Protein AF-A0A6H5KBW3-F1 (afdb_monomer_lite)

Foldseek 3Di:
DDDDDDDDDDDDDDDDDDDDDDDDDDDDDDDDDDDDDDDDDDDDDDDDDDDDDDDDDDDDDDDDDDDDDDDDDDDDDDDDDDDDDDDDDDDDDDDDDDDPDPDDDDDQFKAFPAKFQQPPPLVQDVDDWQFALQDDPVVLSVVLLLVLFQKWWFEQLGTIGGHNPVDPPCVPTHHDDFDHAHSNGNVDTGYYDRMIRMMGGDFADADPDPQFPAKAFALVLLGQFDDKDFDLQDDPVVLVVVQLVVLAFKKKFAPLGMITGHRDPDVCSRCVRHGFRFRHHRSNGRNYTRHHNGMIRMGGDDPVSGDDPDDDDDDDDDDDDDDDDDDDDDDDDDDDDDDDDDQQAFDFPDKFKFKEAEDEDDAQALQNVHPDDDCLCPQAWEKAAEPSNCRLVQQAQWKKWWAFPAPWDDPDHGGTGIHGYRYHDDPGDHRYMYTHPPGGIMTIMMMGTFFGPFPDWDWDWSDDWQFKTKIAIHRGRAGFNWKDKQNHTFDAHSNRITMDGDPPSGGQQDWIWMWTQGPVRDIDIDTDGD

Radius of gyration: 35.92 Å; chains: 1; bounding box: 67×117×116 Å

Sequence (530 aa):
MFTHAATDPLDRWFRFAKLNGSREAQATPTTTPASTHSSALLPHSLALPPVASTGCVPTAATSIMTRLAAALLVCATPVASLETSLRGAEVAAAAGGARRGLSGSSYESYEHLGCYVDNGMVNSSPHLPLVLDAMTNELCYDRCHELGAFFMGTQKGNECRCSREEDLDYFSFESGVCDEPCAGDSTETCGGDLTLDLYKLTPADEPDHEEYEGCWSDLGESRVMQDMLVDESMTTDMCRDHCESSDAVYYATQYGNECFCGYSSDPEDYETHGPGTCHMHCAGDSGSACGGYWAFSLFKFGADGMPDPAVPDVSEPPSEPAPEPVVSTPAPSMSEAESKTPISGGVYGTTFEGDGTYYTGISAGNCGFFDDFPSIYSGMTPVALNAAQYGDSLMCGSCVEGEGTGGGGGDNPIGTFKGFIMDKCPECHEGDLDFGTGLDGRWDIEWRFVACPGEEVSFKVVEMTPYYWKIQPRGTATPVESLTIGGRAAARTDDNHFELEHPSGNPWYEPQMVVTTTVGGVVEETEMSV

Secondary structure (DSSP, 8-state):
-----------------------------------------------PPPP----------------------------------------------------SSTTSSEEEEEEEE--STT--SSSPPEE-TT--HHHHHHHHHHTT-SEEEEETTTEEEEE--TT--GGGSPB----PBPSS-TTSB--BTTEEEEEEE-PPBPP--TTEEEEEE--GGG-S--EEEE-TT--HHHHHHHHHTTT-SEEEEETTTEEEEE----HHHHHTT-B----PEETTEEEEE--BTTEEEEEE--TTTS----------PPPPPPPPP----PPP-----------SS--TT-EEEEEEEE-----STTTT--S---GGGTTPEEEEEEHHHHTTTTTTT-EEEEEEEEEEESSS---EEEEEEEEEETTPPTT-EEETT----EEEEEEEEE--S--S-EEEEEEE-SSEEEEEEES-SS-EEEEEETTEEPEEPTTS-EEEE-TTS----S-EEEEEEETT--EEEEEE--

pLDDT: mean 72.75, std 23.61, range [27.42, 98.06]

Structure (mmCIF, N/CA/C/O backbone):
data_AF-A0A6H5KBW3-F1
#
_entry.id   AF-A0A6H5KBW3-F1
#
loop_
_atom_site.group_PDB
_atom_site.id
_atom_site.type_symbol
_atom_site.label_atom_id
_atom_site.label_alt_id
_atom_site.label_comp_id
_atom_site.label_asym_id
_atom_site.label_entity_id
_atom_site.label_seq_id
_atom_site.pdbx_PDB_ins_code
_atom_site.Cartn_x
_atom_site.Cartn_y
_atom_site.Cartn_z
_atom_site.occupancy
_atom_site.B_iso_or_equiv
_atom_site.auth_seq_id
_atom_site.auth_comp_id
_atom_site.auth_asym_id
_atom_site.auth_atom_id
_atom_site.pdbx_PDB_model_num
ATOM 1 N N . MET A 1 1 ? 21.427 39.194 -39.352 1.00 36.19 1 MET A N 1
ATOM 2 C CA . MET A 1 1 ? 22.320 40.238 -38.803 1.00 36.19 1 MET A CA 1
ATOM 3 C C . MET A 1 1 ? 21.484 41.082 -37.848 1.00 36.19 1 MET A C 1
ATOM 5 O O . MET A 1 1 ? 20.446 41.545 -38.298 1.00 36.19 1 MET A O 1
ATOM 9 N N . PHE A 1 2 ? 21.947 41.233 -36.598 1.00 34.25 2 PHE A N 1
ATOM 10 C CA . PHE A 1 2 ? 21.413 42.046 -35.476 1.00 34.25 2 PHE A CA 1
ATOM 11 C C . PHE A 1 2 ? 20.113 41.528 -34.811 1.00 34.25 2 PHE A C 1
ATOM 13 O O . PHE A 1 2 ? 19.106 41.426 -35.495 1.00 34.25 2 PHE A O 1
ATOM 20 N N . THR A 1 3 ? 20.059 40.987 -33.578 1.00 39.53 3 THR A N 1
ATOM 21 C CA . THR A 1 3 ? 20.534 41.321 -32.196 1.00 39.53 3 THR A CA 1
ATOM 22 C C . THR A 1 3 ? 19.590 42.213 -31.375 1.00 39.53 3 THR A C 1
ATOM 24 O O . THR A 1 3 ? 19.362 43.346 -31.781 1.00 39.53 3 THR A O 1
ATOM 27 N N . HIS A 1 4 ? 19.257 41.714 -30.165 1.00 39.56 4 HIS A N 1
ATOM 28 C CA . HIS A 1 4 ? 19.053 42.415 -28.871 1.00 39.56 4 HIS A CA 1
ATOM 29 C C . HIS A 1 4 ? 17.891 43.428 -28.735 1.00 39.56 4 HIS A C 1
ATOM 31 O O . HIS A 1 4 ? 17.558 44.116 -29.684 1.00 39.56 4 HIS A O 1
ATOM 37 N N . ALA A 1 5 ? 17.259 43.666 -27.578 1.00 38.28 5 ALA A N 1
ATOM 38 C CA . ALA A 1 5 ? 17.274 43.107 -26.218 1.00 38.28 5 ALA A CA 1
ATOM 39 C C . ALA A 1 5 ? 16.122 43.763 -25.403 1.00 38.28 5 ALA A C 1
ATOM 41 O O . ALA A 1 5 ? 15.665 44.835 -25.783 1.00 38.28 5 ALA A O 1
ATOM 42 N N . ALA A 1 6 ? 15.745 43.107 -24.292 1.00 39.22 6 ALA A N 1
ATOM 43 C CA . ALA A 1 6 ? 15.320 43.611 -22.967 1.00 39.22 6 ALA A CA 1
ATOM 44 C C . ALA A 1 6 ? 14.278 44.752 -22.823 1.00 39.22 6 ALA A C 1
ATOM 46 O O . ALA A 1 6 ? 14.443 45.824 -23.387 1.00 39.22 6 ALA A O 1
ATOM 47 N N . THR A 1 7 ? 13.271 44.567 -21.950 1.00 35.94 7 THR A N 1
ATOM 48 C CA . THR A 1 7 ? 13.224 45.042 -20.536 1.00 35.94 7 THR A CA 1
ATOM 49 C C . THR A 1 7 ? 1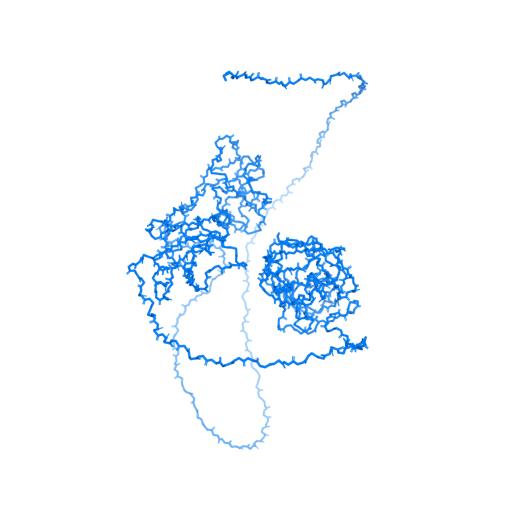1.792 44.963 -19.961 1.00 35.94 7 THR A C 1
ATOM 51 O O . THR A 1 7 ? 10.851 45.321 -20.660 1.00 35.94 7 THR A O 1
ATOM 54 N N . ASP A 1 8 ? 11.698 44.499 -18.706 1.00 40.50 8 ASP A N 1
ATOM 55 C CA . ASP A 1 8 ? 10.736 44.734 -17.592 1.00 40.50 8 ASP A CA 1
ATOM 56 C C . ASP A 1 8 ? 9.485 45.632 -17.813 1.00 40.50 8 ASP A C 1
ATOM 58 O O . ASP A 1 8 ? 9.575 46.652 -18.506 1.00 40.50 8 ASP A O 1
ATOM 62 N N . PRO A 1 9 ? 8.333 45.352 -17.153 1.00 42.38 9 PRO A N 1
ATOM 63 C CA . PRO A 1 9 ? 8.007 46.199 -15.990 1.00 42.38 9 PRO A CA 1
ATOM 64 C C . PRO A 1 9 ? 7.171 45.563 -14.851 1.00 42.38 9 PRO A C 1
ATOM 66 O O . PRO A 1 9 ? 6.129 44.941 -15.072 1.00 42.38 9 PRO A O 1
ATOM 69 N N . LEU A 1 10 ? 7.528 45.931 -13.615 1.00 33.28 10 LEU A N 1
ATOM 70 C CA . LEU A 1 10 ? 6.638 46.018 -12.451 1.00 33.28 10 LEU A CA 1
ATOM 71 C C . LEU A 1 10 ? 5.884 47.368 -12.375 1.00 33.28 10 LEU A C 1
ATOM 73 O O . LEU A 1 10 ? 6.396 48.421 -12.754 1.00 33.28 10 LEU A O 1
ATOM 77 N N . ASP A 1 11 ? 4.705 47.287 -11.746 1.00 33.84 11 ASP A N 1
ATOM 78 C CA . ASP A 1 11 ? 3.938 48.321 -11.028 1.00 33.84 11 ASP A CA 1
ATOM 79 C C . ASP A 1 11 ? 3.122 49.393 -11.784 1.00 33.84 11 ASP A C 1
ATOM 81 O O . ASP A 1 11 ? 3.647 50.404 -12.254 1.00 33.84 11 ASP A O 1
ATOM 85 N N . ARG A 1 12 ? 1.778 49.286 -11.691 1.00 31.19 12 ARG A N 1
ATOM 86 C CA . ARG A 1 12 ? 0.903 50.319 -11.079 1.00 31.19 12 ARG A CA 1
ATOM 87 C C . ARG A 1 12 ? -0.588 49.946 -11.078 1.00 31.19 12 ARG A C 1
ATOM 89 O O . ARG A 1 12 ? -1.018 49.168 -11.916 1.00 31.19 12 ARG A O 1
ATOM 96 N N . TRP A 1 13 ? -1.335 50.666 -10.219 1.00 32.09 13 TRP A N 1
ATOM 97 C CA . TRP A 1 13 ? -2.805 50.830 -10.066 1.00 32.09 13 TRP A CA 1
ATOM 98 C C . TRP A 1 13 ? -3.377 50.040 -8.865 1.00 32.09 13 TRP A C 1
ATOM 100 O O . TRP A 1 13 ? -3.230 48.834 -8.812 1.00 32.09 13 TRP A O 1
ATOM 110 N N . PHE A 1 14 ? -4.045 50.596 -7.843 1.00 32.09 14 PHE A N 1
ATOM 111 C CA . PHE A 1 14 ? -4.562 51.937 -7.535 1.00 32.09 14 PHE A CA 1
ATOM 112 C C . PHE A 1 14 ? -4.764 52.072 -6.002 1.00 32.09 14 PHE A C 1
ATOM 114 O O . PHE A 1 14 ? -5.086 51.104 -5.320 1.00 32.09 14 PHE A O 1
ATOM 121 N N . ARG A 1 15 ? -4.645 53.298 -5.468 1.00 32.81 15 ARG A N 1
ATOM 122 C CA . ARG A 1 15 ? -5.096 53.718 -4.120 1.00 32.81 15 ARG A CA 1
ATOM 123 C C . ARG A 1 15 ? -6.383 54.556 -4.206 1.00 32.81 15 ARG A C 1
ATOM 125 O O . ARG A 1 15 ? -6.640 55.136 -5.255 1.00 32.81 15 ARG A O 1
ATOM 132 N N . PHE A 1 16 ? -7.009 54.722 -3.027 1.00 33.12 16 PHE A N 1
ATOM 133 C CA . PHE A 1 16 ? -8.021 55.695 -2.534 1.00 33.12 16 PHE A CA 1
ATOM 134 C C . PHE A 1 16 ? -9.387 55.041 -2.222 1.00 33.12 16 PHE A C 1
ATOM 136 O O . PHE A 1 16 ? -9.901 54.310 -3.048 1.00 33.12 16 PHE A O 1
ATOM 143 N N . ALA A 1 17 ? -10.043 55.228 -1.064 1.00 32.59 17 ALA A N 1
ATOM 144 C CA . ALA A 1 17 ? -9.937 56.256 -0.023 1.00 32.59 17 ALA A CA 1
ATOM 145 C C . ALA A 1 17 ? -10.444 55.780 1.368 1.00 32.59 17 ALA A C 1
ATOM 147 O O . ALA A 1 17 ? -11.254 54.867 1.480 1.00 32.59 17 ALA A O 1
ATOM 148 N N . LYS A 1 18 ? -9.965 56.475 2.414 1.00 34.59 18 LYS A N 1
ATOM 149 C CA . LYS A 1 18 ? -10.407 56.478 3.827 1.00 34.59 18 LYS A CA 1
ATOM 150 C C . LYS A 1 18 ? -11.820 57.071 4.002 1.00 34.59 18 LYS A C 1
ATOM 152 O O . LYS A 1 18 ? -12.171 57.954 3.227 1.00 34.59 18 LYS A O 1
ATOM 157 N N . LEU A 1 19 ? -12.504 56.753 5.118 1.00 33.53 19 LEU A N 1
ATOM 158 C CA . LEU A 1 19 ? -12.805 57.704 6.219 1.00 33.53 19 LEU A CA 1
ATOM 159 C C . LEU A 1 19 ? -13.582 57.075 7.410 1.00 33.53 19 LEU A C 1
ATOM 161 O O . LEU A 1 19 ? -14.686 56.579 7.244 1.00 33.53 19 LEU A O 1
ATOM 165 N N . ASN A 1 20 ? -12.974 57.228 8.599 1.00 33.91 20 ASN A N 1
ATOM 166 C CA . ASN A 1 20 ? -13.488 57.531 9.953 1.00 33.91 20 ASN A CA 1
ATOM 167 C C . ASN A 1 20 ? -14.612 56.736 10.653 1.00 33.91 20 ASN A C 1
ATOM 169 O O . ASN A 1 20 ? -15.747 56.688 10.198 1.00 33.91 20 ASN A O 1
ATOM 173 N N . GLY A 1 21 ? -14.336 56.377 11.920 1.00 29.72 21 GLY A N 1
ATOM 174 C CA . GLY A 1 21 ? -15.364 56.181 12.951 1.00 29.72 21 GLY A CA 1
ATOM 175 C C . GLY A 1 21 ? -14.861 55.574 14.268 1.00 29.72 21 GLY A C 1
ATOM 176 O O . GLY A 1 21 ? -14.993 54.379 14.479 1.00 29.72 21 GLY A O 1
ATOM 177 N N . SER A 1 22 ? -14.297 56.402 15.147 1.00 36.22 22 SER A N 1
ATOM 178 C CA . SER A 1 22 ? -13.780 56.089 16.490 1.00 36.22 22 SER A CA 1
ATOM 179 C C . SER A 1 22 ? -14.842 55.602 17.492 1.00 36.22 22 SER A C 1
ATOM 181 O O . SER A 1 22 ? -15.967 56.102 17.459 1.00 36.22 22 SER A O 1
ATOM 183 N N . ARG A 1 23 ? -14.443 54.779 18.481 1.00 38.84 23 ARG A N 1
ATOM 184 C CA . ARG A 1 23 ? -14.863 54.899 19.898 1.00 38.84 23 ARG A CA 1
ATOM 185 C C . ARG A 1 23 ? -13.956 54.091 20.842 1.00 38.84 23 ARG A C 1
ATOM 187 O O . ARG A 1 23 ? -13.746 52.900 20.653 1.00 38.84 23 ARG A O 1
ATOM 194 N N . GLU A 1 24 ? -13.434 54.798 21.840 1.00 38.62 24 GLU A N 1
ATOM 195 C CA . GLU A 1 24 ? -12.659 54.340 22.999 1.00 38.62 24 GLU A CA 1
ATOM 196 C C . GLU A 1 24 ? -13.523 53.609 24.045 1.00 38.62 24 GLU A C 1
ATOM 198 O O . GLU A 1 24 ? -14.684 53.977 24.229 1.00 38.62 24 GLU A O 1
ATOM 203 N N . ALA A 1 25 ? -12.912 52.689 24.810 1.00 35.59 25 ALA A N 1
ATOM 204 C CA . ALA A 1 25 ? -13.030 52.635 26.277 1.00 35.59 25 ALA A CA 1
ATOM 205 C C . ALA A 1 25 ? -11.919 51.764 26.921 1.00 35.59 25 ALA A C 1
ATOM 207 O O . ALA A 1 25 ? -11.880 50.547 26.772 1.00 35.59 25 ALA A O 1
ATOM 208 N N . GLN A 1 26 ? -11.030 52.447 27.647 1.00 35.84 26 GLN A N 1
ATOM 209 C CA . GLN A 1 26 ? -10.181 52.010 28.776 1.00 35.84 26 GLN A CA 1
ATOM 210 C C . GLN A 1 26 ? -11.048 51.494 29.959 1.00 35.84 26 GLN A C 1
ATOM 212 O O . GLN A 1 26 ? -12.220 51.843 30.015 1.00 35.84 26 GLN A O 1
ATOM 217 N N . ALA A 1 27 ? -10.611 50.799 31.020 1.00 34.41 27 ALA A N 1
ATOM 218 C CA . ALA A 1 27 ? -9.398 50.080 31.418 1.00 34.41 27 ALA A CA 1
ATOM 219 C C . ALA A 1 27 ? -9.632 49.439 32.821 1.00 34.41 27 ALA A C 1
ATOM 221 O O . ALA A 1 27 ? -10.512 49.873 33.565 1.00 34.41 27 ALA A O 1
ATOM 222 N N . THR A 1 28 ? -8.707 48.552 33.223 1.00 36.34 28 THR A N 1
ATOM 223 C CA . THR A 1 28 ? -8.162 48.323 34.593 1.00 36.34 28 THR A CA 1
ATOM 224 C C . THR A 1 28 ? -8.859 47.388 35.619 1.00 36.34 28 THR A C 1
ATOM 226 O O . THR A 1 28 ? -10.051 47.122 35.512 1.00 36.34 28 THR A O 1
ATOM 229 N N . PRO A 1 29 ? -8.070 46.826 36.577 1.00 50.47 29 PRO A N 1
ATOM 230 C CA . PRO A 1 29 ? -8.187 45.463 37.109 1.00 50.47 29 PRO A CA 1
ATOM 231 C C . PRO A 1 29 ? -8.725 45.415 38.549 1.00 50.47 29 PRO A C 1
ATOM 233 O O . PRO A 1 29 ? -8.959 46.449 39.176 1.00 50.47 29 PRO A O 1
ATOM 236 N N . THR A 1 30 ? -8.866 44.219 39.133 1.00 33.03 30 THR A N 1
ATOM 237 C CA . THR A 1 30 ? -9.119 44.095 40.577 1.00 33.03 30 THR A CA 1
ATOM 238 C C . THR A 1 30 ? -8.396 42.902 41.199 1.00 33.03 30 THR A C 1
ATOM 240 O O . THR A 1 30 ? -8.402 41.789 40.687 1.00 33.03 30 THR A O 1
ATOM 243 N N . THR A 1 31 ? -7.747 43.221 42.311 1.00 34.19 31 THR A N 1
ATOM 244 C CA . THR A 1 31 ? -6.933 42.425 43.229 1.00 34.19 31 THR A CA 1
ATOM 245 C C . THR A 1 31 ? -7.743 41.574 44.224 1.00 34.19 31 THR A C 1
ATOM 247 O O . THR A 1 31 ? -8.891 41.878 44.534 1.00 34.19 31 THR A O 1
ATOM 250 N N . THR A 1 32 ? -7.041 40.565 44.747 1.00 36.22 32 THR A N 1
ATOM 251 C CA . THR A 1 32 ? -7.200 39.613 45.876 1.00 36.22 32 THR A CA 1
ATOM 252 C C . THR A 1 32 ? -7.978 40.066 47.136 1.00 36.22 32 THR A C 1
ATOM 254 O O . THR A 1 32 ? -8.129 41.267 47.363 1.00 36.22 32 THR A O 1
ATOM 257 N N . PRO A 1 33 ? -8.398 39.131 48.031 1.00 49.38 33 PRO A N 1
ATOM 258 C CA . PRO A 1 33 ? -7.520 38.711 49.144 1.00 49.38 33 PRO A CA 1
ATOM 259 C C . PRO A 1 33 ? -7.624 37.236 49.604 1.00 49.38 33 PRO A C 1
ATOM 261 O O . PRO A 1 33 ? -8.544 36.498 49.266 1.00 49.38 33 PRO A O 1
ATOM 264 N N . ALA A 1 34 ? -6.636 36.853 50.419 1.00 35.31 34 ALA A N 1
ATOM 265 C CA . ALA A 1 34 ? -6.456 35.581 51.117 1.00 35.31 34 ALA A CA 1
ATOM 266 C C . ALA A 1 34 ? -6.977 35.606 52.575 1.00 35.31 34 ALA A C 1
ATOM 268 O O . ALA A 1 34 ? -7.031 36.672 53.186 1.00 35.31 34 ALA A O 1
ATOM 269 N N . SER A 1 35 ? -7.228 34.424 53.156 1.00 32.69 35 SER A N 1
ATOM 270 C CA . SER A 1 35 ? -7.075 34.081 54.593 1.00 32.69 35 SER A CA 1
ATOM 271 C C . SER A 1 35 ? -7.146 32.542 54.739 1.00 32.69 35 SER A C 1
ATOM 273 O O . SER A 1 35 ? -8.068 31.917 54.236 1.00 32.69 35 SER A O 1
ATOM 275 N N . THR A 1 36 ? -6.082 31.812 55.099 1.00 35.44 36 THR A N 1
ATOM 276 C CA . THR A 1 36 ? -5.511 31.491 56.430 1.00 35.44 36 THR A CA 1
ATOM 277 C C . THR A 1 36 ? -6.482 30.944 57.483 1.00 35.44 36 THR A C 1
ATOM 279 O O . THR A 1 36 ? -7.242 31.714 58.059 1.00 35.44 36 THR A O 1
ATOM 282 N N . HIS A 1 37 ? -6.301 29.670 57.863 1.00 36.34 37 HIS A N 1
ATOM 283 C CA . HIS A 1 37 ? -6.183 29.247 59.265 1.00 36.34 37 HIS A CA 1
ATOM 284 C C . HIS A 1 37 ? -5.256 28.024 59.399 1.00 36.34 37 HIS A C 1
ATOM 286 O O . HIS A 1 37 ? -5.298 27.095 58.598 1.00 36.34 37 HIS A O 1
ATOM 292 N N . SER A 1 38 ? -4.391 28.099 60.411 1.00 33.38 38 SER A N 1
ATOM 293 C CA . SER A 1 38 ? -3.262 27.218 60.716 1.00 33.38 38 SER A CA 1
ATOM 294 C C . SER A 1 38 ? -3.579 26.107 61.729 1.00 33.38 38 SER A C 1
ATOM 296 O O . SER A 1 38 ? -4.491 26.258 62.538 1.00 33.38 38 SER A O 1
ATOM 298 N N . SER A 1 39 ? -2.645 25.141 61.787 1.00 35.28 39 SER A N 1
ATOM 299 C CA . SER A 1 39 ? -2.185 24.377 62.972 1.00 35.28 39 SER A CA 1
ATOM 300 C C . SER A 1 39 ? -3.112 23.239 63.462 1.00 35.28 39 SER A C 1
ATOM 302 O O . SER A 1 39 ? -4.317 23.404 63.509 1.00 35.28 39 SER A O 1
ATOM 304 N N . ALA A 1 40 ? -2.654 22.063 63.913 1.00 33.34 40 ALA A N 1
ATOM 305 C CA . ALA A 1 40 ? -1.340 21.673 64.418 1.00 33.34 40 ALA A CA 1
ATOM 306 C C . ALA A 1 40 ? -1.215 20.130 64.583 1.00 33.34 40 ALA A C 1
ATOM 308 O O . ALA A 1 40 ? -2.191 19.469 64.916 1.00 33.34 40 ALA A O 1
ATOM 309 N N . LEU A 1 41 ? 0.034 19.648 64.492 1.00 34.16 41 LEU A N 1
ATOM 310 C CA . LEU A 1 41 ? 0.713 18.641 65.342 1.00 34.16 41 LEU A CA 1
ATOM 311 C C . LEU A 1 41 ? 0.396 17.116 65.259 1.00 34.16 41 LEU A C 1
ATOM 313 O O . LEU A 1 41 ? -0.662 16.630 65.636 1.00 34.16 41 LEU A O 1
ATOM 317 N N . LEU A 1 42 ? 1.469 16.400 64.872 1.00 35.50 42 LEU A N 1
ATOM 318 C CA . LEU A 1 42 ? 1.977 15.035 65.180 1.00 35.50 42 LEU A CA 1
ATOM 319 C C . LEU A 1 42 ? 1.725 14.533 66.637 1.00 35.50 42 LEU A C 1
ATOM 321 O O . LEU A 1 42 ? 1.443 15.393 67.472 1.00 35.50 42 LEU A O 1
ATOM 325 N N . PRO A 1 43 ? 1.941 13.234 67.027 1.00 51.22 43 PRO A N 1
ATOM 326 C CA . PRO A 1 43 ? 2.955 12.293 66.494 1.00 51.22 43 PRO A CA 1
ATOM 327 C C . PRO A 1 43 ? 2.657 10.760 66.461 1.00 51.22 43 PRO A C 1
ATOM 329 O O . PRO A 1 43 ? 1.771 10.247 67.127 1.00 51.22 43 PRO A O 1
ATOM 332 N N . HIS A 1 44 ? 3.509 10.049 65.701 1.00 33.16 44 HIS A N 1
ATOM 333 C CA . HIS A 1 44 ? 4.141 8.729 65.930 1.00 33.16 44 HIS A CA 1
ATOM 334 C C . HIS A 1 44 ? 3.363 7.594 66.632 1.00 33.16 44 HIS A C 1
ATOM 336 O O . HIS A 1 44 ? 3.092 7.676 67.827 1.00 33.16 44 HIS A O 1
ATOM 342 N N . SER A 1 45 ? 3.281 6.421 65.983 1.00 33.44 45 SER A N 1
ATOM 343 C CA . SER A 1 45 ? 4.000 5.208 66.438 1.00 33.44 45 SER A CA 1
ATOM 344 C C . SER A 1 45 ? 3.809 4.002 65.510 1.00 33.44 45 SER A C 1
ATOM 346 O O . SER A 1 45 ? 2.719 3.722 65.026 1.00 33.44 45 SER A O 1
ATOM 348 N N . LEU A 1 46 ? 4.921 3.294 65.318 1.00 37.91 46 LEU A N 1
ATOM 349 C CA . LEU A 1 46 ? 5.088 1.998 64.665 1.00 37.91 46 LEU A CA 1
ATOM 350 C C . LEU A 1 46 ? 4.389 0.873 65.448 1.00 37.91 46 LEU A C 1
ATOM 352 O O . LEU A 1 46 ? 4.544 0.810 66.666 1.00 37.91 46 LEU A O 1
ATOM 356 N N . ALA A 1 47 ? 3.746 -0.074 64.756 1.00 35.53 47 ALA A N 1
ATOM 357 C CA . ALA A 1 47 ? 3.587 -1.453 65.233 1.00 35.53 47 ALA A CA 1
ATOM 358 C C . ALA A 1 47 ? 3.287 -2.429 64.075 1.00 35.53 47 ALA A C 1
ATOM 360 O O . ALA A 1 47 ? 2.528 -2.126 63.162 1.00 35.53 47 ALA A O 1
ATOM 361 N N . LEU A 1 48 ? 3.944 -3.587 64.157 1.00 39.16 48 LEU A N 1
ATOM 362 C CA . LEU A 1 48 ? 4.066 -4.709 63.214 1.00 39.16 48 LEU A CA 1
ATOM 363 C C . LEU A 1 48 ? 2.770 -5.534 63.011 1.00 39.16 48 LEU A C 1
ATOM 365 O O . LEU A 1 48 ? 1.874 -5.456 63.853 1.00 39.16 48 LEU A O 1
ATOM 369 N N . PRO A 1 49 ? 2.691 -6.398 61.972 1.00 42.62 49 PRO A N 1
ATOM 370 C CA . PRO A 1 49 ? 1.567 -7.315 61.771 1.00 42.62 49 PRO A CA 1
ATOM 371 C C . PRO A 1 49 ? 1.736 -8.640 62.549 1.00 42.62 49 PRO A C 1
ATOM 373 O O . PRO A 1 49 ? 2.869 -9.040 62.842 1.00 42.62 49 PRO A O 1
ATOM 376 N N . PRO A 1 50 ? 0.644 -9.370 62.858 1.00 50.22 50 PRO A N 1
ATOM 377 C CA . PRO A 1 50 ? 0.724 -10.702 63.437 1.00 50.22 50 PRO A CA 1
ATOM 378 C C . PRO A 1 50 ? 0.720 -11.813 62.373 1.00 50.22 50 PRO A C 1
ATOM 380 O O . PRO A 1 50 ? 0.039 -11.750 61.352 1.00 50.22 50 PRO A O 1
ATOM 383 N N . VAL A 1 51 ? 1.475 -12.864 62.690 1.00 37.69 51 VAL A N 1
ATOM 384 C CA . VAL A 1 51 ? 1.556 -14.176 62.034 1.00 37.69 51 VAL A CA 1
ATOM 385 C C . VAL A 1 51 ? 0.522 -15.120 62.655 1.00 37.69 51 VAL A C 1
ATOM 387 O O . VAL A 1 51 ? 0.415 -15.144 63.879 1.00 37.69 51 VAL A O 1
ATOM 390 N N . ALA A 1 52 ? -0.152 -15.944 61.845 1.00 36.62 52 ALA A N 1
ATOM 391 C CA . ALA A 1 52 ? -0.679 -17.283 62.180 1.00 36.62 52 ALA A CA 1
ATOM 392 C C . ALA A 1 52 ? -1.500 -17.817 60.989 1.00 36.62 52 ALA A C 1
ATOM 394 O O . ALA A 1 52 ? -2.075 -17.032 60.250 1.00 36.62 52 ALA A O 1
ATOM 395 N N . SER A 1 53 ? -1.731 -19.108 60.784 1.00 34.47 53 SER A N 1
ATOM 396 C CA . SER A 1 53 ? -0.960 -20.342 60.934 1.00 34.47 53 SER A CA 1
ATOM 397 C C . SER A 1 53 ? -1.710 -21.362 60.062 1.00 34.47 53 SER A C 1
ATOM 399 O O . SER A 1 53 ? -2.934 -21.309 59.937 1.00 34.47 53 SER A O 1
ATOM 401 N N . THR A 1 54 ? -0.992 -22.269 59.412 1.00 39.03 54 THR A N 1
ATOM 402 C CA . THR A 1 54 ? -1.567 -23.386 58.662 1.00 39.03 54 THR A CA 1
ATOM 403 C C . THR A 1 54 ? -1.918 -24.521 59.624 1.00 39.03 54 THR A C 1
ATOM 405 O O . THR A 1 54 ? -1.074 -24.983 60.391 1.00 39.03 54 THR A O 1
ATOM 408 N N . GLY A 1 55 ? -3.165 -24.992 59.582 1.00 33.03 55 GLY A N 1
ATOM 409 C CA . GLY A 1 55 ? -3.623 -26.170 60.315 1.00 33.03 55 GLY A CA 1
ATOM 410 C C . GLY A 1 55 ? -4.442 -27.080 59.407 1.00 33.03 55 GLY A C 1
ATOM 411 O O . GLY A 1 55 ? -5.559 -26.739 59.034 1.00 33.03 55 GLY A O 1
ATOM 412 N N . CYS A 1 56 ? -3.887 -28.243 59.063 1.00 32.66 56 CYS A N 1
ATOM 413 C CA . CYS A 1 56 ? -4.648 -29.377 58.542 1.00 32.66 56 CYS A CA 1
ATOM 414 C C . CYS A 1 56 ? -5.171 -30.217 59.714 1.00 32.66 56 CYS A C 1
ATOM 416 O O . CYS A 1 56 ? -4.415 -30.537 60.631 1.00 32.66 56 CYS A O 1
ATOM 418 N N . VAL A 1 57 ? -6.435 -30.640 59.640 1.00 35.06 57 VAL A N 1
ATOM 419 C CA . VAL A 1 57 ? -6.999 -31.739 60.438 1.00 35.06 57 VAL A CA 1
ATOM 420 C C . VAL A 1 57 ? -7.723 -32.694 59.477 1.00 35.06 57 VAL A C 1
ATOM 422 O O . VAL A 1 57 ? -8.490 -32.220 58.639 1.00 35.06 57 VAL A O 1
ATOM 425 N N . PRO A 1 58 ? -7.497 -34.018 59.565 1.00 45.91 58 PRO A N 1
ATOM 426 C CA . PRO A 1 58 ? -8.118 -35.008 58.693 1.00 45.91 58 PRO A CA 1
ATOM 427 C C . PRO A 1 58 ? -9.442 -35.513 59.280 1.00 45.91 58 PRO A C 1
ATOM 429 O O . PRO A 1 58 ? -9.623 -35.545 60.497 1.00 45.91 58 PRO A O 1
ATOM 432 N N . THR A 1 59 ? -10.336 -36.023 58.434 1.00 34.72 59 THR A N 1
ATOM 433 C CA . THR A 1 59 ? -11.311 -37.034 58.866 1.00 34.72 59 THR A CA 1
ATOM 434 C C . THR A 1 59 ? -11.350 -38.200 57.897 1.00 34.72 59 THR A C 1
ATOM 436 O O . THR A 1 59 ? -11.248 -38.064 56.681 1.00 34.72 59 THR A O 1
ATOM 439 N N . ALA A 1 60 ? -11.394 -39.371 58.518 1.00 33.44 60 ALA A N 1
ATOM 440 C CA . ALA A 1 60 ? -11.201 -40.673 57.936 1.00 33.44 60 ALA A CA 1
ATOM 441 C C . ALA A 1 60 ? -12.495 -41.265 57.363 1.00 33.44 60 ALA A C 1
ATOM 443 O O . ALA A 1 60 ? -13.586 -41.072 57.889 1.00 33.44 60 ALA A O 1
ATOM 444 N N . ALA A 1 61 ? -12.277 -42.039 56.304 1.00 42.78 61 ALA A N 1
ATOM 445 C CA . ALA A 1 61 ? -12.915 -43.281 55.881 1.00 42.78 61 ALA A CA 1
ATOM 446 C C . ALA A 1 61 ? -14.141 -43.839 56.638 1.00 42.78 61 ALA A C 1
ATOM 448 O O . ALA A 1 61 ? -14.135 -44.033 57.850 1.00 42.78 61 ALA A O 1
ATOM 449 N N . THR A 1 62 ? -15.089 -44.351 55.849 1.00 34.28 62 THR A N 1
ATOM 450 C CA . THR A 1 62 ? -15.685 -45.704 55.973 1.00 34.28 62 THR A CA 1
ATOM 451 C C . THR A 1 62 ? -16.351 -46.029 54.619 1.00 34.28 62 THR A C 1
ATOM 453 O O . THR A 1 62 ? -17.191 -45.270 54.160 1.00 34.28 62 THR A O 1
ATOM 456 N N . SER A 1 63 ? -15.772 -46.908 53.782 1.00 37.84 63 SER A N 1
ATOM 457 C CA . SER A 1 63 ? -16.008 -48.371 53.673 1.00 37.84 63 SER A CA 1
ATOM 458 C C . SER A 1 63 ? -17.474 -48.694 53.298 1.00 37.84 63 SER A C 1
ATOM 460 O O . SER A 1 63 ? -18.375 -48.233 53.980 1.00 37.84 63 SER A O 1
ATOM 462 N N . ILE A 1 64 ? -17.817 -49.463 52.252 1.00 37.94 64 ILE A N 1
ATOM 463 C CA . ILE A 1 64 ? -17.591 -50.913 52.110 1.00 37.94 64 ILE A CA 1
ATOM 464 C C . ILE A 1 64 ? -17.803 -51.367 50.638 1.00 37.94 64 ILE A C 1
ATOM 466 O O . ILE A 1 64 ? -18.787 -51.010 50.000 1.00 37.94 64 ILE A O 1
ATOM 470 N N . MET A 1 65 ? -16.847 -52.189 50.180 1.00 35.91 65 MET A N 1
ATOM 471 C CA . MET A 1 65 ? -16.796 -53.298 49.189 1.00 35.91 65 MET A CA 1
ATOM 472 C C . MET A 1 65 ? -18.064 -53.683 48.376 1.00 35.91 65 MET A C 1
ATOM 474 O O . MET A 1 65 ? -19.164 -53.709 48.910 1.00 35.91 65 MET A O 1
ATOM 478 N N . THR A 1 66 ? -17.987 -54.182 47.122 1.00 36.91 66 THR A N 1
ATOM 479 C CA . THR A 1 66 ? -17.404 -55.508 46.774 1.00 36.91 66 THR A CA 1
ATOM 480 C C . THR A 1 66 ? -17.231 -55.772 45.246 1.00 36.91 66 THR A C 1
ATOM 482 O O . THR A 1 66 ? -18.203 -55.764 44.508 1.00 36.91 66 THR A O 1
ATOM 485 N N . ARG A 1 67 ? -15.974 -56.056 44.841 1.00 41.25 67 ARG A N 1
ATOM 486 C CA . ARG A 1 67 ? -15.367 -57.031 43.873 1.00 41.25 67 ARG A CA 1
ATOM 487 C C . ARG A 1 67 ? -16.023 -57.454 42.532 1.00 41.25 67 ARG A C 1
ATOM 489 O O . ARG A 1 67 ? -17.078 -58.067 42.550 1.00 41.25 67 ARG A O 1
ATOM 496 N N . LEU A 1 68 ? -15.215 -57.418 41.449 1.00 33.72 68 LEU A N 1
ATOM 497 C CA . LEU A 1 68 ? -14.654 -58.569 40.673 1.00 33.72 68 LEU A CA 1
ATOM 498 C C . LEU A 1 68 ? -13.558 -58.051 39.684 1.00 33.72 68 LEU A C 1
ATOM 500 O O . LEU A 1 68 ? -13.852 -57.166 38.896 1.00 33.72 68 LEU A O 1
ATOM 504 N N . ALA A 1 69 ? -12.254 -58.315 39.919 1.00 35.06 69 ALA A N 1
ATOM 505 C CA . ALA A 1 69 ? -11.301 -59.152 39.129 1.00 35.06 69 ALA A CA 1
ATOM 506 C C . ALA A 1 69 ? -11.257 -58.879 37.595 1.00 35.06 69 ALA A C 1
ATOM 508 O O . ALA A 1 69 ? -12.305 -58.876 36.973 1.00 35.06 69 ALA A O 1
ATOM 509 N N . ALA A 1 70 ? -10.131 -58.707 36.880 1.00 33.44 70 ALA A N 1
ATOM 510 C CA . ALA A 1 70 ? -8.751 -59.186 37.044 1.00 33.44 70 ALA A CA 1
ATOM 511 C C . ALA A 1 70 ? -7.712 -58.287 36.309 1.00 33.44 70 ALA A C 1
ATOM 513 O O . ALA A 1 70 ? -8.068 -57.351 35.605 1.00 33.44 70 ALA A O 1
ATOM 514 N N . ALA A 1 71 ? -6.427 -58.591 36.520 1.00 34.47 71 ALA A N 1
ATOM 515 C CA . ALA A 1 71 ? -5.243 -57.746 36.344 1.00 34.47 71 ALA A CA 1
ATOM 516 C C . ALA A 1 71 ? -4.467 -57.901 35.015 1.00 34.47 71 ALA A C 1
ATOM 518 O O . ALA A 1 71 ? -4.487 -58.973 34.415 1.00 34.47 71 ALA A O 1
ATOM 519 N N . LEU A 1 72 ? -3.654 -56.883 34.677 1.00 32.22 72 LEU A N 1
ATOM 520 C CA . LEU A 1 72 ? -2.313 -57.014 34.074 1.00 32.22 72 LEU A CA 1
ATOM 521 C C . LEU A 1 72 ? -1.419 -55.796 34.435 1.00 32.22 72 LEU A C 1
ATOM 523 O O . LEU A 1 72 ? -1.910 -54.703 34.690 1.00 32.22 72 LEU A O 1
ATOM 527 N N . LEU A 1 73 ? -0.118 -56.076 34.549 1.00 32.06 73 LEU A N 1
ATOM 528 C CA . LEU A 1 73 ? 1.005 -55.444 35.286 1.00 32.06 73 LEU A CA 1
ATOM 529 C C . LEU A 1 73 ? 1.861 -54.583 34.292 1.00 32.06 73 LEU A C 1
ATOM 531 O O . LEU A 1 73 ? 1.811 -54.895 33.110 1.00 32.06 73 LEU A O 1
ATOM 535 N N . VAL A 1 74 ? 2.642 -53.519 34.580 1.00 34.97 74 VAL A N 1
ATOM 536 C CA . VAL A 1 74 ? 3.892 -53.400 35.380 1.00 34.97 74 VAL A CA 1
ATOM 537 C C . VAL A 1 74 ? 4.386 -51.924 35.442 1.00 34.97 74 VAL A C 1
ATOM 539 O O . VAL A 1 74 ? 4.465 -51.247 34.426 1.00 34.97 74 VAL A O 1
ATOM 542 N N . CYS A 1 75 ? 4.763 -51.524 36.664 1.00 28.94 75 CYS A N 1
ATOM 543 C CA . CYS A 1 75 ? 5.799 -50.625 37.226 1.00 28.94 75 CYS A CA 1
ATOM 544 C C . CYS A 1 75 ? 6.484 -49.447 36.483 1.00 28.94 75 CYS A C 1
ATOM 546 O O . CYS A 1 75 ? 7.117 -49.617 35.447 1.00 28.94 75 CYS A O 1
ATOM 548 N N . ALA A 1 76 ? 6.622 -48.339 37.232 1.00 32.66 76 ALA A N 1
ATOM 549 C CA . ALA A 1 76 ? 7.786 -47.442 37.233 1.00 32.66 76 ALA A CA 1
ATOM 550 C C . ALA A 1 76 ? 8.298 -47.248 38.683 1.00 32.66 76 ALA A C 1
ATOM 552 O O . ALA A 1 76 ? 7.501 -47.152 39.618 1.00 32.66 76 ALA A O 1
ATOM 553 N N . THR A 1 77 ? 9.621 -47.217 38.871 1.00 34.84 77 THR A N 1
ATOM 554 C CA . THR A 1 77 ? 10.332 -46.961 40.146 1.00 34.84 77 THR A CA 1
ATOM 555 C C . THR A 1 77 ? 11.290 -45.760 40.015 1.00 34.84 77 THR A C 1
ATOM 557 O O . THR A 1 77 ? 11.608 -45.383 38.889 1.00 34.84 77 THR A O 1
ATOM 560 N N . PRO A 1 78 ? 11.747 -45.159 41.137 1.00 55.12 78 PRO A N 1
ATOM 561 C CA . PRO A 1 78 ? 12.094 -43.735 41.257 1.00 55.12 78 PRO A CA 1
ATOM 562 C C . PRO A 1 78 ? 13.605 -43.461 41.399 1.00 55.12 78 PRO A C 1
ATOM 564 O O . PRO A 1 78 ? 14.372 -44.390 41.640 1.00 55.12 78 PRO A O 1
ATOM 567 N N . VAL A 1 79 ? 14.018 -42.183 41.390 1.00 34.09 79 VAL A N 1
ATOM 568 C CA . VAL A 1 79 ? 15.274 -41.724 42.028 1.00 34.09 79 VAL A CA 1
ATOM 569 C C . VAL A 1 79 ? 15.065 -40.366 42.719 1.00 34.09 79 VAL A C 1
ATOM 571 O O . VAL A 1 79 ? 14.261 -39.548 42.285 1.00 34.09 79 VAL A O 1
ATOM 574 N N . ALA A 1 80 ? 15.746 -40.214 43.854 1.00 34.72 80 ALA A N 1
ATOM 575 C CA . ALA A 1 80 ? 15.494 -39.323 44.978 1.00 34.72 80 ALA A CA 1
ATOM 576 C C . ALA A 1 80 ? 16.100 -37.905 44.896 1.00 34.72 80 ALA A C 1
ATOM 578 O O . ALA A 1 80 ? 16.993 -37.620 44.103 1.00 34.72 80 ALA A O 1
ATOM 579 N N . SER A 1 81 ? 15.614 -37.069 45.818 1.00 36.50 81 SER A N 1
ATOM 580 C CA . SER A 1 81 ? 16.004 -35.699 46.165 1.00 36.50 81 SER A CA 1
ATOM 581 C C . SER A 1 81 ? 17.390 -35.553 46.809 1.00 36.50 81 SER A C 1
ATOM 583 O O . SER A 1 81 ? 17.829 -36.445 47.533 1.00 36.50 81 SER A O 1
ATOM 585 N N . LEU A 1 82 ? 17.966 -34.347 46.714 1.00 33.09 82 LEU A N 1
ATOM 586 C CA . LEU A 1 82 ? 18.592 -33.656 47.853 1.00 33.09 82 LEU A CA 1
ATOM 587 C C . LEU A 1 82 ? 18.549 -32.124 47.663 1.00 33.09 82 LEU A C 1
ATOM 589 O O . LEU A 1 82 ? 18.670 -31.618 46.553 1.00 33.09 82 LEU A O 1
ATOM 593 N N . GLU A 1 83 ? 18.298 -31.429 48.773 1.00 42.59 83 GLU A N 1
ATOM 594 C CA . GLU A 1 83 ? 17.941 -30.010 48.933 1.00 42.59 83 GLU A CA 1
ATOM 595 C C . GLU A 1 83 ? 19.128 -29.040 48.768 1.00 42.59 83 GLU A C 1
ATOM 597 O O . GLU A 1 83 ? 20.270 -29.460 48.933 1.00 42.59 83 GLU A O 1
ATOM 602 N N . THR A 1 84 ? 18.866 -27.733 48.563 1.00 27.42 84 THR A N 1
ATOM 603 C CA . THR A 1 84 ? 19.263 -26.631 49.486 1.00 27.42 84 THR A CA 1
ATOM 604 C C . THR A 1 84 ? 18.690 -25.262 49.036 1.00 27.42 84 THR A C 1
ATOM 606 O O . THR A 1 84 ? 19.030 -24.758 47.976 1.00 27.42 84 THR A O 1
ATOM 609 N N . SER A 1 85 ? 17.834 -24.679 49.891 1.00 31.05 85 SER A N 1
ATOM 610 C CA . SER A 1 85 ? 17.618 -23.253 50.242 1.00 31.05 85 SER A CA 1
ATOM 611 C C . SER A 1 85 ? 18.012 -22.118 49.271 1.00 31.05 85 SER A C 1
ATOM 613 O O . SER A 1 85 ? 19.199 -21.894 49.077 1.00 31.05 85 SER A O 1
ATOM 615 N N . LEU A 1 86 ? 17.069 -21.220 48.929 1.00 31.66 86 LEU A N 1
ATOM 616 C CA . LEU A 1 86 ? 17.054 -19.819 49.411 1.00 31.66 86 LEU A CA 1
ATOM 617 C C . LEU A 1 86 ? 15.765 -19.065 49.017 1.00 31.66 86 LEU A C 1
ATOM 619 O O . LEU A 1 86 ? 14.979 -19.499 48.187 1.00 31.66 86 LEU A O 1
ATOM 623 N N . ARG A 1 87 ? 15.540 -17.974 49.749 1.00 35.31 87 ARG A N 1
ATOM 624 C CA . ARG A 1 87 ? 14.304 -17.219 49.987 1.00 35.31 87 ARG A CA 1
ATOM 625 C C . ARG A 1 87 ? 13.828 -16.376 48.800 1.00 35.31 87 ARG A C 1
ATOM 627 O O . ARG A 1 87 ? 14.641 -15.876 48.035 1.00 35.31 87 ARG A O 1
ATOM 634 N N . GLY A 1 88 ? 12.516 -16.136 48.760 1.00 38.91 88 GLY A N 1
ATOM 635 C CA . GLY A 1 88 ? 11.893 -15.106 47.931 1.00 38.91 88 GLY A CA 1
ATOM 636 C C . GLY A 1 88 ? 12.208 -13.681 48.400 1.00 38.91 88 GLY A C 1
ATOM 637 O O . GLY A 1 88 ? 12.415 -13.442 49.593 1.00 38.91 88 GLY A O 1
ATOM 638 N N . ALA A 1 89 ? 12.212 -12.759 47.439 1.00 31.67 89 ALA A N 1
ATOM 639 C CA . ALA A 1 89 ? 12.097 -11.319 47.627 1.00 31.67 89 ALA A CA 1
ATOM 640 C C . ALA A 1 89 ? 11.371 -10.705 46.414 1.00 31.67 89 ALA A C 1
ATOM 642 O O . ALA A 1 89 ? 11.383 -11.259 45.318 1.00 31.67 89 ALA A O 1
ATOM 643 N N . GLU A 1 90 ? 10.694 -9.603 46.701 1.00 29.50 90 GLU A N 1
ATOM 644 C CA . GLU A 1 90 ? 9.677 -8.868 45.951 1.00 29.50 90 GLU A CA 1
ATOM 645 C C . GLU A 1 90 ? 10.144 -8.322 44.587 1.00 29.50 90 GLU A C 1
ATOM 647 O O . GLU A 1 90 ? 11.309 -7.970 44.409 1.00 29.50 90 GLU A O 1
ATOM 652 N N . VAL A 1 91 ? 9.209 -8.193 43.636 1.00 30.27 91 VAL A N 1
ATOM 653 C CA . VAL A 1 91 ? 9.435 -7.512 42.352 1.00 30.27 91 VAL A CA 1
ATOM 654 C C . VAL A 1 91 ? 9.185 -6.018 42.555 1.00 30.27 91 VAL A C 1
ATOM 656 O O . VAL A 1 91 ? 8.047 -5.555 42.537 1.00 30.27 91 VAL A O 1
ATOM 659 N N . ALA A 1 92 ? 10.264 -5.275 42.784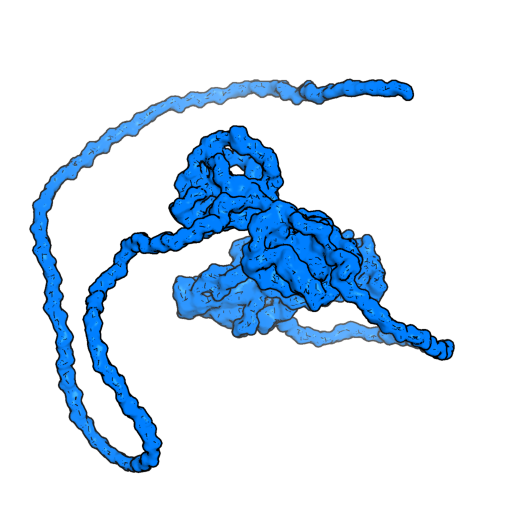 1.00 28.78 92 ALA A N 1
ATOM 660 C CA . ALA A 1 92 ? 10.312 -3.828 42.633 1.00 28.78 92 ALA A CA 1
ATOM 661 C C . ALA A 1 92 ? 11.131 -3.497 41.381 1.00 28.78 92 ALA A C 1
ATOM 663 O O . ALA A 1 92 ? 12.215 -4.044 41.171 1.00 28.78 92 ALA A O 1
ATOM 664 N N . ALA A 1 93 ? 10.591 -2.595 40.566 1.00 38.59 93 ALA A N 1
ATOM 665 C CA . ALA A 1 93 ? 11.261 -1.988 39.432 1.00 38.59 93 ALA A CA 1
ATOM 666 C C . ALA A 1 93 ? 12.589 -1.339 39.854 1.00 38.59 93 ALA A C 1
ATOM 668 O O . ALA A 1 93 ? 12.620 -0.523 40.776 1.00 38.59 93 ALA A O 1
ATOM 669 N N . ALA A 1 94 ? 13.670 -1.670 39.149 1.00 28.02 94 ALA A N 1
ATOM 670 C CA . ALA A 1 94 ? 14.856 -0.832 39.047 1.00 28.02 94 ALA A CA 1
ATOM 671 C C . ALA A 1 94 ? 15.674 -1.234 37.817 1.00 28.02 94 ALA A C 1
ATOM 673 O O . ALA A 1 94 ? 16.018 -2.400 37.622 1.00 28.02 94 ALA A O 1
ATOM 674 N N . ALA A 1 95 ? 15.976 -0.215 37.019 1.00 39.75 95 ALA A N 1
ATOM 675 C CA . ALA A 1 95 ? 16.921 -0.198 35.920 1.00 39.75 95 ALA A CA 1
ATOM 676 C C . ALA A 1 95 ? 18.256 -0.887 36.252 1.00 39.75 95 ALA A C 1
ATOM 678 O O . ALA A 1 95 ? 18.778 -0.765 37.362 1.00 39.75 95 ALA A O 1
ATOM 679 N N . GLY A 1 96 ? 18.845 -1.550 35.253 1.00 36.94 96 GLY A N 1
ATOM 680 C CA . GLY A 1 96 ? 20.206 -2.077 35.360 1.00 36.94 96 GLY A CA 1
ATOM 681 C C . GLY A 1 96 ? 20.503 -3.295 34.491 1.00 36.94 96 GLY A C 1
ATOM 682 O O . GLY A 1 96 ? 21.031 -4.280 34.998 1.00 36.94 96 GLY A O 1
ATOM 683 N N . GLY A 1 97 ? 20.186 -3.245 33.194 1.00 28.30 97 GLY A N 1
ATOM 684 C CA . GLY A 1 97 ? 20.711 -4.191 32.207 1.00 28.30 97 GLY A CA 1
ATOM 685 C C . GLY A 1 97 ? 22.065 -3.707 31.693 1.00 28.30 97 GLY A C 1
ATOM 686 O O . GLY A 1 97 ? 22.150 -2.702 30.994 1.00 28.30 97 GLY A O 1
ATOM 687 N N . ALA A 1 98 ? 23.135 -4.388 32.093 1.00 28.78 98 ALA A N 1
ATOM 688 C CA . ALA A 1 98 ? 24.499 -4.071 31.706 1.00 28.78 98 ALA A CA 1
ATOM 689 C C . ALA A 1 98 ? 24.702 -4.194 30.188 1.00 28.78 98 ALA A C 1
ATOM 691 O O . ALA A 1 98 ? 24.505 -5.256 29.598 1.00 28.78 98 ALA A O 1
ATOM 692 N N . ARG A 1 99 ? 25.180 -3.093 29.603 1.00 42.69 99 ARG A N 1
ATOM 693 C CA . ARG A 1 99 ? 25.736 -2.987 28.255 1.00 42.69 99 ARG A CA 1
ATOM 694 C C . ARG A 1 99 ? 26.752 -4.109 28.005 1.00 42.69 99 ARG A C 1
ATOM 696 O O . ARG A 1 99 ? 27.840 -4.108 28.585 1.00 42.69 99 ARG A O 1
ATOM 703 N N . ARG A 1 100 ? 26.435 -5.019 27.084 1.00 32.53 100 ARG A N 1
ATOM 704 C CA . ARG A 1 100 ? 27.448 -5.579 26.186 1.00 32.53 100 ARG A CA 1
ATOM 705 C C . ARG A 1 100 ? 27.572 -4.583 25.044 1.00 32.53 100 ARG A C 1
ATOM 707 O O . ARG A 1 100 ? 26.622 -4.391 24.300 1.00 32.53 100 ARG A O 1
ATOM 714 N N . GLY A 1 101 ? 28.711 -3.901 24.981 1.00 36.44 101 GLY A N 1
ATOM 715 C CA . GLY A 1 101 ? 29.018 -2.998 23.883 1.00 36.44 101 GLY A CA 1
ATOM 716 C C . GLY A 1 101 ? 29.057 -3.770 22.570 1.00 36.44 101 GLY A C 1
ATOM 717 O O . GLY A 1 101 ? 30.012 -4.501 22.320 1.00 36.44 101 GLY A O 1
ATOM 718 N N . LEU A 1 102 ? 28.025 -3.578 21.753 1.00 36.94 102 LEU A N 1
ATOM 719 C CA . LEU A 1 102 ? 28.168 -3.520 20.307 1.00 36.94 102 LEU A CA 1
ATOM 720 C C . LEU A 1 102 ? 28.842 -2.177 20.024 1.00 36.94 102 LEU A C 1
ATOM 722 O O . LEU A 1 102 ? 28.232 -1.114 20.058 1.00 36.94 102 LEU A O 1
ATOM 726 N N . SER A 1 103 ? 30.163 -2.232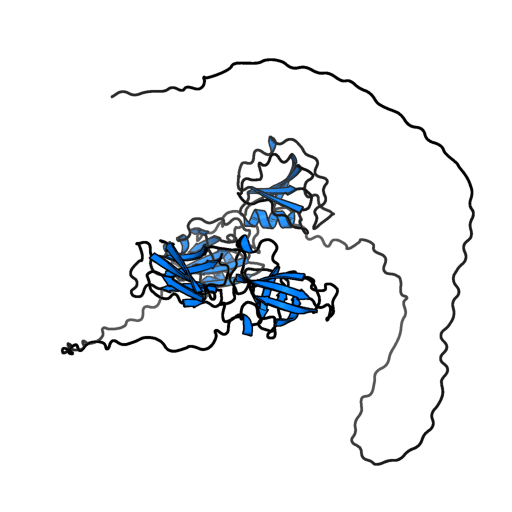 19.930 1.00 35.84 103 SER A N 1
ATOM 727 C CA . SER A 1 103 ? 30.978 -1.120 19.473 1.00 35.84 103 SER A CA 1
ATOM 728 C C . SER A 1 103 ? 30.922 -1.125 17.950 1.00 35.84 103 SER A C 1
ATOM 730 O O . SER A 1 103 ? 31.581 -1.964 17.345 1.00 35.84 103 SER A O 1
ATOM 732 N N . GLY A 1 104 ? 30.169 -0.175 17.391 1.00 33.56 104 GLY A N 1
ATOM 733 C CA . GLY A 1 104 ? 30.168 0.211 15.976 1.00 33.56 104 GLY A CA 1
ATOM 734 C C . GLY A 1 104 ? 28.980 -0.334 15.187 1.00 33.56 104 GLY A C 1
ATOM 735 O O . GLY A 1 104 ? 29.042 -1.482 14.775 1.00 33.56 104 GLY A O 1
ATOM 736 N N . SER A 1 105 ? 27.922 0.475 15.014 1.00 40.22 105 SER A N 1
ATOM 737 C CA . SER A 1 105 ? 27.039 0.456 13.821 1.00 40.22 105 SER A CA 1
ATOM 738 C C . SER A 1 105 ? 25.839 1.427 13.906 1.00 40.22 105 SER A C 1
ATOM 740 O O . SER A 1 105 ? 25.317 1.800 12.870 1.00 40.22 105 SER A O 1
ATOM 742 N N . SER A 1 106 ? 25.426 1.939 15.074 1.00 40.22 106 SER A N 1
ATOM 743 C CA . SER A 1 106 ? 24.180 2.738 15.183 1.00 40.22 106 SER A CA 1
ATOM 744 C C . SER A 1 106 ? 24.332 4.273 15.097 1.00 40.22 106 SER A C 1
ATOM 746 O O . SER A 1 106 ? 23.504 4.984 15.652 1.00 40.22 106 SER A O 1
ATOM 748 N N . TYR A 1 107 ? 25.406 4.807 14.502 1.00 45.16 107 TYR A N 1
ATOM 749 C CA . TYR A 1 107 ? 25.648 6.267 14.414 1.00 45.16 107 TYR A CA 1
ATOM 750 C C . TYR A 1 107 ? 26.134 6.742 13.032 1.00 45.16 107 TYR A C 1
ATOM 752 O O . TYR A 1 107 ? 26.542 7.893 12.903 1.00 45.16 107 TYR A O 1
ATOM 760 N N . GLU A 1 108 ? 26.122 5.881 12.011 1.00 53.03 108 GLU A N 1
ATOM 761 C CA . GLU A 1 108 ? 26.545 6.260 10.647 1.00 53.03 108 GLU A CA 1
ATOM 762 C C . GLU A 1 108 ? 25.371 6.504 9.685 1.00 53.03 108 GLU A C 1
ATOM 764 O O . GLU A 1 108 ? 25.576 7.030 8.597 1.00 53.03 108 GLU A O 1
ATOM 769 N N . SER A 1 109 ? 24.140 6.205 10.104 1.00 72.81 109 SER A N 1
ATOM 770 C CA . SER A 1 109 ? 22.930 6.305 9.284 1.00 72.81 109 SER A CA 1
ATOM 771 C C . SER A 1 109 ? 22.338 7.723 9.202 1.00 72.81 109 SER A C 1
ATOM 773 O O . SER A 1 109 ? 21.822 8.123 8.157 1.00 72.81 109 SER A O 1
ATOM 775 N N . TYR A 1 110 ? 22.433 8.515 10.277 1.00 86.69 110 TYR A N 1
ATOM 776 C CA . TYR A 1 110 ? 21.988 9.912 10.302 1.00 86.69 110 TYR A CA 1
ATOM 777 C C . TYR A 1 110 ? 22.734 10.761 11.346 1.00 86.69 110 TYR A C 1
ATOM 779 O O . TYR A 1 110 ? 23.080 10.305 12.435 1.00 86.69 110 TYR A O 1
ATOM 787 N N . GLU A 1 111 ? 22.971 12.030 11.017 1.00 90.75 111 GLU A N 1
ATOM 788 C CA . GLU A 1 111 ? 23.648 13.031 11.843 1.00 90.75 111 GLU A CA 1
ATOM 789 C C . GLU A 1 111 ? 22.637 14.034 12.405 1.00 90.75 111 GLU A C 1
ATOM 791 O O . GLU A 1 111 ? 21.886 14.659 11.659 1.00 90.75 111 GLU A O 1
ATOM 796 N N . HIS A 1 112 ? 22.646 14.251 13.721 1.00 92.50 112 HIS A N 1
ATOM 797 C CA . HIS A 1 112 ? 21.843 15.302 14.349 1.00 92.50 112 HIS A CA 1
ATOM 798 C C . HIS A 1 112 ? 22.401 16.691 14.031 1.00 92.50 112 HIS A C 1
ATOM 800 O O . HIS A 1 112 ? 23.532 17.012 14.396 1.00 92.50 112 HIS A O 1
ATOM 806 N N . LEU A 1 113 ? 21.596 17.528 13.377 1.00 91.56 113 LEU A N 1
ATOM 807 C CA . LEU A 1 113 ? 21.992 18.877 12.972 1.00 91.56 113 LEU A CA 1
ATOM 808 C C . LEU A 1 113 ? 21.603 19.935 14.005 1.00 91.56 113 LEU A C 1
ATOM 810 O O . LEU A 1 113 ? 22.332 20.912 14.199 1.00 91.56 113 LEU A O 1
ATOM 814 N N . GLY A 1 114 ? 20.468 19.740 14.675 1.00 91.81 114 GLY A N 1
ATOM 815 C CA . GLY A 1 114 ? 19.995 20.619 15.735 1.00 91.81 114 GLY A CA 1
ATOM 816 C C . GLY A 1 114 ? 18.485 20.820 15.730 1.00 91.81 114 GLY A C 1
ATOM 817 O O . GLY A 1 114 ? 17.757 20.258 14.918 1.00 91.81 114 GLY A O 1
ATOM 818 N N . CYS A 1 115 ? 18.035 21.675 16.645 1.00 92.88 115 CYS A N 1
ATOM 819 C CA . CYS A 1 115 ? 16.629 21.998 16.831 1.00 92.88 115 CYS A CA 1
ATOM 820 C C . CYS A 1 115 ? 16.283 23.367 16.245 1.00 92.88 115 CYS A C 1
ATOM 822 O O . CYS A 1 115 ? 16.908 24.381 16.587 1.00 92.88 115 CYS A O 1
ATOM 824 N N . TYR A 1 116 ? 15.235 23.414 15.428 1.00 91.75 116 TYR A N 1
ATOM 825 C CA . TYR A 1 116 ? 14.869 24.599 14.661 1.00 91.75 116 TYR A CA 1
ATOM 826 C C . TYR A 1 116 ? 13.372 24.880 14.711 1.00 91.75 116 TYR A C 1
ATOM 828 O O . TYR A 1 116 ? 12.567 23.971 14.867 1.00 91.75 116 TYR A O 1
ATOM 836 N N . VAL A 1 117 ? 12.979 26.144 14.570 1.00 88.19 117 VAL A N 1
ATOM 837 C CA . VAL A 1 117 ? 11.571 26.512 14.377 1.00 88.19 117 VAL A CA 1
ATOM 838 C C . VAL A 1 117 ? 11.082 25.944 13.046 1.00 88.19 117 VAL A C 1
ATOM 840 O O . VAL A 1 117 ? 11.705 26.149 12.001 1.00 88.19 117 VAL A O 1
ATOM 843 N N . ASP A 1 118 ? 9.952 25.246 13.083 1.00 83.31 118 ASP A N 1
ATOM 844 C CA . ASP A 1 118 ? 9.332 24.668 11.901 1.00 83.31 118 ASP A CA 1
ATOM 845 C C . ASP A 1 118 ? 8.635 25.758 11.074 1.00 83.31 118 ASP A C 1
ATOM 847 O O . ASP A 1 118 ? 7.520 26.195 11.363 1.00 83.31 118 ASP A O 1
ATOM 851 N N . ASN A 1 119 ? 9.317 26.197 10.017 1.00 72.06 119 ASN A N 1
ATOM 852 C CA . ASN A 1 119 ? 8.789 27.126 9.016 1.00 72.06 119 ASN A CA 1
ATOM 853 C C . ASN A 1 119 ? 8.212 26.403 7.785 1.00 72.06 119 ASN A C 1
ATOM 855 O O . ASN A 1 119 ? 7.992 27.024 6.744 1.00 72.06 119 ASN A O 1
ATOM 859 N N . GLY A 1 120 ? 8.000 25.089 7.882 1.00 66.62 120 GLY A N 1
ATOM 860 C CA . GLY A 1 120 ? 7.426 24.260 6.835 1.00 66.62 120 GLY A CA 1
ATOM 861 C C . GLY A 1 120 ? 8.358 23.932 5.667 1.00 66.62 120 GLY A C 1
ATOM 862 O O . GLY A 1 120 ? 7.873 23.616 4.584 1.00 66.62 120 GLY A O 1
ATOM 863 N N . MET A 1 121 ? 9.679 24.016 5.857 1.00 60.34 121 MET A N 1
ATOM 864 C CA . MET A 1 121 ? 10.671 23.751 4.801 1.00 60.34 121 MET A CA 1
ATOM 865 C C . MET A 1 121 ? 11.091 22.279 4.686 1.00 60.34 121 MET A C 1
ATOM 867 O O . MET A 1 121 ? 11.515 21.863 3.615 1.00 60.34 121 MET A O 1
ATOM 871 N N . VAL A 1 122 ? 10.880 21.461 5.725 1.00 57.94 122 VAL A N 1
ATOM 872 C CA . VAL A 1 122 ? 11.012 19.985 5.650 1.00 57.94 122 VAL A CA 1
ATOM 873 C C . VAL A 1 122 ? 9.703 19.343 5.143 1.00 57.94 122 VAL A C 1
ATOM 875 O O . VAL A 1 122 ? 9.464 18.154 5.303 1.00 57.94 122 VAL A O 1
ATOM 878 N N . ASN A 1 123 ? 8.836 20.138 4.502 1.00 60.34 123 ASN A N 1
ATOM 879 C CA . ASN A 1 123 ? 7.591 19.696 3.864 1.00 60.34 123 ASN A CA 1
ATOM 880 C C . ASN A 1 123 ? 7.756 19.492 2.346 1.00 60.34 123 ASN A C 1
ATOM 882 O O . ASN A 1 123 ? 6.785 19.614 1.602 1.00 60.34 123 ASN A O 1
ATOM 886 N N . SER A 1 124 ? 8.974 19.245 1.854 1.00 46.34 124 SER A N 1
ATOM 887 C CA . SER A 1 124 ? 9.260 19.130 0.413 1.00 46.34 124 SER A CA 1
ATOM 888 C C . SER A 1 124 ? 8.694 17.859 -0.240 1.00 46.34 124 SER A C 1
ATOM 890 O O . SER A 1 124 ? 8.877 17.647 -1.436 1.00 46.34 124 SER A O 1
ATOM 892 N N . SER A 1 125 ? 7.936 17.044 0.499 1.00 46.53 125 SER A N 1
ATOM 893 C CA . SER A 1 125 ? 7.111 15.977 -0.061 1.00 46.53 125 SER A CA 1
ATOM 894 C C . SER A 1 125 ? 5.624 16.325 0.115 1.00 46.53 125 SER A C 1
ATOM 896 O O . SER A 1 125 ? 5.242 16.780 1.192 1.00 46.53 125 SER A O 1
ATOM 898 N N . PRO A 1 126 ? 4.745 16.098 -0.882 1.00 45.81 126 PRO A N 1
ATOM 899 C CA . PRO A 1 126 ? 3.300 16.361 -0.787 1.00 45.81 126 PRO A CA 1
ATOM 900 C C . PRO A 1 126 ? 2.565 15.504 0.266 1.00 45.81 126 PRO A C 1
ATOM 902 O O . PRO A 1 126 ? 1.341 15.577 0.380 1.00 45.81 126 PRO A O 1
ATOM 905 N N . HIS A 1 127 ? 3.291 14.696 1.037 1.00 47.59 127 HIS A N 1
ATOM 906 C CA . HIS A 1 127 ? 2.762 13.869 2.105 1.00 47.59 127 HIS A CA 1
ATOM 907 C C . HIS A 1 127 ? 2.736 14.661 3.419 1.00 47.59 127 HIS A C 1
ATOM 909 O O . HIS A 1 127 ? 3.738 15.226 3.854 1.00 47.59 127 HIS A O 1
ATOM 915 N N . LEU A 1 128 ? 1.553 14.706 4.037 1.00 56.81 128 LEU A N 1
ATOM 916 C CA . LEU A 1 128 ? 1.351 15.125 5.426 1.00 56.81 128 LEU A CA 1
ATOM 917 C C . LEU A 1 128 ? 2.385 14.446 6.351 1.00 56.81 128 LEU A C 1
ATOM 919 O O . LEU A 1 128 ? 2.839 13.348 6.022 1.00 56.81 128 LEU A O 1
ATOM 923 N N . PRO A 1 129 ? 2.747 15.060 7.497 1.00 62.81 129 PRO A N 1
ATOM 924 C CA . PRO A 1 129 ? 3.649 14.423 8.455 1.00 62.81 129 PRO A CA 1
ATOM 925 C C . PRO A 1 129 ? 3.139 13.023 8.798 1.00 62.81 129 PRO A C 1
ATOM 927 O O . PRO A 1 129 ? 1.937 12.835 9.009 1.00 62.81 129 PRO A O 1
ATOM 930 N N . LEU A 1 130 ? 4.046 12.048 8.858 1.00 73.19 130 LEU A N 1
ATOM 931 C CA . LEU A 1 130 ? 3.692 10.728 9.355 1.00 73.19 130 LEU A CA 1
ATOM 932 C C . LEU A 1 130 ? 3.474 10.854 10.862 1.00 73.19 130 LEU A C 1
ATOM 934 O O . LEU A 1 130 ? 4.406 11.185 11.591 1.00 73.19 130 LEU A O 1
ATOM 938 N N . VAL A 1 131 ? 2.244 10.623 11.316 1.00 82.12 131 VAL A N 1
ATOM 939 C CA . VAL A 1 131 ? 1.878 10.703 12.733 1.00 82.12 131 VAL A CA 1
ATOM 940 C C . VAL A 1 131 ? 1.752 9.287 13.278 1.00 82.12 131 VAL A C 1
ATOM 942 O O . VAL A 1 131 ? 0.849 8.562 12.866 1.00 82.12 131 VAL A O 1
ATOM 945 N N . LEU A 1 132 ? 2.646 8.891 14.187 1.00 81.94 132 LEU A N 1
ATOM 946 C CA . LEU A 1 132 ? 2.639 7.562 14.806 1.00 81.94 132 LEU A CA 1
ATOM 947 C C . LEU A 1 132 ? 2.741 7.665 16.326 1.00 81.94 132 LEU A C 1
ATOM 949 O O . LEU A 1 132 ? 3.653 8.296 16.854 1.00 81.94 132 LEU A O 1
ATOM 953 N N . ASP A 1 133 ? 1.876 6.944 17.037 1.00 85.62 133 ASP A N 1
ATOM 954 C CA . ASP A 1 133 ? 1.892 6.888 18.507 1.00 85.62 133 ASP A CA 1
ATOM 955 C C . ASP A 1 133 ? 3.135 6.179 19.083 1.00 85.62 133 ASP A C 1
ATOM 957 O O . ASP A 1 133 ? 3.388 6.253 20.282 1.00 85.62 133 ASP A O 1
ATOM 961 N N . ALA A 1 134 ? 3.925 5.512 18.237 1.00 89.75 134 ALA A N 1
ATOM 962 C CA . ALA A 1 134 ? 5.161 4.816 18.596 1.00 89.75 134 ALA A CA 1
ATOM 963 C C . ALA A 1 134 ? 6.416 5.447 17.956 1.00 89.75 134 ALA A C 1
ATOM 965 O O . ALA A 1 134 ? 7.395 4.750 17.711 1.00 89.75 134 ALA A O 1
ATOM 966 N N . MET A 1 135 ? 6.389 6.749 17.649 1.00 92.25 135 MET A N 1
ATOM 967 C CA . MET A 1 135 ? 7.500 7.440 16.979 1.00 92.25 135 MET A CA 1
ATOM 968 C C . MET A 1 135 ? 8.820 7.380 17.766 1.00 92.25 135 MET A C 1
ATOM 970 O O . MET A 1 135 ? 8.820 7.653 18.966 1.00 92.25 135 MET A O 1
ATOM 974 N N . THR A 1 136 ? 9.934 7.112 17.078 1.00 94.31 136 THR A N 1
ATOM 975 C CA . THR A 1 136 ? 11.326 7.290 17.551 1.00 94.31 136 THR A CA 1
ATOM 976 C C . THR A 1 136 ? 12.166 7.942 16.448 1.00 94.31 136 THR A C 1
ATOM 978 O O . THR A 1 136 ? 11.698 8.053 15.307 1.00 94.31 136 THR A O 1
ATOM 981 N N . ASN A 1 137 ? 13.395 8.371 16.752 1.00 92.00 137 ASN A N 1
ATOM 982 C CA . ASN A 1 137 ? 14.280 8.914 15.718 1.00 92.00 137 ASN A CA 1
ATOM 983 C C . ASN A 1 137 ? 14.686 7.847 14.696 1.00 92.00 137 ASN A C 1
ATOM 985 O O . ASN A 1 137 ? 14.766 8.146 13.509 1.00 92.00 137 ASN A O 1
ATOM 989 N N . GLU A 1 138 ? 14.865 6.604 15.135 1.00 88.69 138 GLU A N 1
ATOM 990 C CA . GLU A 1 138 ? 15.165 5.450 14.283 1.00 88.69 138 GLU A CA 1
ATOM 991 C C . GLU A 1 138 ? 13.994 5.155 13.351 1.00 88.69 138 GLU A C 1
ATOM 993 O O . GLU A 1 138 ? 14.191 5.007 12.153 1.00 88.69 138 GLU A O 1
ATOM 998 N N . LEU A 1 139 ? 12.760 5.160 13.866 1.00 85.44 139 LEU A N 1
ATOM 999 C CA . LEU A 1 139 ? 11.579 4.919 13.039 1.00 85.44 139 LEU A CA 1
ATOM 1000 C C . LEU A 1 139 ? 11.381 6.025 11.993 1.00 85.44 139 LEU A C 1
ATOM 1002 O O . LEU A 1 139 ? 10.971 5.761 10.861 1.00 85.44 139 LEU A O 1
ATOM 1006 N N . CYS A 1 140 ? 11.672 7.275 12.365 1.00 90.12 140 CYS A N 1
ATOM 1007 C CA . CYS A 1 140 ? 11.644 8.382 11.418 1.00 90.12 140 CYS A CA 1
ATOM 1008 C C . CYS A 1 140 ? 12.775 8.272 10.388 1.00 90.12 140 CYS A C 1
ATOM 1010 O O . CYS A 1 140 ? 12.546 8.531 9.204 1.00 90.12 140 CYS A O 1
ATOM 1012 N N . TYR A 1 141 ? 13.962 7.834 10.814 1.00 87.69 141 TYR A N 1
ATOM 1013 C CA . TYR A 1 141 ? 15.087 7.565 9.928 1.00 87.69 141 TYR A CA 1
ATOM 1014 C C . TYR A 1 141 ? 14.722 6.498 8.914 1.00 87.69 141 TYR A C 1
ATOM 1016 O O . TYR A 1 141 ? 14.786 6.798 7.729 1.00 87.69 141 TYR A O 1
ATOM 1024 N N . ASP A 1 142 ? 14.273 5.324 9.359 1.00 79.38 142 ASP A N 1
ATOM 1025 C CA . ASP A 1 142 ? 13.918 4.204 8.491 1.00 79.38 142 ASP A CA 1
ATOM 1026 C C . ASP A 1 142 ? 12.923 4.668 7.425 1.00 79.38 142 ASP A C 1
ATOM 1028 O O . ASP A 1 142 ? 13.144 4.476 6.230 1.00 79.38 142 ASP A O 1
ATOM 1032 N N . ARG A 1 143 ? 11.891 5.423 7.825 1.00 81.44 143 ARG A N 1
ATOM 1033 C CA . ARG A 1 143 ? 10.902 5.940 6.879 1.00 81.44 143 ARG A CA 1
ATOM 1034 C C . ARG A 1 143 ? 11.461 6.972 5.902 1.00 81.44 143 ARG A C 1
ATOM 1036 O O . ARG A 1 143 ? 11.118 6.966 4.720 1.00 81.44 143 ARG A O 1
ATOM 1043 N N . CYS A 1 144 ? 12.246 7.929 6.379 1.00 83.25 144 CYS A N 1
ATOM 1044 C CA . CYS A 1 144 ? 12.790 8.966 5.509 1.00 83.25 144 CYS A CA 1
ATOM 1045 C C . CYS A 1 144 ? 13.871 8.410 4.581 1.00 83.25 144 CYS A C 1
ATOM 1047 O O . CYS A 1 144 ? 13.937 8.795 3.413 1.00 83.25 144 CYS A O 1
ATOM 1049 N N . HIS A 1 145 ? 14.646 7.456 5.073 1.00 78.25 145 HIS A N 1
ATOM 1050 C CA . HIS A 1 145 ? 15.612 6.682 4.319 1.00 78.25 145 HIS A CA 1
ATOM 1051 C C . HIS A 1 145 ? 14.929 5.846 3.225 1.00 78.25 145 HIS A C 1
ATOM 1053 O O . HIS A 1 145 ? 15.330 5.943 2.068 1.00 78.25 145 HIS A O 1
ATOM 1059 N N . GLU A 1 146 ? 13.823 5.150 3.527 1.00 69.00 146 GLU A N 1
ATOM 1060 C CA . GLU A 1 146 ? 12.984 4.451 2.532 1.00 69.00 146 GLU A CA 1
ATOM 1061 C C . GLU A 1 146 ? 12.510 5.375 1.402 1.00 69.00 146 GLU A C 1
ATOM 1063 O O . GLU A 1 146 ? 12.389 4.969 0.246 1.00 69.00 146 GLU A O 1
ATOM 1068 N N . LEU A 1 147 ? 12.224 6.635 1.730 1.00 72.44 147 LEU A N 1
ATOM 1069 C CA . LEU A 1 147 ? 11.783 7.632 0.762 1.00 72.44 147 LEU A CA 1
ATOM 1070 C C . LEU A 1 147 ? 12.946 8.258 -0.021 1.00 72.44 147 LEU A C 1
ATOM 1072 O O . LEU A 1 147 ? 12.675 9.111 -0.869 1.00 72.44 147 LEU A O 1
ATOM 1076 N N . GLY A 1 148 ? 14.199 7.878 0.242 1.00 73.19 148 GLY A N 1
ATOM 1077 C CA . GLY A 1 148 ? 15.388 8.485 -0.355 1.00 73.19 148 GLY A CA 1
ATOM 1078 C C . GLY A 1 148 ? 15.576 9.947 0.048 1.00 73.19 148 GLY A C 1
ATOM 1079 O O . GLY A 1 148 ? 16.033 10.760 -0.752 1.00 73.19 148 GLY A O 1
ATOM 1080 N N . ALA A 1 149 ? 15.141 10.315 1.252 1.00 80.94 149 ALA A N 1
ATOM 1081 C CA . ALA A 1 149 ? 15.295 11.661 1.775 1.00 80.94 149 ALA A CA 1
ATOM 1082 C C . ALA A 1 149 ? 16.740 11.915 2.230 1.00 80.94 149 ALA A C 1
ATOM 1084 O O . ALA A 1 149 ? 17.396 11.041 2.787 1.00 80.94 149 ALA A O 1
ATOM 1085 N N . PHE A 1 150 ? 17.202 13.151 2.060 1.00 84.88 150 PHE A N 1
ATOM 1086 C CA . PHE A 1 150 ? 18.494 13.611 2.580 1.00 84.88 150 PHE A CA 1
ATOM 1087 C C . PHE A 1 150 ? 18.382 14.147 4.006 1.00 84.88 150 PHE A C 1
ATOM 1089 O O . PHE A 1 150 ? 19.383 14.284 4.709 1.00 84.88 150 PHE A O 1
ATOM 1096 N N . PHE A 1 151 ? 17.163 14.459 4.445 1.00 88.62 151 PHE A N 1
ATOM 1097 C CA . PHE A 1 151 ? 16.902 14.968 5.781 1.00 88.62 151 PHE A CA 1
ATOM 1098 C C . PHE A 1 151 ? 15.625 14.376 6.346 1.00 88.62 151 PHE A C 1
ATOM 1100 O O . PHE A 1 151 ? 14.639 14.176 5.630 1.00 88.62 151 PHE A O 1
ATOM 1107 N N . MET A 1 152 ? 15.633 14.192 7.658 1.00 91.88 152 MET A N 1
ATOM 1108 C CA . MET A 1 152 ? 14.441 13.915 8.438 1.00 91.88 152 MET A CA 1
ATOM 1109 C C . MET A 1 152 ? 14.292 14.949 9.539 1.00 91.88 152 MET A C 1
ATOM 1111 O O . MET A 1 152 ? 15.270 15.563 9.975 1.00 91.88 152 MET A O 1
ATOM 1115 N N . GLY A 1 153 ? 13.077 15.097 10.041 1.00 92.50 153 GLY A N 1
ATOM 1116 C CA . GLY A 1 153 ? 12.882 15.759 11.308 1.00 92.50 153 GLY A CA 1
ATOM 1117 C C . GLY A 1 153 ? 11.656 15.279 12.052 1.00 92.50 153 GLY A C 1
ATOM 1118 O O . GLY A 1 153 ? 10.625 14.960 11.458 1.00 92.50 153 GLY A O 1
ATOM 1119 N N . THR A 1 154 ? 11.780 15.272 13.369 1.00 93.81 154 THR A N 1
ATOM 1120 C CA . THR A 1 154 ? 10.723 14.864 14.293 1.00 93.81 154 THR A CA 1
ATOM 1121 C C . THR A 1 154 ? 10.114 16.072 14.991 1.00 93.81 154 THR A C 1
ATOM 1123 O O . THR A 1 154 ? 10.828 17.021 15.328 1.00 93.81 154 THR A O 1
ATOM 1126 N N . GLN A 1 155 ? 8.802 16.044 15.217 1.00 92.25 155 GLN A N 1
ATOM 1127 C CA . GLN A 1 155 ? 8.046 17.129 15.843 1.00 92.25 155 GLN A CA 1
ATOM 1128 C C . GLN A 1 155 ? 6.971 16.573 16.790 1.00 92.25 155 GLN A C 1
ATOM 1130 O O . GLN A 1 155 ? 6.392 15.518 16.538 1.00 92.25 155 GLN A O 1
ATOM 1135 N N . LYS A 1 156 ? 6.676 17.305 17.877 1.00 91.81 156 LYS A N 1
ATOM 1136 C CA . LYS A 1 156 ? 5.613 16.988 18.859 1.00 91.81 156 LYS A CA 1
ATOM 1137 C C . LYS A 1 156 ? 5.674 15.591 19.491 1.00 91.81 156 LYS A C 1
ATOM 1139 O O . LYS A 1 156 ? 4.667 15.097 19.994 1.00 91.81 156 LYS A O 1
ATOM 1144 N N . GLY A 1 157 ? 6.826 14.935 19.459 1.00 93.56 157 GLY A N 1
ATOM 1145 C CA . GLY A 1 157 ? 6.972 13.585 19.990 1.00 93.56 157 GLY A CA 1
ATOM 1146 C C . GLY A 1 157 ? 6.439 12.474 19.082 1.00 93.56 157 GLY A C 1
ATOM 1147 O O . GLY A 1 157 ? 6.857 11.335 19.255 1.00 93.56 157 GLY A O 1
ATOM 1148 N N . ASN A 1 158 ? 5.554 12.759 18.118 1.00 92.75 158 ASN A N 1
ATOM 1149 C CA . ASN A 1 158 ? 4.867 11.734 17.320 1.00 92.75 158 ASN A CA 1
ATOM 1150 C C . ASN A 1 158 ? 4.816 11.993 15.804 1.00 92.75 158 ASN A C 1
ATOM 1152 O O . ASN A 1 158 ? 4.310 11.148 15.067 1.00 92.75 158 ASN A O 1
ATOM 1156 N N . GLU A 1 159 ? 5.312 13.134 15.326 1.00 91.56 159 GLU A N 1
ATOM 1157 C CA . GLU A 1 159 ? 5.335 13.474 13.904 1.00 91.56 159 GLU A CA 1
ATOM 1158 C C . GLU A 1 159 ? 6.733 13.254 13.314 1.00 91.56 159 GLU A C 1
ATOM 1160 O O . GLU A 1 159 ? 7.726 13.692 13.891 1.00 91.56 159 GLU A O 1
ATOM 1165 N N . CYS A 1 160 ? 6.797 12.643 12.131 1.00 90.44 160 CYS A N 1
ATOM 1166 C CA . CYS A 1 160 ? 8.003 12.510 11.317 1.00 90.44 160 CYS A CA 1
ATOM 1167 C C . CYS A 1 160 ? 7.819 13.211 9.967 1.00 90.44 160 CYS A C 1
ATOM 1169 O O . CYS A 1 160 ? 6.762 13.119 9.330 1.00 90.44 160 CYS A O 1
ATOM 1171 N N . ARG A 1 161 ? 8.860 13.919 9.527 1.00 88.56 161 ARG A N 1
ATOM 1172 C CA . ARG A 1 161 ? 8.915 14.656 8.262 1.00 88.56 161 ARG A CA 1
ATOM 1173 C C . ARG A 1 161 ? 10.187 14.300 7.511 1.00 88.56 161 ARG A C 1
ATOM 1175 O O . ARG A 1 161 ? 11.244 14.196 8.120 1.00 88.56 161 ARG A O 1
ATOM 1182 N N . CYS A 1 162 ? 10.089 14.197 6.191 1.00 85.81 162 CYS A N 1
ATOM 1183 C CA . CYS A 1 162 ? 11.199 13.825 5.319 1.00 85.81 162 CYS A CA 1
ATOM 1184 C C . CYS A 1 162 ? 11.374 14.866 4.214 1.00 85.81 162 CYS A C 1
ATOM 1186 O O . CYS A 1 162 ? 10.387 15.317 3.629 1.00 85.81 162 CYS A O 1
ATOM 1188 N N . SER A 1 163 ? 12.620 15.202 3.883 1.00 83.25 163 SER A N 1
ATOM 1189 C CA . SER A 1 163 ? 12.943 16.092 2.769 1.00 83.25 163 SER A CA 1
ATOM 1190 C C . SER A 1 163 ? 13.917 15.451 1.793 1.00 83.25 163 SER A C 1
ATOM 1192 O O . SER A 1 163 ? 15.005 15.020 2.170 1.00 83.25 163 SER A O 1
ATOM 1194 N N . ARG A 1 164 ? 13.535 15.465 0.514 1.00 78.12 164 ARG A N 1
ATOM 1195 C CA . ARG A 1 164 ? 14.371 15.023 -0.615 1.00 78.12 164 ARG A CA 1
ATOM 1196 C C . ARG A 1 164 ? 15.234 16.136 -1.209 1.00 78.12 164 ARG A C 1
ATOM 1198 O O . ARG A 1 164 ? 15.976 15.890 -2.149 1.00 78.12 164 ARG A O 1
ATOM 1205 N N . GLU A 1 165 ? 15.135 17.350 -0.682 1.00 80.38 165 GLU A N 1
ATOM 1206 C CA . GLU A 1 165 ? 16.035 18.437 -1.065 1.00 80.38 165 GLU A CA 1
ATOM 1207 C C . GLU A 1 165 ? 17.422 18.152 -0.483 1.00 80.38 165 GLU A C 1
ATOM 1209 O O . GLU A 1 165 ? 17.571 18.106 0.736 1.00 80.38 165 GLU A O 1
ATOM 1214 N N . GLU A 1 166 ? 18.417 17.954 -1.346 1.00 78.38 166 GLU A N 1
ATOM 1215 C CA . GLU A 1 166 ? 19.807 17.662 -0.963 1.00 78.38 166 GLU A CA 1
ATOM 1216 C C . GLU A 1 166 ? 20.487 18.868 -0.286 1.00 78.38 166 GLU A C 1
ATOM 1218 O O . GLU A 1 166 ? 21.271 18.718 0.653 1.00 78.38 166 GLU A O 1
ATOM 1223 N N . ASP A 1 167 ? 20.105 20.079 -0.700 1.00 80.19 167 ASP A N 1
ATOM 1224 C CA . ASP A 1 167 ? 20.682 21.349 -0.254 1.00 80.19 167 ASP A CA 1
ATOM 1225 C C . ASP A 1 167 ? 19.714 22.144 0.643 1.00 80.19 167 ASP A C 1
ATOM 1227 O O . ASP A 1 167 ? 19.391 23.308 0.378 1.00 80.19 167 ASP A O 1
ATOM 1231 N N . LEU A 1 168 ? 19.227 21.544 1.735 1.00 79.19 168 LEU A N 1
ATOM 1232 C CA . LEU A 1 168 ? 18.478 22.315 2.733 1.00 79.19 168 LEU A CA 1
ATOM 1233 C C . LEU A 1 168 ? 19.384 23.365 3.401 1.00 79.19 168 LEU A C 1
ATOM 1235 O O . LEU A 1 168 ? 20.353 23.027 4.079 1.00 79.19 168 LEU A O 1
ATOM 1239 N N . ASP A 1 169 ? 19.027 24.650 3.299 1.00 80.69 169 ASP A N 1
ATOM 1240 C CA . ASP A 1 169 ? 19.707 25.749 4.009 1.00 80.69 169 ASP A CA 1
ATOM 1241 C C . ASP A 1 169 ? 19.259 25.837 5.479 1.00 80.69 169 ASP A C 1
ATOM 1243 O O . ASP A 1 169 ? 18.720 26.847 5.945 1.00 80.69 169 ASP A O 1
ATOM 1247 N N . TYR A 1 170 ? 19.468 24.756 6.233 1.00 76.62 170 TYR A N 1
ATOM 1248 C CA . TYR A 1 170 ? 19.088 24.677 7.646 1.00 76.62 170 TYR A CA 1
ATOM 1249 C C . TYR A 1 170 ? 19.894 25.633 8.541 1.00 76.62 170 TYR A C 1
ATOM 1251 O O . TYR A 1 170 ? 19.471 25.964 9.646 1.00 76.62 170 TYR A O 1
ATOM 1259 N N . PHE A 1 171 ? 21.028 26.153 8.061 1.00 76.19 171 PHE A N 1
ATOM 1260 C CA . PHE A 1 171 ? 21.794 27.193 8.755 1.00 76.19 171 PHE A CA 1
ATOM 1261 C C . PHE A 1 171 ? 21.056 28.535 8.830 1.00 76.19 171 PHE A C 1
ATOM 1263 O O . PHE A 1 171 ? 21.377 29.363 9.686 1.00 76.19 171 PHE A O 1
ATOM 1270 N N . SER A 1 172 ? 20.079 28.761 7.949 1.00 77.06 172 SER A N 1
ATOM 1271 C CA . SER A 1 172 ? 19.218 29.945 7.976 1.00 77.06 172 SER A CA 1
ATOM 1272 C C . SER A 1 172 ? 18.084 29.851 9.004 1.00 77.06 172 SER A C 1
ATOM 1274 O O . SER A 1 172 ? 17.397 30.847 9.251 1.00 77.06 172 SER A O 1
ATOM 1276 N N . PHE A 1 173 ? 17.875 28.675 9.605 1.00 79.88 173 PHE A N 1
ATOM 1277 C CA . PHE A 1 173 ? 16.740 28.431 10.483 1.00 79.88 173 PHE A CA 1
ATOM 1278 C C . PHE A 1 173 ? 16.953 29.046 11.868 1.00 79.88 173 PHE A C 1
ATOM 1280 O O . PHE A 1 173 ? 18.047 29.038 12.438 1.00 79.88 173 PHE A O 1
ATOM 1287 N N . GLU A 1 174 ? 15.870 29.577 12.434 1.00 86.44 174 GLU A N 1
ATOM 1288 C CA . GLU A 1 174 ? 15.870 30.061 13.810 1.00 86.44 174 GLU A CA 1
ATOM 1289 C C . GLU A 1 174 ? 15.957 28.872 14.770 1.00 86.44 174 GLU A C 1
ATOM 1291 O O . GLU A 1 174 ? 15.239 27.886 14.608 1.00 86.44 174 GLU A O 1
ATOM 1296 N N . SER A 1 175 ? 16.839 28.954 15.769 1.00 88.44 175 SER A N 1
ATOM 1297 C CA . SER A 1 175 ? 16.970 27.904 16.781 1.00 88.44 175 SER A CA 1
ATOM 1298 C C . SER A 1 175 ? 15.674 27.746 17.575 1.00 88.44 175 SER A C 1
ATOM 1300 O O . SER A 1 175 ? 15.129 28.724 18.089 1.00 88.44 175 SER A O 1
ATOM 1302 N N . GLY A 1 176 ? 15.207 26.506 17.690 1.00 89.75 176 GLY A N 1
ATOM 1303 C CA . GLY A 1 176 ? 14.024 26.135 18.458 1.00 89.75 176 GLY A CA 1
ATOM 1304 C C . GLY A 1 176 ? 14.359 25.591 19.847 1.00 89.75 176 GLY A C 1
ATOM 1305 O O . GLY A 1 176 ? 15.517 25.535 20.266 1.00 89.75 176 GLY A O 1
ATOM 1306 N N . VAL A 1 177 ? 13.316 25.157 20.554 1.00 92.38 177 VAL A N 1
ATOM 1307 C CA . VAL A 1 177 ? 13.418 24.304 21.742 1.00 92.38 177 VAL A CA 1
ATOM 1308 C C . VAL A 1 177 ? 12.809 22.955 21.385 1.00 92.38 177 VAL A C 1
ATOM 1310 O O . VAL A 1 177 ? 11.660 22.911 20.954 1.00 92.38 177 VAL A O 1
ATOM 1313 N N . CYS A 1 178 ? 13.595 21.890 21.516 1.00 94.50 178 CYS A N 1
ATOM 1314 C CA . CYS A 1 178 ? 13.165 20.520 21.277 1.00 94.50 178 CYS A CA 1
ATOM 1315 C C . CYS A 1 178 ? 13.341 19.780 22.596 1.00 94.50 178 CYS A C 1
ATOM 1317 O O . CYS A 1 178 ? 14.457 19.453 23.003 1.00 94.50 178 CYS A O 1
ATOM 1319 N N . ASP A 1 179 ? 12.243 19.657 23.321 1.00 94.69 179 ASP A N 1
ATOM 1320 C CA . ASP A 1 179 ? 12.158 19.047 24.641 1.00 94.69 179 ASP A CA 1
ATOM 1321 C C . ASP A 1 179 ? 11.004 18.044 24.737 1.00 94.69 179 ASP A C 1
ATOM 1323 O O . ASP A 1 179 ? 10.805 17.454 25.801 1.00 94.69 179 ASP A O 1
ATOM 1327 N N . GLU A 1 180 ? 10.282 17.813 23.634 1.00 96.62 180 GLU A N 1
ATOM 1328 C CA . GLU A 1 180 ? 9.237 16.800 23.587 1.00 96.62 180 GLU A CA 1
ATOM 1329 C C . GLU A 1 180 ? 9.866 15.408 23.468 1.00 96.62 180 GLU A C 1
ATOM 1331 O O . GLU A 1 180 ? 10.633 15.160 22.531 1.00 96.62 180 GLU A O 1
ATOM 1336 N N . PRO A 1 181 ? 9.565 14.490 24.400 1.00 96.81 181 PRO A N 1
ATOM 1337 C CA . PRO A 1 181 ? 10.032 13.119 24.309 1.00 96.81 181 PRO A CA 1
ATOM 1338 C C . PRO A 1 181 ? 9.379 12.404 23.124 1.00 96.81 181 PRO A C 1
ATOM 1340 O O . PRO A 1 181 ? 8.210 12.646 22.809 1.00 96.81 181 PRO A O 1
ATOM 1343 N N . CYS A 1 182 ? 10.104 11.479 22.501 1.00 96.69 182 CYS A N 1
ATOM 1344 C CA . CYS A 1 182 ? 9.516 10.608 21.489 1.00 96.69 182 CYS A CA 1
ATOM 1345 C C . CYS A 1 182 ? 8.414 9.725 22.100 1.00 96.69 182 CYS A C 1
ATOM 1347 O O . CYS A 1 182 ? 8.553 9.199 23.208 1.00 96.69 182 CYS A O 1
ATOM 1349 N N . ALA A 1 183 ? 7.307 9.554 21.376 1.00 96.06 183 ALA A N 1
ATOM 1350 C CA . ALA A 1 183 ? 6.148 8.792 21.835 1.00 96.06 183 ALA A CA 1
ATOM 1351 C C . ALA A 1 183 ? 6.466 7.293 22.000 1.00 96.06 183 ALA A C 1
ATOM 1353 O O . ALA A 1 183 ? 5.973 6.654 22.931 1.00 96.06 183 ALA A O 1
ATOM 1354 N N . GLY A 1 184 ? 7.331 6.756 21.135 1.00 91.69 184 GLY A N 1
ATOM 1355 C CA . GLY A 1 184 ? 7.838 5.384 21.177 1.00 91.69 184 GLY A CA 1
ATOM 1356 C C . GLY A 1 184 ? 9.038 5.177 22.106 1.00 91.69 184 GLY A C 1
ATOM 1357 O O . GLY A 1 184 ? 9.193 4.082 22.644 1.00 91.69 184 GLY A O 1
ATOM 1358 N N . ASP A 1 185 ? 9.847 6.214 22.357 1.00 93.50 185 ASP A N 1
ATOM 1359 C CA . ASP A 1 185 ? 10.976 6.162 23.295 1.00 93.50 185 ASP A CA 1
ATOM 1360 C C . ASP A 1 185 ? 11.166 7.485 24.056 1.00 93.50 185 ASP A C 1
ATOM 1362 O O . ASP A 1 185 ? 11.808 8.430 23.604 1.00 93.50 185 ASP A O 1
ATOM 1366 N N . SER A 1 186 ? 10.674 7.527 25.294 1.00 94.69 186 SER A N 1
ATOM 1367 C CA . SER A 1 186 ? 10.791 8.715 26.152 1.00 94.69 186 SER A CA 1
ATOM 1368 C C . SER A 1 186 ? 12.222 9.098 26.567 1.00 94.69 186 SER A C 1
ATOM 1370 O O . SER A 1 186 ? 12.405 10.095 27.269 1.00 94.69 186 SER A O 1
ATOM 1372 N N . THR A 1 187 ? 13.229 8.286 26.229 1.00 94.88 187 THR A N 1
ATOM 1373 C CA . THR A 1 187 ? 14.644 8.603 26.473 1.00 94.88 187 THR A CA 1
ATOM 1374 C C . THR A 1 187 ? 15.264 9.457 25.370 1.00 94.88 187 THR A C 1
ATOM 1376 O O . THR A 1 187 ? 16.346 10.013 25.577 1.00 94.88 187 THR A O 1
ATOM 1379 N N . GLU A 1 188 ? 14.552 9.618 24.259 1.00 93.56 188 GLU A N 1
ATOM 1380 C CA . GLU A 1 188 ? 14.926 10.438 23.117 1.00 93.56 188 GLU A CA 1
ATOM 1381 C C . GLU A 1 188 ? 14.062 11.694 23.011 1.00 93.56 188 GLU A C 1
ATOM 1383 O O . GLU A 1 188 ? 12.954 11.762 23.547 1.00 93.56 188 GLU A O 1
ATOM 1388 N N . THR A 1 189 ? 14.577 12.688 22.291 1.00 95.62 189 THR A N 1
ATOM 1389 C CA . THR A 1 189 ? 13.853 13.914 21.953 1.00 95.62 189 THR A CA 1
ATOM 1390 C C . THR A 1 189 ? 13.322 13.803 20.526 1.00 95.62 189 THR A C 1
ATOM 1392 O O . THR A 1 189 ? 14.058 13.383 19.638 1.00 95.62 189 THR A O 1
ATOM 1395 N N . CYS A 1 190 ? 12.065 14.196 20.316 1.00 95.19 190 CYS A N 1
ATOM 1396 C CA . CYS A 1 190 ? 11.387 14.213 19.021 1.00 95.19 190 CYS A CA 1
ATOM 1397 C C . CYS A 1 190 ? 10.738 15.585 18.760 1.00 95.19 190 CYS A C 1
ATOM 1399 O O . CYS A 1 190 ? 9.521 15.725 18.584 1.00 95.19 190 CYS A O 1
ATOM 1401 N N . GLY A 1 191 ? 11.569 16.627 18.748 1.00 94.00 191 GLY A N 1
ATOM 1402 C CA . GLY A 1 191 ? 11.155 17.995 18.437 1.00 94.00 191 GLY A CA 1
ATOM 1403 C C . GLY A 1 191 ? 10.455 18.722 19.583 1.00 94.00 191 GLY A C 1
ATOM 1404 O O . GLY A 1 191 ? 10.760 18.514 20.757 1.00 94.00 191 GLY A O 1
ATOM 1405 N N . GLY A 1 192 ? 9.536 19.619 19.227 1.00 90.56 192 GLY A N 1
ATOM 1406 C CA . GLY A 1 192 ? 8.722 20.388 20.168 1.00 90.56 192 GLY A CA 1
ATOM 1407 C C . GLY A 1 192 ? 7.506 21.035 19.503 1.00 90.56 192 GLY A C 1
ATOM 1408 O O . GLY A 1 192 ? 7.204 20.773 18.334 1.00 90.56 192 GLY A O 1
ATOM 1409 N N . ASP A 1 193 ? 6.769 21.872 20.236 1.00 87.12 193 ASP A N 1
ATOM 1410 C CA . ASP A 1 193 ? 5.638 22.602 19.651 1.00 87.12 193 ASP A CA 1
ATOM 1411 C C . ASP A 1 193 ? 6.143 23.645 18.640 1.00 87.12 193 ASP A C 1
ATOM 1413 O O . ASP A 1 193 ? 6.814 24.613 19.003 1.00 87.12 193 ASP A O 1
ATOM 1417 N N . LEU A 1 194 ? 5.825 23.430 17.357 1.00 84.94 194 LEU A N 1
ATOM 1418 C CA . LEU A 1 194 ? 6.315 24.216 16.213 1.00 84.94 194 LEU A CA 1
ATOM 1419 C C . LEU A 1 194 ? 7.845 24.225 16.060 1.00 84.94 194 LEU A C 1
ATOM 1421 O O . LEU A 1 194 ? 8.405 25.137 15.450 1.00 84.94 194 LEU A O 1
ATOM 1425 N N . THR A 1 195 ? 8.531 23.213 16.585 1.00 90.56 195 THR A N 1
ATOM 1426 C CA . THR A 1 195 ? 9.975 23.034 16.420 1.00 90.56 195 THR A CA 1
ATOM 1427 C C . THR A 1 195 ? 10.275 21.624 15.936 1.00 90.56 195 THR A C 1
ATOM 1429 O O . THR A 1 195 ? 9.588 20.661 16.280 1.00 90.56 195 THR A O 1
ATOM 1432 N N . LEU A 1 196 ? 11.275 21.527 15.073 1.00 91.31 196 LEU A N 1
ATOM 1433 C CA . LEU A 1 196 ? 11.702 20.312 14.413 1.00 91.31 196 LEU A CA 1
ATOM 1434 C C . LEU A 1 196 ? 13.096 19.957 14.919 1.00 91.31 196 LEU A C 1
ATOM 1436 O O . LEU A 1 196 ? 14.010 20.784 14.835 1.00 91.31 196 LEU A O 1
ATOM 1440 N N . ASP A 1 197 ? 13.246 18.739 15.425 1.00 94.25 197 ASP A N 1
ATOM 1441 C CA . ASP A 1 197 ? 14.568 18.168 15.661 1.00 94.25 197 ASP A CA 1
ATOM 1442 C C . ASP A 1 197 ? 15.067 17.591 14.339 1.00 94.25 197 ASP A C 1
ATOM 1444 O O . ASP A 1 197 ? 14.427 16.696 13.787 1.00 94.25 197 ASP A O 1
ATOM 1448 N N . LEU A 1 198 ? 16.120 18.181 13.770 1.00 93.19 198 LEU A N 1
ATOM 1449 C CA . LEU A 1 198 ? 16.543 17.949 12.389 1.00 93.19 198 LEU A CA 1
ATOM 1450 C C . LEU A 1 198 ? 17.773 17.048 12.331 1.00 93.19 198 LEU A C 1
ATOM 1452 O O . LEU A 1 198 ? 18.767 17.276 13.028 1.00 93.19 198 LEU A O 1
ATOM 1456 N N . TYR A 1 199 ? 17.737 16.095 11.404 1.00 93.12 199 TYR A N 1
ATOM 1457 C CA . TYR A 1 199 ? 18.830 15.176 11.139 1.00 93.12 199 TYR A CA 1
ATOM 1458 C C . TYR A 1 199 ? 19.128 15.109 9.641 1.00 93.12 199 TYR A C 1
ATOM 1460 O O . TYR A 1 199 ? 18.223 15.166 8.805 1.00 93.12 199 TYR A O 1
ATOM 1468 N N . LYS A 1 200 ? 20.409 14.980 9.305 1.00 90.81 200 LYS A N 1
ATOM 1469 C CA . LYS A 1 200 ? 20.889 14.695 7.955 1.00 90.81 200 LYS A CA 1
ATOM 1470 C C . LYS A 1 200 ? 21.055 13.194 7.795 1.00 90.81 200 LYS A C 1
ATOM 1472 O O . LYS A 1 200 ? 21.679 12.568 8.640 1.00 90.81 200 LYS A O 1
ATOM 1477 N N . LEU A 1 201 ? 20.530 12.633 6.719 1.00 88.44 201 LEU A N 1
ATOM 1478 C CA . LEU A 1 201 ? 20.715 11.229 6.379 1.00 88.44 201 LEU A CA 1
ATOM 1479 C C . LEU A 1 201 ? 21.959 11.078 5.506 1.00 88.44 201 LEU A C 1
ATOM 1481 O O . LEU A 1 201 ? 22.238 11.932 4.659 1.00 88.44 201 LEU A O 1
ATOM 1485 N N . THR A 1 202 ? 22.689 9.985 5.711 1.00 83.94 202 THR A N 1
ATOM 1486 C CA . THR A 1 202 ? 23.751 9.562 4.796 1.00 83.94 202 THR A CA 1
ATOM 1487 C C . THR A 1 202 ? 23.178 8.437 3.939 1.00 83.94 202 THR A C 1
ATOM 1489 O O . THR A 1 202 ? 22.956 7.358 4.479 1.00 83.94 202 THR A O 1
ATOM 1492 N N . PRO A 1 203 ? 22.864 8.669 2.654 1.00 76.00 203 PRO A N 1
ATOM 1493 C CA . PRO A 1 203 ? 22.485 7.579 1.763 1.00 76.00 203 PRO A CA 1
ATOM 1494 C C . PRO A 1 203 ? 23.682 6.647 1.529 1.00 76.00 203 PRO A C 1
ATOM 1496 O O . PRO A 1 203 ? 24.833 7.071 1.660 1.00 76.00 203 PRO A O 1
ATOM 1499 N N . ALA A 1 204 ? 23.412 5.396 1.162 1.00 79.06 204 ALA A N 1
ATOM 1500 C CA . ALA A 1 204 ? 24.456 4.479 0.723 1.00 79.06 204 ALA A CA 1
ATOM 1501 C C . ALA A 1 204 ? 25.147 4.993 -0.549 1.00 79.06 204 ALA A C 1
ATOM 1503 O O . ALA A 1 204 ? 24.493 5.578 -1.419 1.00 79.06 204 ALA A O 1
ATOM 1504 N N . ASP A 1 205 ? 26.455 4.750 -0.667 1.00 84.56 205 ASP A N 1
ATOM 1505 C CA . ASP A 1 205 ? 27.168 5.017 -1.913 1.00 84.56 205 ASP A CA 1
ATOM 1506 C C . ASP A 1 205 ? 26.659 4.060 -3.002 1.00 84.56 205 ASP A C 1
ATOM 1508 O O . ASP A 1 205 ? 26.275 2.914 -2.731 1.00 84.56 205 ASP A O 1
ATOM 1512 N N . GLU A 1 206 ? 26.658 4.527 -4.253 1.00 86.38 206 GLU A N 1
ATOM 1513 C CA . GLU A 1 206 ? 26.373 3.645 -5.384 1.00 86.38 206 GLU A CA 1
ATOM 1514 C C . GLU A 1 206 ? 27.322 2.434 -5.368 1.00 86.38 206 GLU A C 1
ATOM 1516 O O . GLU A 1 206 ? 28.486 2.573 -4.974 1.00 86.38 206 GLU A O 1
ATOM 1521 N N . PRO A 1 207 ? 26.865 1.248 -5.806 1.00 89.62 207 PRO A N 1
ATOM 1522 C CA . PRO A 1 207 ? 27.691 0.049 -5.768 1.00 89.62 207 PRO A CA 1
ATOM 1523 C C . PRO A 1 207 ? 28.986 0.225 -6.575 1.00 89.62 207 PRO A C 1
ATOM 1525 O O . PRO A 1 207 ? 28.945 0.442 -7.787 1.00 89.62 207 PRO A O 1
ATOM 1528 N N . ASP A 1 208 ? 30.146 0.073 -5.927 1.00 85.25 208 ASP A N 1
ATOM 1529 C CA . ASP A 1 208 ? 31.457 0.043 -6.597 1.00 85.25 208 ASP A CA 1
ATOM 1530 C C . ASP A 1 208 ? 31.693 -1.343 -7.222 1.00 85.25 208 ASP A C 1
ATOM 1532 O O . ASP A 1 208 ? 32.485 -2.154 -6.739 1.00 85.25 208 ASP A O 1
ATOM 1536 N N . HIS A 1 209 ? 30.924 -1.650 -8.270 1.00 83.75 209 HIS A N 1
ATOM 1537 C CA . HIS A 1 209 ? 30.955 -2.931 -8.970 1.00 83.75 209 HIS A CA 1
ATOM 1538 C C . HIS A 1 209 ? 31.001 -2.712 -10.487 1.00 83.75 209 HIS A C 1
ATOM 1540 O O . HIS A 1 209 ? 30.216 -1.944 -11.037 1.00 83.75 209 HIS A O 1
ATOM 1546 N N . GLU A 1 210 ? 31.902 -3.405 -11.189 1.00 83.62 210 GLU A N 1
ATOM 1547 C CA . GLU A 1 210 ? 32.100 -3.216 -12.639 1.00 83.62 210 GLU A CA 1
ATOM 1548 C C . GLU A 1 210 ? 30.895 -3.643 -13.490 1.00 83.62 210 GLU A C 1
ATOM 1550 O O . GLU A 1 210 ? 30.733 -3.170 -14.612 1.00 83.62 210 GLU A O 1
ATOM 1555 N N . GLU A 1 211 ? 30.051 -4.510 -12.932 1.00 90.44 211 GLU A N 1
ATOM 1556 C CA . GLU A 1 211 ? 28.817 -5.010 -13.544 1.00 90.44 211 GLU A CA 1
ATOM 1557 C C . GLU A 1 211 ? 27.593 -4.131 -13.240 1.00 90.44 211 GLU A C 1
ATOM 1559 O O . GLU A 1 211 ? 26.499 -4.481 -13.666 1.00 90.44 211 GLU A O 1
ATOM 1564 N N . TYR A 1 212 ? 27.734 -3.031 -12.487 1.00 94.00 212 TYR A N 1
ATOM 1565 C CA . TYR A 1 212 ? 26.612 -2.154 -12.132 1.00 94.00 212 TYR A CA 1
ATOM 1566 C C . TYR A 1 212 ? 26.101 -1.376 -13.354 1.00 94.00 212 TYR A C 1
ATOM 1568 O O . TYR A 1 212 ? 26.833 -0.602 -13.970 1.00 94.00 212 TYR A O 1
ATOM 1576 N N . GLU A 1 213 ? 24.824 -1.564 -13.680 1.00 93.56 213 GLU A N 1
ATOM 1577 C CA . GLU A 1 213 ? 24.153 -0.959 -14.840 1.00 93.56 213 GLU A CA 1
ATOM 1578 C C . GLU A 1 213 ? 23.269 0.237 -14.452 1.00 93.56 213 GLU A C 1
ATOM 1580 O O . GLU A 1 213 ? 22.835 1.002 -15.314 1.00 93.56 213 GLU A O 1
ATOM 1585 N N . GLY A 1 214 ? 23.004 0.432 -13.157 1.00 92.00 214 GLY A N 1
ATOM 1586 C CA . GLY A 1 214 ? 22.285 1.594 -12.642 1.00 92.00 214 GLY A CA 1
ATOM 1587 C C . GLY A 1 214 ? 21.139 1.256 -11.694 1.00 92.00 214 GLY A C 1
ATOM 1588 O O . GLY A 1 214 ? 20.868 0.097 -11.380 1.00 92.00 214 GLY A O 1
ATOM 1589 N N . CYS A 1 215 ? 20.462 2.308 -11.241 1.00 91.62 215 CYS A N 1
ATOM 1590 C CA . CYS A 1 215 ? 19.315 2.222 -10.351 1.00 91.62 215 CYS A CA 1
ATOM 1591 C C . CYS A 1 215 ? 18.011 2.434 -11.118 1.00 91.62 215 CYS A C 1
ATOM 1593 O O . CYS A 1 215 ? 17.778 3.508 -11.685 1.00 91.62 215 CYS A O 1
ATOM 1595 N N . TRP A 1 216 ? 17.127 1.446 -11.061 1.00 90.25 216 TRP A N 1
ATOM 1596 C CA . TRP A 1 216 ? 15.884 1.441 -11.825 1.00 90.25 216 TRP A CA 1
ATOM 1597 C C . TRP A 1 216 ? 14.693 1.222 -10.916 1.00 90.25 216 TRP A C 1
ATOM 1599 O O . TRP A 1 216 ? 14.793 0.531 -9.904 1.00 90.25 216 TRP A O 1
ATOM 1609 N N . SER A 1 217 ? 13.577 1.860 -11.250 1.00 84.50 217 SER A N 1
ATOM 1610 C CA . SER A 1 217 ? 12.333 1.673 -10.518 1.00 84.50 217 SER A CA 1
ATOM 1611 C C . SER A 1 217 ? 11.801 0.254 -10.737 1.00 84.50 217 SER A C 1
ATOM 1613 O O . SER A 1 217 ? 11.867 -0.293 -11.832 1.00 84.50 217 SER A O 1
ATOM 1615 N N . ASP A 1 218 ? 11.233 -0.326 -9.691 1.00 76.00 218 ASP A N 1
ATOM 1616 C CA . ASP A 1 218 ? 10.573 -1.625 -9.695 1.00 76.00 218 ASP A CA 1
ATOM 1617 C C . ASP A 1 218 ? 9.191 -1.445 -9.099 1.00 76.00 218 ASP A C 1
ATOM 1619 O O . ASP A 1 218 ? 9.000 -1.444 -7.883 1.00 76.00 218 ASP A O 1
ATOM 1623 N N . LEU A 1 219 ? 8.223 -1.186 -9.967 1.00 64.31 219 LEU A N 1
ATOM 1624 C CA . LEU A 1 219 ? 6.836 -1.059 -9.565 1.00 64.31 219 LEU A CA 1
ATOM 1625 C C . LEU A 1 219 ? 6.304 -2.486 -9.433 1.00 64.31 219 LEU A C 1
ATOM 1627 O O . LEU A 1 219 ? 6.077 -3.143 -10.447 1.00 64.31 219 LEU A O 1
ATOM 1631 N N . GLY A 1 220 ? 6.128 -2.977 -8.200 1.00 52.16 220 GLY A N 1
ATOM 1632 C CA . GLY A 1 220 ? 5.854 -4.396 -7.902 1.00 52.16 220 GLY A CA 1
ATOM 1633 C C . GLY A 1 220 ? 4.647 -5.027 -8.615 1.00 52.16 220 GLY A C 1
ATOM 1634 O O . GLY A 1 220 ? 4.510 -6.247 -8.617 1.00 52.16 220 GLY A O 1
ATOM 1635 N N . GLU A 1 221 ? 3.802 -4.221 -9.262 1.00 44.38 221 GLU A N 1
ATOM 1636 C CA . GLU A 1 221 ? 2.704 -4.640 -10.144 1.00 44.38 221 GLU A CA 1
ATOM 1637 C C . GLU A 1 221 ? 3.192 -5.177 -11.515 1.00 44.38 221 GLU A C 1
ATOM 1639 O O . GLU A 1 221 ? 2.425 -5.809 -12.231 1.00 44.38 221 GLU A O 1
ATOM 1644 N N . SER A 1 222 ? 4.474 -4.989 -11.858 1.00 55.75 222 SER A N 1
ATOM 1645 C CA . SER A 1 222 ? 5.127 -5.441 -13.104 1.00 55.75 222 SER A CA 1
ATOM 1646 C C . SER A 1 222 ? 6.597 -5.805 -12.861 1.00 55.75 222 SER A C 1
ATOM 1648 O O . SER A 1 222 ? 7.508 -5.363 -13.567 1.00 55.75 222 SER A O 1
ATOM 1650 N N . ARG A 1 223 ? 6.825 -6.591 -11.802 1.00 61.81 223 ARG A N 1
ATOM 1651 C CA . ARG A 1 223 ? 8.165 -6.981 -11.365 1.00 61.81 223 ARG A CA 1
ATOM 1652 C C . ARG A 1 223 ? 8.894 -7.728 -12.485 1.00 61.81 223 ARG A C 1
ATOM 1654 O O . ARG A 1 223 ? 8.484 -8.808 -12.910 1.00 61.81 223 ARG A O 1
ATOM 1661 N N . VAL A 1 224 ? 9.981 -7.127 -12.959 1.00 63.72 224 VAL A N 1
ATOM 1662 C CA . VAL A 1 224 ? 10.738 -7.587 -14.135 1.00 63.72 224 VAL A CA 1
ATOM 1663 C C . VAL A 1 224 ? 11.586 -8.825 -13.805 1.00 63.72 224 VAL A C 1
ATOM 1665 O O . VAL A 1 224 ? 11.857 -9.664 -14.665 1.00 63.72 224 VAL A O 1
ATOM 1668 N N . MET A 1 225 ? 11.974 -8.974 -12.535 1.00 71.19 225 MET A N 1
ATOM 1669 C CA . MET A 1 225 ? 12.844 -10.045 -12.047 1.00 71.19 225 MET A CA 1
ATOM 1670 C C . MET A 1 225 ? 12.063 -11.053 -11.197 1.00 71.19 225 MET A C 1
ATOM 1672 O O . MET A 1 225 ? 11.190 -10.686 -10.414 1.00 71.19 225 MET A O 1
ATOM 1676 N N . GLN A 1 226 ? 12.336 -12.344 -11.390 1.00 69.88 226 GLN A N 1
ATOM 1677 C CA . GLN A 1 226 ? 11.372 -13.404 -11.056 1.00 69.88 226 GLN A CA 1
ATOM 1678 C C . GLN A 1 226 ? 11.839 -14.348 -9.946 1.00 69.88 226 GLN A C 1
ATOM 1680 O O . GLN A 1 226 ? 11.007 -14.823 -9.174 1.00 69.88 226 GLN A O 1
ATOM 1685 N N . ASP A 1 227 ? 13.141 -14.638 -9.869 1.00 73.19 227 ASP A N 1
ATOM 1686 C CA . ASP A 1 227 ? 13.712 -15.435 -8.777 1.00 73.19 227 ASP A CA 1
ATOM 1687 C C . ASP A 1 227 ? 14.181 -14.510 -7.657 1.00 73.19 227 ASP A C 1
ATOM 1689 O O . ASP A 1 227 ? 14.776 -13.475 -7.953 1.00 73.19 227 ASP A O 1
ATOM 1693 N N . MET A 1 228 ? 13.900 -14.873 -6.403 1.00 83.44 228 MET A N 1
ATOM 1694 C CA . MET A 1 228 ? 14.099 -14.014 -5.235 1.00 83.44 228 MET A CA 1
ATOM 1695 C C . MET A 1 228 ? 14.775 -14.777 -4.091 1.00 83.44 228 MET A C 1
ATOM 1697 O O . MET A 1 228 ? 14.304 -15.834 -3.662 1.00 83.44 228 MET A O 1
ATOM 1701 N N . LEU A 1 229 ? 15.828 -14.178 -3.539 1.00 89.00 229 LEU A N 1
ATOM 1702 C CA . LEU A 1 229 ? 16.455 -14.561 -2.277 1.00 89.00 229 LEU A CA 1
ATOM 1703 C C . LEU A 1 229 ? 16.353 -13.387 -1.298 1.00 89.00 229 LEU A C 1
ATOM 1705 O O . LEU A 1 229 ? 16.668 -12.260 -1.658 1.00 89.00 229 LEU A O 1
ATOM 1709 N N . VAL A 1 230 ? 15.967 -13.654 -0.052 1.00 89.62 230 VAL A N 1
ATOM 1710 C CA . VAL A 1 230 ? 15.964 -12.656 1.028 1.00 89.62 230 VAL A CA 1
ATOM 1711 C C . VAL A 1 230 ? 16.919 -13.121 2.120 1.00 89.62 230 VAL A C 1
ATOM 1713 O O . VAL A 1 230 ? 16.790 -14.251 2.599 1.00 89.62 230 VAL A O 1
ATOM 1716 N N . ASP A 1 231 ? 17.869 -12.272 2.509 1.00 90.81 231 ASP A N 1
ATOM 1717 C CA . ASP A 1 231 ? 18.849 -12.584 3.551 1.00 90.81 231 ASP A CA 1
ATOM 1718 C C . ASP A 1 231 ? 19.214 -11.341 4.380 1.00 90.81 231 ASP A C 1
ATOM 1720 O O . ASP A 1 231 ? 19.536 -10.281 3.852 1.00 90.81 231 ASP A O 1
ATOM 1724 N N . GLU A 1 232 ? 19.226 -11.482 5.705 1.00 87.69 232 GLU A N 1
ATOM 1725 C CA . GLU A 1 232 ? 19.574 -10.408 6.655 1.00 87.69 232 GLU A CA 1
ATOM 1726 C C . GLU A 1 232 ? 21.059 -9.998 6.607 1.00 87.69 232 GLU A C 1
ATOM 1728 O O . GLU A 1 232 ? 21.487 -9.075 7.295 1.00 87.69 232 GLU A O 1
ATOM 1733 N N . SER A 1 233 ? 21.872 -10.708 5.828 1.00 91.75 233 SER A N 1
ATOM 1734 C CA . SER A 1 233 ? 23.273 -10.402 5.550 1.00 91.75 233 SER A CA 1
ATOM 1735 C C . SER A 1 233 ? 23.536 -10.166 4.061 1.00 91.75 233 SER A C 1
ATOM 1737 O O . SER A 1 233 ? 24.670 -10.326 3.609 1.00 91.75 233 SER A O 1
ATOM 1739 N N . MET A 1 234 ? 22.502 -9.772 3.307 1.00 93.88 234 MET A N 1
ATOM 1740 C CA . MET A 1 234 ? 22.585 -9.536 1.867 1.00 93.88 234 MET A CA 1
ATOM 1741 C C . MET A 1 234 ? 23.719 -8.578 1.498 1.00 93.88 234 MET A C 1
ATOM 1743 O O . MET A 1 234 ? 23.851 -7.493 2.063 1.00 93.88 234 MET A O 1
ATOM 1747 N N . THR A 1 235 ? 24.502 -8.965 0.498 1.00 95.31 235 THR A N 1
ATOM 1748 C CA . THR A 1 235 ? 25.478 -8.108 -0.180 1.00 95.31 235 THR A CA 1
ATOM 1749 C C . THR A 1 235 ? 25.297 -8.242 -1.687 1.00 95.31 235 THR A C 1
ATOM 1751 O O . THR A 1 235 ? 24.765 -9.244 -2.169 1.00 95.31 235 THR A O 1
ATOM 1754 N N . THR A 1 236 ? 25.793 -7.269 -2.451 1.00 94.81 236 THR A N 1
ATOM 1755 C CA . THR A 1 236 ? 25.835 -7.361 -3.918 1.00 94.81 236 THR A CA 1
ATOM 1756 C C . THR A 1 236 ? 26.544 -8.637 -4.390 1.00 94.81 236 THR A C 1
ATOM 1758 O O . THR A 1 236 ? 26.036 -9.325 -5.271 1.00 94.81 236 THR A O 1
ATOM 1761 N N . ASP A 1 237 ? 27.665 -9.004 -3.756 1.00 93.75 237 ASP A N 1
ATOM 1762 C CA . ASP A 1 237 ? 28.408 -10.238 -4.056 1.00 93.75 237 ASP A CA 1
ATOM 1763 C C . ASP A 1 237 ? 27.585 -11.503 -3.782 1.00 93.75 237 ASP A C 1
ATOM 1765 O O . ASP A 1 237 ? 27.607 -12.443 -4.573 1.00 93.75 237 ASP A O 1
ATOM 1769 N N . MET A 1 238 ? 26.842 -11.531 -2.671 1.00 94.38 238 MET A N 1
ATOM 1770 C CA . MET A 1 238 ? 25.976 -12.660 -2.332 1.00 94.38 238 MET A CA 1
ATOM 1771 C C . MET A 1 238 ? 24.865 -12.826 -3.367 1.00 94.38 238 MET A C 1
ATOM 1773 O O . MET A 1 238 ? 24.562 -13.949 -3.773 1.00 94.38 238 MET A O 1
ATOM 1777 N N . CYS A 1 239 ? 24.283 -11.711 -3.813 1.00 95.19 239 CYS A N 1
ATOM 1778 C CA . CYS A 1 239 ? 23.259 -11.744 -4.840 1.00 95.19 239 CYS A CA 1
ATOM 1779 C C . CYS A 1 239 ? 23.811 -12.222 -6.189 1.00 95.19 239 CYS A C 1
ATOM 1781 O O . CYS A 1 239 ? 23.206 -13.080 -6.836 1.00 95.19 239 CYS A O 1
ATOM 1783 N N . ARG A 1 240 ? 24.999 -11.735 -6.571 1.00 94.12 240 ARG A N 1
ATOM 1784 C CA . ARG A 1 240 ? 25.713 -12.193 -7.766 1.00 94.12 240 ARG A CA 1
ATOM 1785 C C . ARG A 1 240 ? 25.910 -13.710 -7.742 1.00 94.12 240 ARG A C 1
ATOM 1787 O O . ARG A 1 240 ? 25.499 -14.387 -8.679 1.00 94.12 240 ARG A O 1
ATOM 1794 N N . ASP A 1 241 ? 26.485 -14.249 -6.667 1.00 92.06 241 ASP A N 1
ATOM 1795 C CA . ASP A 1 241 ? 26.790 -15.682 -6.553 1.00 92.06 241 ASP A CA 1
ATOM 1796 C C . ASP A 1 241 ? 25.516 -16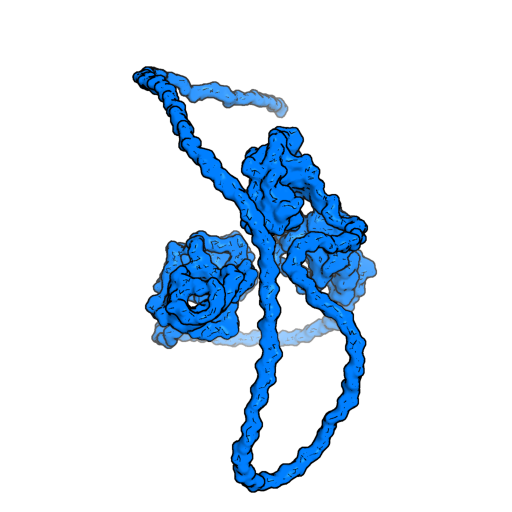.557 -6.609 1.00 92.06 241 ASP A C 1
ATOM 1798 O O . ASP A 1 241 ? 25.527 -17.644 -7.194 1.00 92.06 241 ASP A O 1
ATOM 1802 N N . HIS A 1 242 ? 24.401 -16.087 -6.028 1.00 92.38 242 HIS A N 1
ATOM 1803 C CA . HIS A 1 242 ? 23.101 -16.771 -6.107 1.00 92.38 242 HIS A CA 1
ATOM 1804 C C . HIS A 1 242 ? 22.594 -16.834 -7.551 1.00 92.38 242 HIS A C 1
ATOM 1806 O O . HIS A 1 242 ? 22.298 -17.920 -8.055 1.00 92.38 242 HIS A O 1
ATOM 1812 N N . CYS A 1 243 ? 22.551 -15.693 -8.241 1.00 93.00 243 CYS A N 1
ATOM 1813 C CA . CYS A 1 243 ? 22.006 -15.607 -9.594 1.00 93.00 243 CYS A CA 1
ATOM 1814 C C . CYS A 1 243 ? 22.906 -16.235 -10.666 1.00 93.00 243 CYS A C 1
ATOM 1816 O O . CYS A 1 243 ? 22.390 -16.753 -11.659 1.00 93.00 243 CYS A O 1
ATOM 1818 N N . GLU A 1 244 ? 24.224 -16.270 -10.449 1.00 90.00 244 GLU A N 1
ATOM 1819 C CA . GLU A 1 244 ? 25.161 -16.987 -11.322 1.00 90.00 244 GLU A CA 1
ATOM 1820 C C . GLU A 1 244 ? 24.844 -18.491 -11.328 1.00 90.00 244 GLU A C 1
ATOM 1822 O O . GLU A 1 244 ? 24.834 -19.134 -12.377 1.00 90.00 244 GLU A O 1
ATOM 1827 N N . SER A 1 245 ? 24.496 -19.056 -10.166 1.00 83.38 245 SER A N 1
ATOM 1828 C CA . SER A 1 245 ? 24.155 -20.480 -10.040 1.00 83.38 245 SER A CA 1
ATOM 1829 C C . SER A 1 245 ? 22.848 -20.885 -10.741 1.00 83.38 245 SER A C 1
ATOM 1831 O O . SER A 1 245 ? 22.605 -22.081 -10.934 1.00 83.38 245 SER A O 1
ATOM 1833 N N . SER A 1 246 ? 22.043 -19.896 -11.139 1.00 81.25 246 SER A N 1
ATOM 1834 C CA . SER A 1 246 ? 20.744 -20.061 -11.795 1.00 81.25 246 SER A CA 1
ATOM 1835 C C . SER A 1 246 ? 20.775 -19.770 -13.302 1.00 81.25 246 SER A C 1
ATOM 1837 O O . SER A 1 246 ? 19.718 -19.788 -13.924 1.00 81.25 246 SER A O 1
ATOM 1839 N N . ASP A 1 247 ? 21.946 -19.523 -13.907 1.00 82.56 247 ASP A N 1
ATOM 1840 C CA . ASP A 1 247 ? 22.083 -19.116 -15.318 1.00 82.56 247 ASP A CA 1
ATOM 1841 C C . ASP A 1 247 ? 21.278 -17.830 -15.652 1.00 82.56 247 ASP A C 1
ATOM 1843 O O . ASP A 1 247 ? 20.633 -17.730 -16.703 1.00 82.56 247 ASP A O 1
ATOM 1847 N N . ALA A 1 248 ? 21.296 -16.827 -14.767 1.00 88.44 248 ALA A N 1
ATOM 1848 C CA . ALA A 1 248 ? 20.670 -15.522 -15.007 1.00 88.44 248 ALA A CA 1
ATOM 1849 C C . ALA A 1 248 ? 21.567 -14.573 -15.828 1.00 88.44 248 ALA A C 1
ATOM 1851 O O . ALA A 1 248 ? 22.789 -14.643 -15.759 1.00 88.44 248 ALA A O 1
ATOM 1852 N N . VAL A 1 249 ? 20.966 -13.661 -16.600 1.00 89.50 249 VAL A N 1
ATOM 1853 C CA . VAL A 1 249 ? 21.695 -12.646 -17.394 1.00 89.50 249 VAL A CA 1
ATOM 1854 C C . VAL A 1 249 ? 21.967 -11.386 -16.569 1.00 89.50 249 VAL A C 1
ATOM 1856 O O . VAL A 1 249 ? 23.006 -10.742 -16.719 1.00 89.50 249 VAL A O 1
ATOM 1859 N N . TYR A 1 250 ? 21.030 -11.056 -15.685 1.00 92.44 250 TYR A N 1
ATOM 1860 C CA . TYR A 1 250 ? 21.093 -9.932 -14.766 1.00 92.44 250 TYR A CA 1
ATOM 1861 C C . TYR A 1 250 ? 20.871 -10.416 -13.336 1.00 92.44 250 TYR A C 1
ATOM 1863 O O . TYR A 1 250 ? 20.180 -11.410 -13.097 1.00 92.44 250 TYR A O 1
ATOM 1871 N N . TYR A 1 251 ? 21.406 -9.671 -12.382 1.00 94.69 251 TYR A N 1
ATOM 1872 C CA . TYR A 1 251 ? 21.054 -9.787 -10.975 1.00 94.69 251 TYR A CA 1
ATOM 1873 C C . TYR A 1 251 ? 20.817 -8.391 -10.410 1.00 94.69 251 TYR A C 1
ATOM 1875 O O . TYR A 1 251 ? 21.319 -7.406 -10.948 1.00 94.69 251 TYR A O 1
ATOM 1883 N N . ALA A 1 252 ? 20.008 -8.280 -9.367 1.00 95.31 252 ALA A N 1
ATOM 1884 C CA . ALA A 1 252 ? 19.723 -6.994 -8.761 1.00 95.31 252 ALA A CA 1
ATOM 1885 C C . ALA A 1 252 ? 19.461 -7.119 -7.272 1.00 95.31 252 ALA A C 1
ATOM 1887 O O . ALA A 1 252 ? 18.927 -8.122 -6.804 1.00 95.31 252 ALA A O 1
ATOM 1888 N N . THR A 1 253 ? 19.815 -6.079 -6.532 1.00 95.25 253 THR A N 1
ATOM 1889 C CA . THR A 1 253 ? 19.507 -5.970 -5.108 1.00 95.25 253 THR A CA 1
ATOM 1890 C C . THR A 1 253 ? 18.412 -4.936 -4.891 1.00 95.25 253 THR A C 1
ATOM 1892 O O . THR A 1 253 ? 18.396 -3.885 -5.535 1.00 95.25 253 THR A O 1
ATOM 1895 N N . GLN A 1 254 ? 17.476 -5.244 -3.999 1.00 91.75 254 GLN A N 1
ATOM 1896 C CA . GLN A 1 254 ? 16.340 -4.395 -3.648 1.00 91.75 254 GLN A CA 1
ATOM 1897 C C . GLN A 1 254 ? 16.097 -4.458 -2.140 1.00 91.75 254 GLN A C 1
ATOM 1899 O O . GLN A 1 254 ? 16.469 -5.417 -1.467 1.00 91.75 254 GLN A O 1
ATOM 1904 N N . TYR A 1 255 ? 15.517 -3.387 -1.603 1.00 87.12 255 TYR A N 1
ATOM 1905 C CA . TYR A 1 255 ? 15.115 -3.279 -0.205 1.00 87.12 255 TYR A CA 1
ATOM 1906 C C . TYR A 1 255 ? 16.219 -3.552 0.843 1.00 87.12 255 TYR A C 1
ATOM 1908 O O . TYR A 1 255 ? 15.937 -3.785 2.013 1.00 87.12 255 TYR A O 1
ATOM 1916 N N . GLY A 1 256 ? 17.496 -3.481 0.460 1.00 88.56 256 GLY A N 1
ATOM 1917 C CA . GLY A 1 256 ? 18.638 -3.716 1.348 1.00 88.56 256 GLY A CA 1
ATOM 1918 C C . GLY A 1 256 ? 18.932 -5.191 1.647 1.00 88.56 256 GLY A C 1
ATOM 1919 O O . GLY A 1 256 ? 20.094 -5.541 1.860 1.00 88.56 256 GLY A O 1
ATOM 1920 N N . ASN A 1 257 ? 17.922 -6.065 1.636 1.00 91.38 257 ASN A N 1
ATOM 1921 C CA . ASN A 1 257 ? 18.035 -7.483 1.997 1.00 91.38 257 ASN A CA 1
ATOM 1922 C C . ASN A 1 257 ? 17.525 -8.462 0.924 1.00 91.38 257 ASN A C 1
ATOM 1924 O O . ASN A 1 257 ? 17.628 -9.676 1.115 1.00 91.38 257 ASN A O 1
ATOM 1928 N N . GLU A 1 258 ? 16.996 -7.968 -0.194 1.00 92.69 258 GLU A N 1
ATOM 1929 C CA . GLU A 1 258 ? 16.451 -8.793 -1.268 1.00 92.69 258 GLU A CA 1
ATOM 1930 C C . GLU A 1 258 ? 17.409 -8.849 -2.460 1.00 92.69 258 GLU A C 1
ATOM 1932 O O . GLU A 1 258 ? 18.046 -7.867 -2.845 1.00 92.69 258 GLU A O 1
ATOM 1937 N N . CYS A 1 259 ? 17.484 -10.027 -3.061 1.00 94.88 259 CYS A N 1
ATOM 1938 C CA . CYS A 1 259 ? 18.220 -10.321 -4.273 1.00 94.88 259 CYS A CA 1
ATOM 1939 C C . CYS A 1 259 ? 17.270 -10.891 -5.315 1.00 94.88 259 CYS A C 1
ATOM 1941 O O . CYS A 1 259 ? 16.446 -11.750 -5.000 1.00 94.88 259 CYS A O 1
ATOM 1943 N N . PHE A 1 260 ? 17.441 -10.452 -6.554 1.00 93.38 260 PHE A N 1
ATOM 1944 C CA . PHE A 1 260 ? 16.620 -10.824 -7.686 1.00 93.38 260 PHE A CA 1
ATOM 1945 C C . PHE A 1 260 ? 17.459 -11.267 -8.877 1.00 93.38 260 PHE A C 1
ATOM 1947 O O . PHE A 1 260 ? 18.458 -10.628 -9.201 1.00 93.38 260 PHE A O 1
ATOM 1954 N N . CYS A 1 261 ? 17.013 -12.310 -9.581 1.00 92.44 261 CYS A N 1
ATOM 1955 C CA . CYS A 1 261 ? 17.651 -12.770 -10.816 1.00 92.44 261 CYS A CA 1
ATOM 1956 C C . CYS A 1 261 ? 16.782 -12.476 -12.047 1.00 92.44 261 CYS A C 1
ATOM 1958 O O . CYS A 1 261 ? 15.573 -12.739 -12.064 1.00 92.44 261 CYS A O 1
ATOM 1960 N N . GLY A 1 262 ? 17.416 -11.936 -13.088 1.00 89.56 262 GLY A N 1
ATOM 1961 C CA . GLY A 1 262 ? 16.804 -11.543 -14.352 1.00 89.56 262 GLY A CA 1
ATOM 1962 C C . GLY A 1 262 ? 17.292 -12.422 -15.499 1.00 89.56 262 GLY A C 1
ATOM 1963 O O . GLY A 1 262 ? 18.489 -12.523 -15.762 1.00 89.56 262 GLY A O 1
ATOM 1964 N N . TYR A 1 263 ? 16.355 -13.060 -16.196 1.00 87.25 263 TYR A N 1
ATOM 1965 C CA . TYR A 1 263 ? 16.656 -14.007 -17.277 1.00 87.25 263 TYR A CA 1
ATOM 1966 C C . TYR A 1 263 ? 16.489 -13.411 -18.676 1.00 87.25 263 TYR A C 1
ATOM 1968 O O . TYR A 1 263 ? 16.974 -13.987 -19.650 1.00 87.25 263 TYR A O 1
ATOM 1976 N N . SER A 1 264 ? 15.808 -12.268 -18.797 1.00 83.69 264 SER A N 1
ATOM 1977 C CA . SER A 1 264 ? 15.738 -11.552 -20.067 1.00 83.69 264 SER A CA 1
ATOM 1978 C C . SER A 1 264 ? 17.107 -10.980 -20.417 1.00 83.69 264 SER A C 1
ATOM 1980 O O . SER A 1 264 ? 17.797 -10.416 -19.566 1.00 83.69 264 SER A O 1
ATOM 1982 N N . SER A 1 265 ? 17.495 -11.123 -21.680 1.00 81.56 265 SER A N 1
ATOM 1983 C CA . SER A 1 265 ? 18.680 -10.473 -22.235 1.00 81.56 265 SER A CA 1
ATOM 1984 C C . SER A 1 265 ? 18.396 -9.073 -22.780 1.00 81.56 265 SER A C 1
ATOM 1986 O O . SER A 1 265 ? 19.333 -8.418 -23.238 1.00 81.56 265 SER A O 1
ATOM 1988 N N . ASP A 1 266 ? 17.128 -8.652 -22.804 1.00 83.31 266 ASP A N 1
ATOM 1989 C CA . ASP A 1 266 ? 16.731 -7.326 -23.264 1.00 83.31 266 ASP A CA 1
ATOM 1990 C C . ASP A 1 266 ? 16.881 -6.314 -22.114 1.00 83.31 266 ASP A C 1
ATOM 1992 O O . ASP A 1 266 ? 16.184 -6.441 -21.107 1.00 83.31 266 ASP A O 1
ATOM 1996 N N . PRO A 1 267 ? 17.802 -5.336 -22.208 1.00 76.94 267 PRO A N 1
ATOM 1997 C CA . PRO A 1 267 ? 17.945 -4.319 -21.173 1.00 76.94 267 PRO A CA 1
ATOM 1998 C C . PRO A 1 267 ? 16.684 -3.454 -21.018 1.00 76.94 267 PRO A C 1
ATOM 2000 O O . PRO A 1 267 ? 16.424 -2.990 -19.911 1.00 76.94 267 PRO A O 1
ATOM 2003 N N . GLU A 1 268 ? 15.875 -3.274 -22.075 1.00 81.00 268 GLU A N 1
ATOM 2004 C CA . GLU A 1 268 ? 14.673 -2.427 -22.015 1.00 81.00 268 GLU A CA 1
ATOM 2005 C C . GLU A 1 268 ? 13.647 -2.958 -21.003 1.00 81.00 268 GLU A C 1
ATOM 2007 O O . GLU A 1 268 ? 12.951 -2.162 -20.369 1.00 81.00 268 GLU A O 1
ATOM 2012 N N . ASP A 1 269 ? 13.607 -4.275 -20.774 1.00 80.19 269 ASP A N 1
ATOM 2013 C CA . ASP A 1 269 ? 12.722 -4.886 -19.779 1.00 80.19 269 ASP A CA 1
ATOM 2014 C C . ASP A 1 269 ? 12.999 -4.320 -18.376 1.00 80.19 269 ASP A C 1
ATOM 2016 O O . ASP A 1 269 ? 12.067 -3.984 -17.648 1.00 80.19 269 ASP A O 1
ATOM 2020 N N . TYR A 1 270 ? 14.272 -4.148 -18.007 1.00 80.81 270 TYR A N 1
ATOM 2021 C CA . TYR A 1 270 ? 14.679 -3.690 -16.671 1.00 80.81 270 TYR A CA 1
ATOM 2022 C C . TYR A 1 270 ? 14.696 -2.162 -16.535 1.00 80.81 270 TYR A C 1
ATOM 2024 O O . TYR A 1 270 ? 14.624 -1.642 -15.426 1.00 80.81 270 TYR A O 1
ATOM 2032 N N . GLU A 1 271 ? 14.746 -1.434 -17.651 1.00 81.88 271 GLU A N 1
ATOM 2033 C CA . GLU A 1 271 ? 14.688 0.034 -17.677 1.00 81.88 271 GLU A CA 1
ATOM 2034 C C . GLU A 1 271 ? 13.251 0.577 -17.805 1.00 81.88 271 GLU A C 1
ATOM 2036 O O . GLU A 1 271 ? 13.035 1.788 -17.715 1.00 81.88 271 GLU A O 1
ATOM 2041 N N . THR A 1 272 ? 12.257 -0.300 -18.007 1.00 76.44 272 THR A N 1
ATOM 2042 C CA . THR A 1 272 ? 10.876 0.050 -18.400 1.00 76.44 272 THR A CA 1
ATOM 2043 C C . THR A 1 272 ? 10.204 1.073 -17.473 1.00 76.44 272 THR A C 1
ATOM 2045 O O . THR A 1 272 ? 9.445 1.924 -17.945 1.00 76.44 272 THR A O 1
ATOM 2048 N 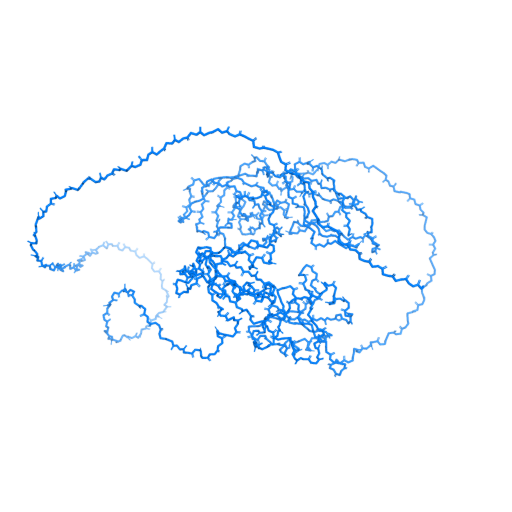N . HIS A 1 273 ? 10.515 1.057 -16.174 1.00 70.81 273 HIS A N 1
ATOM 2049 C CA . HIS A 1 273 ? 9.919 1.970 -15.183 1.00 70.81 273 HIS A CA 1
ATOM 2050 C C . HIS A 1 273 ? 10.729 3.247 -14.944 1.00 70.81 273 HIS A C 1
ATOM 2052 O O . HIS A 1 273 ? 10.350 4.084 -14.123 1.00 70.81 273 HIS A O 1
ATOM 2058 N N . GLY A 1 274 ? 11.825 3.430 -15.680 1.00 82.44 274 GLY A N 1
ATOM 2059 C CA . GLY A 1 274 ? 12.702 4.585 -15.560 1.00 82.44 274 GLY A CA 1
ATOM 2060 C C . GLY A 1 274 ? 13.569 4.575 -14.294 1.00 82.44 274 GLY A C 1
ATOM 2061 O O . GLY A 1 274 ? 13.592 3.594 -13.546 1.00 82.44 274 GLY A O 1
ATOM 2062 N N . PRO A 1 275 ? 14.328 5.660 -14.056 1.00 80.69 275 PRO A N 1
ATOM 2063 C CA . PRO A 1 275 ? 15.302 5.716 -12.971 1.00 80.69 275 PRO A CA 1
ATOM 2064 C C . PRO A 1 275 ? 14.628 5.571 -11.603 1.00 80.69 275 PRO A C 1
ATOM 2066 O O . PRO A 1 275 ? 13.559 6.137 -11.364 1.00 80.69 275 PRO A O 1
ATOM 2069 N N . GLY A 1 276 ? 15.259 4.802 -10.719 1.00 81.06 276 GLY A N 1
ATOM 2070 C CA . GLY A 1 276 ? 14.796 4.555 -9.355 1.00 81.06 276 GLY A CA 1
ATOM 2071 C C . GLY A 1 276 ? 15.485 5.428 -8.308 1.00 81.06 276 GLY A C 1
ATOM 2072 O O . GLY A 1 276 ? 16.207 6.374 -8.618 1.00 81.06 276 GLY A O 1
ATOM 2073 N N . THR A 1 277 ? 15.272 5.095 -7.035 1.00 81.38 277 THR A N 1
ATOM 2074 C CA . THR A 1 277 ? 16.029 5.657 -5.905 1.00 81.38 277 THR A CA 1
ATOM 2075 C C . THR A 1 277 ? 16.616 4.520 -5.079 1.00 81.38 277 THR A C 1
ATOM 2077 O O . THR A 1 277 ? 15.893 3.864 -4.331 1.00 81.38 277 THR A O 1
ATOM 2080 N N . CYS A 1 278 ? 17.920 4.285 -5.231 1.00 88.12 278 CYS A N 1
ATOM 2081 C CA . CYS A 1 278 ? 18.623 3.136 -4.662 1.00 88.12 278 CYS A CA 1
ATOM 2082 C C . CYS A 1 278 ? 19.611 3.588 -3.595 1.00 88.12 278 CYS A C 1
ATOM 2084 O O . CYS A 1 278 ? 20.818 3.491 -3.773 1.00 88.12 278 CYS A O 1
ATOM 2086 N N . HIS A 1 279 ? 19.095 4.162 -2.515 1.00 82.75 279 HIS A N 1
ATOM 2087 C CA . HIS A 1 279 ? 19.922 4.669 -1.421 1.00 82.75 279 HIS A CA 1
ATOM 2088 C C . HIS A 1 279 ? 19.930 3.738 -0.208 1.00 82.75 279 HIS A C 1
ATOM 2090 O O . HIS A 1 279 ? 20.562 4.073 0.791 1.00 82.75 279 HIS A O 1
ATOM 2096 N N . MET A 1 280 ? 19.238 2.591 -0.279 1.00 80.94 280 MET A N 1
ATOM 2097 C CA . MET A 1 280 ? 19.169 1.674 0.851 1.00 80.94 280 MET A CA 1
ATOM 2098 C C . MET A 1 280 ? 20.464 0.897 0.985 1.00 80.94 280 MET A C 1
ATOM 2100 O O . MET A 1 280 ? 20.911 0.277 0.030 1.00 80.94 280 MET A O 1
ATOM 2104 N N . HIS A 1 281 ? 21.046 0.905 2.176 1.00 86.00 281 HIS A N 1
ATOM 2105 C CA . HIS A 1 281 ? 22.240 0.127 2.486 1.00 86.00 281 HIS A CA 1
ATOM 2106 C C . HIS A 1 281 ? 21.990 -1.380 2.357 1.00 86.00 281 HIS A C 1
ATOM 2108 O O . HIS A 1 281 ? 20.926 -1.876 2.733 1.00 86.00 281 HIS A O 1
ATOM 2114 N N . CYS A 1 282 ? 22.990 -2.123 1.886 1.00 89.94 282 CYS A N 1
ATOM 2115 C CA . CYS A 1 282 ? 22.966 -3.579 1.966 1.00 89.94 282 CYS A CA 1
ATOM 2116 C C . CYS A 1 282 ? 23.003 -4.041 3.428 1.00 89.94 282 CYS A C 1
ATOM 2118 O O . CYS A 1 282 ? 23.820 -3.565 4.219 1.00 89.94 282 CYS A O 1
ATOM 2120 N N . ALA A 1 283 ? 22.172 -5.023 3.782 1.00 89.06 283 ALA A N 1
ATOM 2121 C CA . ALA A 1 283 ? 22.093 -5.553 5.143 1.00 89.06 283 ALA A CA 1
ATOM 2122 C C . ALA A 1 283 ? 23.435 -6.144 5.633 1.00 89.06 283 ALA A C 1
ATOM 2124 O O . ALA A 1 283 ? 23.787 -6.036 6.809 1.00 89.06 283 ALA A O 1
ATOM 2125 N N . GLY A 1 284 ? 24.217 -6.730 4.721 1.00 89.44 284 GLY A N 1
ATOM 2126 C CA . GLY A 1 284 ? 25.556 -7.265 4.972 1.00 89.44 284 GLY A CA 1
ATOM 2127 C C . GLY A 1 284 ? 26.718 -6.322 4.639 1.00 89.44 284 GLY A C 1
ATOM 2128 O O . GLY A 1 284 ? 27.859 -6.657 4.962 1.00 89.44 284 GLY A O 1
ATOM 2129 N N . ASP A 1 285 ? 26.461 -5.170 4.011 1.00 88.69 285 ASP A N 1
ATOM 2130 C CA . ASP A 1 285 ? 27.480 -4.181 3.636 1.00 88.69 285 ASP A CA 1
ATOM 2131 C C . ASP A 1 285 ? 26.913 -2.755 3.653 1.00 88.69 285 ASP A C 1
ATOM 2133 O O . ASP A 1 285 ? 26.430 -2.229 2.650 1.00 88.69 285 ASP A O 1
ATOM 2137 N N . SER A 1 286 ? 27.011 -2.093 4.806 1.00 82.56 286 SER A N 1
ATOM 2138 C CA . SER A 1 286 ? 26.476 -0.744 4.981 1.00 82.56 286 SER A CA 1
ATOM 2139 C C . SER A 1 286 ? 27.217 0.335 4.182 1.00 82.56 286 SER A C 1
ATOM 2141 O O . SER A 1 286 ? 26.821 1.491 4.245 1.00 82.56 286 SER A O 1
ATOM 2143 N N . GLY A 1 287 ? 28.300 0.016 3.467 1.00 82.94 287 GLY A N 1
ATOM 2144 C CA . GLY A 1 287 ? 28.968 0.972 2.581 1.00 82.94 287 GLY A CA 1
ATOM 2145 C C . GLY A 1 287 ? 28.321 1.088 1.200 1.00 82.94 287 GLY A C 1
ATOM 2146 O O . GLY A 1 287 ? 28.452 2.128 0.565 1.00 82.94 287 GLY A O 1
ATOM 2147 N N . SER A 1 288 ? 27.612 0.051 0.747 1.00 87.50 288 SER A N 1
ATOM 2148 C CA . SER A 1 288 ? 27.081 -0.057 -0.615 1.00 87.50 288 SER A CA 1
ATOM 2149 C C . SER A 1 288 ? 25.556 -0.025 -0.632 1.00 87.50 288 SER A C 1
ATOM 2151 O O . SER A 1 288 ? 24.896 -0.552 0.267 1.00 87.50 288 SER A O 1
ATOM 2153 N N . ALA A 1 289 ? 24.985 0.543 -1.692 1.00 90.19 289 ALA A N 1
ATOM 2154 C CA . ALA A 1 289 ? 23.554 0.481 -1.944 1.00 90.19 289 ALA A CA 1
ATOM 2155 C C . ALA A 1 289 ? 23.094 -0.918 -2.395 1.00 90.19 289 ALA A C 1
ATOM 2157 O O . ALA A 1 289 ? 23.724 -1.560 -3.235 1.00 90.19 289 ALA A O 1
ATOM 2158 N N . CYS A 1 290 ? 21.938 -1.347 -1.895 1.00 92.12 290 CYS A N 1
ATOM 2159 C CA . CYS A 1 290 ? 21.193 -2.537 -2.288 1.00 92.12 290 CYS A CA 1
ATOM 2160 C C . CYS A 1 290 ? 19.745 -2.167 -2.648 1.00 92.12 290 CYS A C 1
ATOM 2162 O O . CYS A 1 290 ? 18.779 -2.609 -2.021 1.00 92.12 290 CYS A O 1
ATOM 2164 N N . GLY A 1 291 ? 19.604 -1.315 -3.663 1.00 90.38 291 GLY A N 1
ATOM 2165 C CA . GLY A 1 291 ? 18.316 -0.885 -4.189 1.00 90.38 291 GLY A CA 1
ATOM 2166 C C . GLY A 1 291 ? 17.535 0.067 -3.281 1.00 90.38 291 GLY A C 1
ATOM 2167 O O . GLY A 1 291 ? 18.094 0.852 -2.514 1.00 90.38 291 GLY A O 1
ATOM 2168 N N . GLY A 1 292 ? 16.215 0.042 -3.446 1.00 81.81 292 GLY A N 1
ATOM 2169 C CA . GLY A 1 292 ? 15.225 0.897 -2.795 1.00 81.81 292 GLY A CA 1
ATOM 2170 C C . GLY A 1 292 ? 13.947 0.118 -2.474 1.00 81.81 292 GLY A C 1
ATOM 2171 O O . GLY A 1 292 ? 13.875 -1.076 -2.733 1.00 81.81 292 GLY A O 1
ATOM 2172 N N . TYR A 1 293 ? 12.915 0.776 -1.940 1.00 74.69 293 TYR A N 1
ATOM 2173 C CA . TYR A 1 293 ? 11.603 0.140 -1.702 1.00 74.69 293 TYR A CA 1
ATOM 2174 C C . TYR A 1 293 ? 10.912 -0.283 -3.007 1.00 74.69 293 TYR A C 1
ATOM 2176 O O . TYR A 1 293 ? 10.359 -1.370 -3.113 1.00 74.69 293 TYR A O 1
ATOM 2184 N N . TRP A 1 294 ? 10.972 0.587 -4.013 1.00 77.62 294 TRP A N 1
ATOM 2185 C CA . TRP A 1 294 ? 10.426 0.364 -5.355 1.00 77.62 294 TRP A CA 1
ATOM 2186 C C . TRP A 1 294 ? 11.501 0.608 -6.401 1.00 77.62 294 TRP A C 1
ATOM 2188 O O . TRP A 1 294 ? 11.269 1.261 -7.415 1.00 77.62 294 TRP A O 1
ATOM 2198 N N . ALA A 1 295 ? 12.724 0.197 -6.092 1.00 86.81 295 ALA A N 1
ATOM 2199 C CA . ALA A 1 295 ? 13.849 0.332 -6.992 1.00 86.81 295 ALA A CA 1
ATOM 2200 C C . ALA A 1 295 ? 14.849 -0.787 -6.737 1.00 86.81 295 ALA A C 1
ATOM 2202 O O . ALA A 1 295 ? 14.980 -1.257 -5.605 1.00 86.81 295 ALA A O 1
ATOM 2203 N N . PHE A 1 296 ? 15.565 -1.202 -7.769 1.00 91.81 296 PHE A N 1
ATOM 2204 C CA . PHE A 1 296 ? 16.661 -2.149 -7.644 1.00 91.81 296 PHE A CA 1
ATOM 2205 C C . PHE A 1 296 ? 17.953 -1.553 -8.196 1.00 91.81 296 PHE A C 1
ATOM 2207 O O . PHE A 1 296 ? 17.952 -0.803 -9.176 1.00 91.81 296 PHE A O 1
ATOM 2214 N N . SER A 1 297 ? 19.064 -1.905 -7.554 1.00 94.81 297 SER A N 1
ATOM 2215 C CA . SER A 1 297 ? 20.397 -1.724 -8.122 1.00 94.81 297 SER A CA 1
ATOM 2216 C C . SER A 1 297 ? 20.627 -2.870 -9.105 1.00 94.81 297 SER A C 1
ATOM 2218 O O . SER A 1 297 ? 20.697 -4.019 -8.675 1.00 94.81 297 SER A O 1
ATOM 2220 N N . LEU A 1 298 ? 20.685 -2.583 -10.406 1.00 95.00 298 LEU A N 1
ATOM 2221 C CA . LEU A 1 298 ? 20.796 -3.585 -11.470 1.00 95.00 298 LEU A CA 1
ATOM 2222 C C . LEU A 1 298 ? 22.251 -3.876 -11.813 1.00 95.00 298 LEU A C 1
ATOM 2224 O O . LEU A 1 298 ? 23.062 -2.957 -11.943 1.00 95.00 298 LEU A O 1
ATOM 2228 N N . PHE A 1 299 ? 22.550 -5.147 -12.055 1.00 94.94 299 PHE A N 1
ATOM 2229 C CA . PHE A 1 299 ? 23.863 -5.608 -12.466 1.00 94.94 299 PHE A CA 1
ATOM 2230 C C . PHE A 1 299 ? 23.771 -6.629 -13.599 1.00 94.94 299 PHE A C 1
ATOM 2232 O O . PHE A 1 299 ? 22.830 -7.425 -13.662 1.00 94.94 299 PHE A O 1
ATOM 2239 N N . LYS A 1 300 ? 24.766 -6.631 -14.484 1.00 93.06 300 LYS A N 1
ATOM 2240 C CA . LYS A 1 300 ? 24.841 -7.528 -15.638 1.00 93.06 300 LYS A CA 1
ATOM 2241 C C . LYS A 1 300 ? 26.109 -8.364 -15.612 1.00 93.06 300 LYS A C 1
ATOM 2243 O O . LYS A 1 300 ? 27.207 -7.818 -15.666 1.00 93.06 300 LYS A O 1
ATOM 2248 N N . PHE A 1 301 ? 25.957 -9.684 -15.654 1.00 90.31 301 PHE A N 1
ATOM 2249 C CA . PHE A 1 301 ? 27.107 -10.579 -15.729 1.00 90.31 301 PHE A CA 1
ATOM 2250 C C . PHE A 1 301 ? 27.983 -10.284 -16.956 1.00 90.31 301 PHE A C 1
ATOM 2252 O O . PHE A 1 301 ? 27.494 -10.126 -18.083 1.00 90.31 301 PHE A O 1
ATOM 2259 N N . GLY A 1 302 ? 29.302 -10.252 -16.752 1.00 78.38 302 GLY A N 1
ATOM 2260 C CA . GLY A 1 302 ? 30.271 -10.152 -17.840 1.00 78.38 302 GLY A CA 1
ATOM 2261 C C . GLY A 1 302 ? 30.176 -11.326 -18.830 1.00 78.38 302 GLY A C 1
ATOM 2262 O O . GLY A 1 302 ? 29.889 -12.463 -18.462 1.00 78.38 302 GLY A O 1
ATOM 2263 N N . ALA A 1 303 ? 30.486 -11.082 -20.110 1.00 62.62 303 ALA A N 1
ATOM 2264 C CA . ALA A 1 303 ? 30.405 -12.083 -21.188 1.00 62.62 303 ALA A CA 1
ATOM 2265 C C . ALA A 1 303 ? 31.286 -13.341 -20.986 1.00 62.62 303 ALA A C 1
ATOM 2267 O O . ALA A 1 303 ? 31.120 -14.324 -21.706 1.00 62.62 303 ALA A O 1
ATOM 2268 N N . ASP A 1 304 ? 32.212 -13.310 -20.025 1.00 60.66 304 ASP A N 1
ATOM 2269 C CA . ASP A 1 304 ? 33.093 -14.425 -19.669 1.00 60.66 304 ASP A CA 1
ATOM 2270 C C . ASP A 1 304 ? 32.499 -15.350 -18.577 1.00 60.66 304 ASP A C 1
ATOM 2272 O O . ASP A 1 304 ? 33.066 -16.415 -18.323 1.00 60.66 304 ASP A O 1
ATOM 2276 N N . GLY A 1 305 ? 31.378 -14.963 -17.946 1.00 54.22 305 GLY A N 1
ATOM 2277 C CA . GLY A 1 305 ? 30.725 -15.680 -16.837 1.00 54.22 305 GLY A CA 1
ATOM 2278 C C . GLY A 1 305 ? 29.558 -16.594 -17.231 1.00 54.22 305 GLY A C 1
ATOM 2279 O O . GLY A 1 305 ? 29.179 -17.465 -16.455 1.00 54.22 305 GLY A O 1
ATOM 2280 N N . MET A 1 306 ? 29.017 -16.477 -18.448 1.00 49.78 306 MET A N 1
ATOM 2281 C CA . MET A 1 306 ? 27.896 -17.317 -18.885 1.00 49.78 306 MET A CA 1
ATOM 2282 C C . MET A 1 306 ? 28.386 -18.598 -19.586 1.00 49.78 306 MET A C 1
ATOM 2284 O O . MET A 1 306 ? 29.128 -18.501 -20.572 1.00 49.78 306 MET A O 1
ATOM 2288 N N . PRO A 1 307 ? 27.966 -19.813 -19.181 1.00 45.56 307 PRO A N 1
ATOM 2289 C CA . PRO A 1 307 ? 28.108 -20.978 -20.043 1.00 45.56 307 PRO A CA 1
ATOM 2290 C C . PRO A 1 307 ? 27.259 -20.781 -21.310 1.00 45.56 307 PRO A C 1
ATOM 2292 O O . PRO A 1 307 ? 26.051 -20.575 -21.245 1.00 45.56 307 PRO A O 1
ATOM 2295 N N . ASP A 1 308 ? 27.920 -20.833 -22.469 1.00 44.84 308 ASP A N 1
ATOM 2296 C CA . ASP A 1 308 ? 27.327 -20.738 -23.811 1.00 44.84 308 ASP A CA 1
ATOM 2297 C C . ASP A 1 308 ? 26.024 -21.565 -23.904 1.00 44.84 308 ASP A C 1
ATOM 2299 O O . ASP A 1 308 ? 26.074 -22.785 -23.679 1.00 44.84 308 ASP A O 1
ATOM 2303 N N . PRO A 1 309 ? 24.855 -20.956 -24.203 1.00 48.84 309 PRO A N 1
ATOM 2304 C CA . PRO A 1 309 ? 23.605 -21.693 -24.281 1.00 48.84 309 PRO A CA 1
ATOM 2305 C C . PRO A 1 309 ? 23.700 -22.685 -25.439 1.00 48.84 309 PRO A C 1
ATOM 2307 O O . PRO A 1 309 ? 23.672 -22.325 -26.616 1.00 48.84 309 PRO A O 1
ATOM 2310 N N . ALA A 1 310 ? 23.828 -23.966 -25.092 1.00 46.12 310 ALA A N 1
ATOM 2311 C CA . ALA A 1 310 ? 23.915 -25.061 -26.042 1.00 46.12 310 ALA A CA 1
ATOM 2312 C C . ALA A 1 310 ? 22.694 -25.054 -26.973 1.00 46.12 310 ALA A C 1
ATOM 2314 O O . ALA A 1 310 ? 21.610 -25.511 -26.615 1.00 46.12 310 ALA A O 1
ATOM 2315 N N . VAL A 1 311 ? 22.889 -24.556 -28.192 1.00 43.34 311 VAL A N 1
ATOM 2316 C CA . VAL A 1 311 ? 21.905 -24.606 -29.273 1.00 43.34 311 VAL A CA 1
ATOM 2317 C C . VAL A 1 311 ? 21.674 -26.074 -29.659 1.00 43.34 311 VAL A C 1
ATOM 2319 O O . VAL A 1 311 ? 22.618 -26.724 -30.126 1.00 43.34 311 VAL A O 1
ATOM 2322 N N . PRO A 1 312 ? 20.458 -26.642 -29.529 1.00 46.66 312 PRO A N 1
ATOM 2323 C CA . PRO A 1 312 ? 20.163 -27.914 -30.159 1.00 46.66 312 PRO A CA 1
ATOM 2324 C C . PRO A 1 312 ? 19.885 -27.671 -31.647 1.00 46.66 312 PRO A C 1
ATOM 2326 O O . PRO A 1 312 ? 18.923 -27.007 -32.030 1.00 46.66 312 PRO A O 1
ATOM 2329 N N . ASP A 1 313 ? 20.756 -28.227 -32.485 1.00 46.81 313 ASP A N 1
ATOM 2330 C CA . ASP A 1 313 ? 20.579 -28.367 -33.931 1.00 46.81 313 ASP A CA 1
ATOM 2331 C C . ASP A 1 313 ? 19.306 -29.183 -34.218 1.00 46.81 313 ASP A C 1
ATOM 2333 O O . ASP A 1 313 ? 19.259 -30.392 -33.970 1.00 46.81 313 ASP A O 1
ATOM 2337 N N . VAL A 1 314 ? 18.251 -28.524 -34.708 1.00 43.28 314 VAL A N 1
ATOM 2338 C CA . VAL A 1 314 ? 17.044 -29.197 -35.201 1.00 43.28 314 VAL A CA 1
ATOM 2339 C C . VAL A 1 314 ? 16.919 -28.949 -36.695 1.00 43.28 314 VAL A C 1
ATOM 2341 O O . VAL A 1 314 ? 16.619 -27.853 -37.166 1.00 43.28 314 VAL A O 1
ATOM 2344 N N . SER A 1 315 ? 17.150 -30.027 -37.436 1.00 46.81 315 SER A N 1
ATOM 2345 C CA . SER A 1 315 ? 16.982 -30.122 -38.877 1.00 46.81 315 SER A CA 1
ATOM 2346 C C . SER A 1 315 ? 15.507 -29.959 -39.269 1.00 46.81 315 SER A C 1
ATOM 2348 O O . SER A 1 315 ? 14.626 -30.612 -38.716 1.00 46.81 315 SER A O 1
ATOM 2350 N N . GLU A 1 316 ? 15.299 -29.087 -40.252 1.00 43.66 316 GLU A N 1
ATOM 2351 C CA . GLU A 1 316 ? 14.161 -28.881 -41.162 1.00 43.66 316 GLU A CA 1
ATOM 2352 C C . GLU A 1 316 ? 12.994 -29.910 -41.133 1.00 43.66 316 GLU A C 1
ATOM 2354 O O . GLU A 1 316 ? 13.222 -31.112 -41.307 1.00 43.66 316 GLU A O 1
ATOM 2359 N N . PRO A 1 317 ? 11.718 -29.470 -41.024 1.00 46.69 317 PRO A N 1
ATOM 2360 C CA . PRO A 1 317 ? 10.561 -30.357 -41.140 1.00 46.69 317 PRO A CA 1
ATOM 2361 C C . PRO A 1 317 ? 10.133 -30.565 -42.611 1.00 46.69 317 PRO A C 1
ATOM 2363 O O . PRO A 1 317 ? 10.266 -29.653 -43.431 1.00 46.69 317 PRO A O 1
ATOM 2366 N N . PRO A 1 318 ? 9.563 -31.732 -42.980 1.00 48.25 318 PRO A N 1
ATOM 2367 C CA . PRO A 1 318 ? 9.084 -31.974 -44.333 1.00 48.25 318 PRO A CA 1
ATOM 2368 C C . PRO A 1 318 ? 7.702 -31.346 -44.572 1.00 48.25 318 PRO A C 1
ATOM 2370 O O . PRO A 1 318 ? 6.821 -31.354 -43.718 1.00 48.25 318 PRO A O 1
ATOM 2373 N N . SER A 1 319 ? 7.527 -30.853 -45.795 1.00 51.12 319 SER A N 1
ATOM 2374 C CA . SER A 1 319 ? 6.324 -30.240 -46.364 1.00 51.12 319 SER A CA 1
ATOM 2375 C C . SER A 1 319 ? 5.057 -31.111 -46.279 1.00 51.12 319 SER A C 1
ATOM 2377 O O . SER A 1 319 ? 5.055 -32.240 -46.777 1.00 51.12 319 SER A O 1
ATOM 2379 N N . GLU A 1 320 ? 3.959 -30.543 -45.773 1.00 49.00 320 GLU A N 1
ATOM 2380 C CA . GLU A 1 320 ? 2.597 -31.106 -45.810 1.00 49.00 320 GLU A CA 1
ATOM 2381 C C . GLU A 1 320 ? 1.752 -30.445 -46.938 1.00 49.00 320 GLU A C 1
ATOM 2383 O O . GLU A 1 320 ? 2.021 -29.289 -47.288 1.00 49.00 320 GLU A O 1
ATOM 2388 N N . PRO A 1 321 ? 0.789 -31.146 -47.590 1.00 50.56 321 PRO A N 1
ATOM 2389 C CA . PRO A 1 321 ? 0.135 -30.652 -48.804 1.00 50.56 321 PRO A CA 1
ATOM 2390 C C . PRO A 1 321 ? -1.085 -29.745 -48.549 1.00 50.56 321 PRO A C 1
ATOM 2392 O O . PRO A 1 321 ? -1.644 -29.679 -47.460 1.00 50.56 321 PRO A O 1
ATOM 2395 N N . ALA A 1 322 ? -1.483 -29.046 -49.617 1.00 50.53 322 ALA A N 1
ATOM 2396 C CA . ALA A 1 322 ? -2.487 -27.980 -49.675 1.00 50.53 322 ALA A CA 1
ATOM 2397 C C . ALA A 1 322 ? -3.909 -28.352 -49.179 1.00 50.53 322 ALA A C 1
ATOM 2399 O O . ALA A 1 322 ? -4.332 -29.496 -49.358 1.00 50.53 322 ALA A O 1
ATOM 2400 N N . PRO A 1 323 ? -4.694 -27.380 -48.660 1.00 52.03 323 PRO A N 1
ATOM 2401 C CA . PRO A 1 323 ? -6.061 -27.615 -48.195 1.00 52.03 323 PRO A CA 1
ATOM 2402 C C . PRO A 1 323 ? -7.116 -27.502 -49.317 1.00 52.03 323 PRO A C 1
ATOM 2404 O O . PRO A 1 323 ? -7.030 -26.642 -50.196 1.00 52.03 323 PRO A O 1
ATOM 2407 N N . GLU A 1 324 ? -8.150 -28.346 -49.245 1.00 48.31 324 GLU A N 1
ATOM 2408 C CA . GLU A 1 324 ? -9.407 -28.228 -50.007 1.00 48.31 324 GLU A CA 1
ATOM 2409 C C . GLU A 1 324 ? -10.424 -27.302 -49.295 1.00 48.31 324 GLU A C 1
ATOM 2411 O O . GLU A 1 324 ? -10.333 -27.107 -48.080 1.00 48.31 324 GLU A O 1
ATOM 2416 N N . PRO A 1 325 ? -11.406 -26.713 -50.013 1.00 55.91 325 PRO A N 1
ATOM 2417 C CA . PRO A 1 325 ? -12.250 -25.656 -49.468 1.00 55.91 325 PRO A CA 1
ATOM 2418 C C . PRO A 1 325 ? -13.458 -26.228 -48.717 1.00 55.91 325 PRO A C 1
ATOM 2420 O O . PRO A 1 325 ? -14.217 -27.029 -49.265 1.00 55.91 325 PRO A O 1
ATOM 2423 N N . VAL A 1 326 ? -13.694 -25.758 -47.487 1.00 45.69 326 VAL A N 1
ATOM 2424 C CA . VAL A 1 326 ? -14.896 -26.112 -46.717 1.00 45.69 326 VAL A CA 1
ATOM 2425 C C . VAL A 1 326 ? -15.892 -24.955 -46.703 1.00 45.69 326 VAL A C 1
ATOM 2427 O O . VAL A 1 326 ? -15.567 -23.801 -46.435 1.00 45.69 326 VAL A O 1
ATOM 2430 N N . VAL A 1 327 ? -17.117 -25.320 -47.062 1.00 38.75 327 VAL A N 1
ATOM 2431 C CA . VAL A 1 327 ? -18.288 -24.495 -47.350 1.00 38.75 327 VAL A CA 1
ATOM 2432 C C . VAL A 1 327 ? -18.857 -23.832 -46.093 1.00 38.75 327 VAL A C 1
ATOM 2434 O O . VAL A 1 327 ? -19.078 -24.474 -45.070 1.00 38.75 327 VAL A O 1
ATOM 2437 N N . SER A 1 328 ? -19.160 -22.541 -46.219 1.00 44.59 328 SER A N 1
ATOM 2438 C CA . SER A 1 328 ? -19.845 -21.708 -45.231 1.00 44.59 328 SER A CA 1
ATOM 2439 C C . SER A 1 328 ? -21.318 -22.098 -45.070 1.00 44.59 328 SER A C 1
ATOM 2441 O O . SER A 1 328 ? -22.039 -22.214 -46.059 1.00 44.59 328 SER A O 1
ATOM 2443 N N . THR A 1 329 ? -21.799 -22.210 -43.829 1.00 35.28 329 THR A N 1
ATOM 2444 C CA . THR A 1 329 ? -23.239 -22.158 -43.499 1.00 35.28 329 THR A CA 1
ATOM 2445 C C . THR A 1 329 ? -23.409 -21.427 -42.154 1.00 35.28 329 THR A C 1
ATOM 2447 O O . THR A 1 329 ? -22.504 -21.520 -41.323 1.00 35.28 329 THR A O 1
ATOM 2450 N N . PRO A 1 330 ? -24.479 -20.631 -41.949 1.00 41.34 330 PRO A N 1
ATOM 2451 C CA . PRO A 1 330 ? -24.467 -19.516 -41.009 1.00 41.34 330 PRO A CA 1
ATOM 2452 C C . PRO A 1 330 ? -24.915 -19.893 -39.592 1.00 41.34 330 PRO A C 1
ATOM 2454 O O . PRO A 1 330 ? -25.582 -20.903 -39.370 1.00 41.34 330 PRO A O 1
ATOM 2457 N N . ALA A 1 331 ? -24.550 -19.015 -38.656 1.00 32.91 331 ALA A N 1
ATOM 2458 C CA . ALA A 1 331 ? -24.920 -19.037 -37.247 1.00 32.91 331 ALA A CA 1
ATOM 2459 C C . ALA A 1 331 ? -26.447 -19.088 -37.026 1.00 32.91 331 ALA A C 1
ATOM 2461 O O . ALA A 1 331 ? -27.189 -18.425 -37.760 1.00 32.91 331 ALA A O 1
ATOM 2462 N N . PRO A 1 332 ? -26.934 -19.801 -35.993 1.00 34.88 332 PRO A N 1
ATOM 2463 C CA . PRO A 1 332 ? -28.295 -19.627 -35.524 1.00 34.88 332 PRO A CA 1
ATOM 2464 C C . PRO A 1 332 ? -28.386 -18.399 -34.607 1.00 34.88 332 PRO A C 1
ATOM 2466 O O . PRO A 1 332 ? -27.552 -18.191 -33.728 1.00 34.88 332 PRO A O 1
ATOM 2469 N N . SER A 1 333 ? -29.425 -17.596 -34.829 1.00 35.12 333 SER A N 1
ATOM 2470 C CA . SER A 1 333 ? -29.940 -16.617 -33.872 1.00 35.12 333 SER A CA 1
ATOM 2471 C C . SER A 1 333 ? -30.906 -17.283 -32.883 1.00 35.12 333 SER A C 1
ATOM 2473 O O . SER A 1 333 ? -31.336 -18.413 -33.122 1.00 35.12 333 SER A O 1
ATOM 2475 N N . MET A 1 334 ? -31.357 -16.486 -31.902 1.00 34.56 334 MET A N 1
ATOM 2476 C CA . MET A 1 334 ? -32.315 -16.755 -30.806 1.00 34.56 334 MET A CA 1
ATOM 2477 C C . MET A 1 334 ? -31.601 -17.162 -29.505 1.00 34.56 334 MET A C 1
ATOM 2479 O O . MET A 1 334 ? -30.705 -17.991 -29.542 1.00 34.56 334 MET A O 1
ATOM 2483 N N . SER A 1 335 ? -31.946 -16.672 -28.316 1.00 30.58 335 SER A N 1
ATOM 2484 C CA . SER A 1 335 ? -32.941 -15.692 -27.856 1.00 30.58 335 SER A CA 1
ATOM 2485 C C . SER A 1 335 ? -32.791 -15.563 -26.331 1.00 30.58 335 SER A C 1
ATOM 2487 O O . SER A 1 335 ? -32.126 -16.380 -25.702 1.00 30.58 335 SER A O 1
ATOM 2489 N N . GLU A 1 336 ? -33.433 -14.537 -25.783 1.00 35.28 336 GLU A N 1
ATOM 2490 C CA . GLU A 1 336 ? -33.544 -14.136 -24.377 1.00 35.28 336 GLU A CA 1
ATOM 2491 C C . GLU A 1 336 ? -33.700 -15.236 -23.309 1.00 35.28 336 GLU A C 1
ATOM 2493 O O . GLU A 1 336 ? -34.385 -16.237 -23.503 1.00 35.28 336 GLU A O 1
ATOM 2498 N N . ALA A 1 337 ? -33.128 -14.892 -22.147 1.00 46.59 337 ALA A N 1
ATOM 2499 C CA . ALA A 1 337 ? -33.620 -15.055 -20.778 1.00 46.59 337 ALA A CA 1
ATOM 2500 C C . ALA A 1 337 ? -34.141 -16.426 -20.318 1.00 46.59 337 ALA A C 1
ATOM 2502 O O . ALA A 1 337 ? -35.269 -16.804 -20.608 1.00 46.59 337 ALA A O 1
ATOM 2503 N N . GLU A 1 338 ? -33.403 -17.032 -19.381 1.00 32.34 338 GLU A N 1
ATOM 2504 C CA . GLU A 1 338 ? -34.012 -17.580 -18.166 1.00 32.34 338 GLU A CA 1
ATOM 2505 C C . GLU A 1 338 ? -33.001 -17.651 -17.003 1.00 32.34 338 GLU A C 1
ATOM 2507 O O . GLU A 1 338 ? -31.946 -18.270 -17.097 1.00 32.34 338 GLU A O 1
ATOM 2512 N N . SER A 1 339 ? -33.364 -16.954 -15.921 1.00 39.91 339 SER A N 1
ATOM 2513 C CA . SER A 1 339 ? -33.167 -17.275 -14.500 1.00 39.91 339 SER A CA 1
ATOM 2514 C C . SER A 1 339 ? -31.867 -17.981 -14.071 1.00 39.91 339 SER A C 1
ATOM 2516 O O . SER A 1 339 ? -31.745 -19.203 -14.141 1.00 39.91 339 SER A O 1
ATOM 2518 N N . LYS A 1 340 ? -30.946 -17.214 -13.470 1.00 33.69 340 LYS A N 1
ATOM 2519 C CA . LYS A 1 340 ? -29.980 -17.736 -12.494 1.00 33.69 340 LYS A CA 1
ATOM 2520 C C . LYS A 1 340 ? -30.380 -17.272 -11.089 1.00 33.69 340 LYS A C 1
ATOM 2522 O O . LYS A 1 340 ? -30.667 -16.102 -10.868 1.00 33.69 340 LYS A O 1
ATOM 2527 N N . THR A 1 341 ? -30.471 -18.265 -10.213 1.00 32.72 341 THR A N 1
ATOM 2528 C CA . THR A 1 341 ? -30.435 -18.319 -8.742 1.00 32.72 341 THR A CA 1
ATOM 2529 C C . THR A 1 341 ? -29.978 -17.031 -8.033 1.00 32.72 341 THR A C 1
ATOM 2531 O O . THR A 1 341 ? -29.053 -16.397 -8.536 1.00 32.72 341 THR A O 1
ATOM 2534 N N . PRO A 1 342 ? -30.552 -16.655 -6.865 1.00 35.97 342 PRO A N 1
ATOM 2535 C CA . PRO A 1 342 ? -30.105 -15.479 -6.120 1.00 35.97 342 PRO A CA 1
ATOM 2536 C C . PRO A 1 342 ? -28.596 -15.548 -5.889 1.00 35.97 342 PRO A C 1
ATOM 2538 O O . PRO A 1 342 ? -28.073 -16.578 -5.463 1.00 35.97 342 PRO A O 1
ATOM 2541 N N . ILE A 1 343 ? -27.929 -14.459 -6.259 1.00 42.53 343 ILE A N 1
ATOM 2542 C CA . ILE A 1 343 ? -26.488 -14.265 -6.160 1.00 42.53 343 ILE A CA 1
ATOM 2543 C C . ILE A 1 343 ? -26.076 -14.579 -4.719 1.00 42.53 343 ILE A C 1
ATOM 2545 O O . ILE A 1 343 ? -26.642 -14.041 -3.770 1.00 42.53 343 ILE A O 1
ATOM 2549 N N . SER A 1 344 ? -25.119 -15.493 -4.566 1.00 42.53 344 SER A N 1
ATOM 2550 C CA . SER A 1 344 ? -24.485 -15.864 -3.297 1.00 42.53 344 SER A CA 1
ATOM 2551 C C . SER A 1 344 ? -23.524 -14.753 -2.843 1.00 42.53 344 SER A C 1
ATOM 2553 O O . SER A 1 344 ? -22.326 -14.971 -2.707 1.00 42.53 344 SER A O 1
ATOM 2555 N N . GLY A 1 345 ? -24.052 -13.542 -2.681 1.00 49.03 345 GLY A N 1
ATOM 2556 C CA . GLY A 1 345 ? -23.382 -12.338 -2.201 1.00 49.03 345 GLY A CA 1
ATOM 2557 C C . GLY A 1 345 ? -24.417 -11.555 -1.402 1.00 49.03 345 GLY A C 1
ATOM 2558 O O . GLY A 1 345 ? -25.567 -11.455 -1.827 1.00 49.03 345 GLY A O 1
ATOM 2559 N N . GLY A 1 346 ? -24.052 -11.127 -0.195 1.00 59.09 346 GLY A N 1
ATOM 2560 C CA . GLY A 1 346 ? -24.975 -10.743 0.874 1.00 59.09 346 GLY A CA 1
ATOM 2561 C C . GLY A 1 346 ? -26.240 -9.993 0.443 1.00 59.09 346 GLY A C 1
ATOM 2562 O O . GLY A 1 346 ? -26.199 -8.983 -0.257 1.00 59.09 346 GLY A O 1
ATOM 2563 N N . VAL A 1 347 ? -27.394 -10.473 0.910 1.00 70.38 347 VAL A N 1
ATOM 2564 C CA . VAL A 1 347 ? -28.678 -9.812 0.667 1.00 70.38 347 VAL A CA 1
ATOM 2565 C C . VAL A 1 347 ? -28.713 -8.506 1.461 1.00 70.38 347 VAL A C 1
ATOM 2567 O O . VAL A 1 347 ? -28.909 -8.515 2.677 1.00 70.38 347 VAL A O 1
ATOM 2570 N N . TYR A 1 348 ? -28.537 -7.378 0.773 1.00 80.62 348 TYR A N 1
ATOM 2571 C CA . TYR A 1 348 ? -28.628 -6.042 1.363 1.00 80.62 348 TYR A CA 1
ATOM 2572 C C . TYR A 1 348 ? -29.906 -5.879 2.192 1.00 80.62 348 TYR A C 1
ATOM 2574 O O . TYR A 1 348 ? -31.007 -6.215 1.750 1.00 80.62 348 TYR A O 1
ATOM 2582 N N . GLY A 1 349 ? -29.753 -5.366 3.414 1.00 71.69 349 GLY A N 1
ATOM 2583 C CA . GLY A 1 349 ? -30.854 -5.207 4.365 1.00 71.69 349 GLY A CA 1
ATOM 2584 C C . GLY A 1 349 ? -31.261 -6.472 5.133 1.00 71.69 349 GLY A C 1
ATOM 2585 O O . GLY A 1 349 ? -32.137 -6.371 5.990 1.00 71.69 349 GLY A O 1
ATOM 2586 N N . THR A 1 350 ? -30.639 -7.629 4.879 1.00 88.62 350 THR A N 1
ATOM 2587 C CA . THR A 1 350 ? -30.759 -8.807 5.755 1.00 88.62 350 THR A CA 1
ATOM 2588 C C . THR A 1 350 ? -29.812 -8.667 6.936 1.00 88.62 350 THR A C 1
ATOM 2590 O O . THR A 1 350 ? -28.664 -8.262 6.763 1.00 88.62 350 THR A O 1
ATOM 2593 N N . THR A 1 351 ? -30.313 -8.998 8.122 1.00 93.50 351 THR A N 1
ATOM 2594 C CA . THR A 1 351 ? -29.523 -9.046 9.350 1.00 93.50 351 THR A CA 1
ATOM 2595 C C . THR A 1 351 ? -28.866 -10.416 9.501 1.00 93.50 351 THR A C 1
ATOM 2597 O O . THR A 1 351 ? -29.522 -11.440 9.303 1.00 93.50 351 THR A O 1
ATOM 2600 N N . PHE A 1 352 ? -27.590 -10.412 9.866 1.00 95.06 352 PHE A N 1
ATOM 2601 C CA . PHE A 1 352 ? -26.766 -11.570 10.181 1.00 95.06 352 PHE A CA 1
ATOM 2602 C C . PHE A 1 352 ? -26.358 -11.522 11.652 1.00 95.06 352 PHE A C 1
ATOM 2604 O O . PHE A 1 352 ? -26.188 -10.443 12.220 1.00 95.06 352 PHE A O 1
ATOM 2611 N N . GLU A 1 353 ? -26.188 -12.700 12.239 1.00 96.50 353 GLU A N 1
ATOM 2612 C CA . GLU A 1 353 ? -25.674 -12.897 13.592 1.00 96.50 353 GLU A CA 1
ATOM 2613 C C . GLU A 1 353 ? -24.417 -13.762 13.497 1.00 96.50 353 GLU A C 1
ATOM 2615 O O . GLU A 1 353 ? -24.381 -14.697 12.692 1.00 96.50 353 GLU A O 1
ATOM 2620 N N . GLY A 1 354 ? -23.412 -13.472 14.316 1.00 95.88 354 GLY A N 1
ATOM 2621 C CA . GLY A 1 354 ? -22.183 -14.258 14.375 1.00 95.88 354 GLY A CA 1
ATOM 2622 C C . GLY A 1 354 ? -21.207 -13.715 15.404 1.00 95.88 354 GLY A C 1
ATOM 2623 O O . GLY A 1 354 ? -21.582 -12.919 16.268 1.00 95.88 354 GLY A O 1
ATOM 2624 N N . ASP A 1 355 ? -19.956 -14.141 15.297 1.00 97.44 355 ASP A N 1
ATOM 2625 C CA . ASP A 1 355 ? -18.871 -13.676 16.147 1.00 97.44 355 ASP A CA 1
ATOM 2626 C C . ASP A 1 355 ? -18.117 -12.512 15.496 1.00 97.44 355 ASP A C 1
ATOM 2628 O O . ASP A 1 355 ? -17.749 -12.539 14.323 1.00 97.44 355 ASP A O 1
ATOM 2632 N N . GLY A 1 356 ? -17.827 -11.498 16.299 1.00 96.88 356 GLY A N 1
ATOM 2633 C CA . GLY A 1 356 ? -16.890 -10.440 15.983 1.00 96.88 356 GLY A CA 1
ATOM 2634 C C . GLY A 1 356 ? -15.558 -10.663 16.695 1.00 96.88 356 GLY A C 1
ATOM 2635 O O . GLY A 1 356 ? -15.527 -10.741 17.928 1.00 96.88 356 GLY A O 1
ATOM 2636 N N . THR A 1 357 ? -14.469 -10.758 15.937 1.00 94.19 357 THR A N 1
ATOM 2637 C CA . THR A 1 357 ? -13.092 -10.880 16.455 1.00 94.19 357 THR A CA 1
ATOM 2638 C C . THR A 1 357 ? -12.198 -9.750 15.967 1.00 94.19 357 THR A C 1
ATOM 2640 O O . THR A 1 357 ? -12.677 -8.800 15.357 1.00 94.19 357 THR A O 1
ATOM 2643 N N . TYR A 1 358 ? -10.905 -9.806 16.278 1.00 91.38 358 TYR A N 1
ATOM 2644 C CA . TYR A 1 358 ? -9.956 -8.787 15.870 1.00 91.38 358 TYR A CA 1
ATOM 2645 C C . TYR A 1 358 ? -8.691 -9.399 15.284 1.00 91.38 358 TYR A C 1
ATOM 2647 O O . TYR A 1 358 ? -8.167 -10.382 15.816 1.00 91.38 358 TYR A O 1
ATOM 2655 N N . TYR A 1 359 ? -8.133 -8.719 14.286 1.00 86.44 359 TYR A N 1
ATOM 2656 C CA . TYR A 1 359 ? -6.808 -9.004 13.750 1.00 86.44 359 TYR A CA 1
ATOM 2657 C C . TYR A 1 359 ? -5.924 -7.753 13.744 1.00 86.44 359 TYR A C 1
ATOM 2659 O O . TYR A 1 359 ? -6.391 -6.611 13.831 1.00 86.44 359 TYR A O 1
ATOM 2667 N N . THR A 1 360 ? -4.614 -7.982 13.694 1.00 80.44 360 THR A N 1
ATOM 2668 C CA . THR A 1 360 ? -3.571 -6.953 13.605 1.00 80.44 360 THR A CA 1
ATOM 2669 C C . THR A 1 360 ? -2.964 -6.933 12.202 1.00 80.44 360 THR A C 1
ATOM 2671 O O . THR A 1 360 ? -3.077 -7.902 11.458 1.00 80.44 360 THR A O 1
ATOM 2674 N N . GLY A 1 361 ? -2.275 -5.842 11.848 1.00 63.62 361 GLY A N 1
ATOM 2675 C CA . GLY A 1 361 ? -1.535 -5.762 10.584 1.00 63.62 361 GLY A CA 1
ATOM 2676 C C . GLY A 1 361 ? -2.440 -5.499 9.383 1.00 63.62 361 GLY A C 1
ATOM 2677 O O . GLY A 1 361 ? -2.560 -6.329 8.486 1.00 63.62 361 GLY A O 1
ATOM 2678 N N . ILE A 1 362 ? -3.073 -4.325 9.367 1.00 65.44 362 ILE A N 1
ATOM 2679 C CA . ILE A 1 362 ? -3.875 -3.870 8.228 1.00 65.44 362 ILE A CA 1
ATOM 2680 C C . ILE A 1 362 ? -2.913 -3.574 7.068 1.00 65.44 362 ILE A C 1
ATOM 2682 O O . ILE A 1 362 ? -2.272 -2.526 7.035 1.00 65.44 362 ILE A O 1
ATOM 2686 N N . SER A 1 363 ? -2.776 -4.533 6.154 1.00 72.19 363 SER A N 1
ATOM 2687 C CA . SER A 1 363 ? -2.170 -4.349 4.830 1.00 72.19 363 SER A CA 1
ATOM 2688 C C . SER A 1 363 ? -3.283 -4.084 3.804 1.00 72.19 363 SER A C 1
ATOM 2690 O O . SER A 1 363 ? -4.372 -3.671 4.188 1.00 72.19 363 SER A O 1
ATOM 2692 N N . ALA A 1 364 ? -3.074 -4.337 2.510 1.00 73.56 364 ALA A N 1
ATOM 2693 C CA . ALA A 1 364 ? -4.119 -4.165 1.494 1.00 73.56 364 ALA A CA 1
ATOM 2694 C C . ALA A 1 364 ? -5.350 -5.072 1.674 1.00 73.56 364 ALA A C 1
ATOM 2696 O O . ALA A 1 364 ? -6.415 -4.781 1.118 1.00 73.56 364 ALA A O 1
ATOM 2697 N N . GLY A 1 365 ? -5.194 -6.162 2.435 1.00 84.94 365 GLY A N 1
ATOM 2698 C CA . GLY A 1 365 ? -6.180 -7.229 2.566 1.00 84.94 365 GLY A CA 1
ATOM 2699 C C . GLY A 1 365 ? -6.420 -7.972 1.249 1.00 84.94 365 GLY A C 1
ATOM 2700 O O . GLY A 1 365 ? -5.958 -7.576 0.177 1.00 84.94 365 GLY A O 1
ATOM 2701 N N . ASN A 1 366 ? -7.189 -9.055 1.303 1.00 91.75 366 ASN A N 1
ATOM 2702 C CA . ASN A 1 366 ? -7.531 -9.845 0.127 1.00 91.75 366 ASN A CA 1
ATOM 2703 C C . ASN A 1 366 ? -8.342 -9.047 -0.902 1.00 91.75 366 ASN A C 1
ATOM 2705 O O . ASN A 1 366 ? -8.464 -9.514 -2.014 1.00 91.75 366 ASN A O 1
ATOM 2709 N N . CYS A 1 367 ? -8.908 -7.874 -0.587 1.00 92.75 367 CYS A N 1
ATOM 2710 C CA . CYS A 1 367 ? -9.553 -7.008 -1.583 1.00 92.75 367 CYS A CA 1
ATOM 2711 C C . CYS A 1 367 ? -8.594 -6.043 -2.301 1.00 92.75 367 CYS A C 1
ATOM 2713 O O . CYS A 1 367 ? -9.063 -5.225 -3.089 1.00 92.75 367 CYS A O 1
ATOM 2715 N N . GLY A 1 368 ? -7.287 -6.070 -2.020 1.00 87.50 368 GLY A N 1
ATOM 2716 C CA . GLY A 1 368 ? -6.301 -5.273 -2.755 1.00 87.50 368 GLY A CA 1
ATOM 2717 C C . GLY A 1 368 ? -6.435 -3.754 -2.575 1.00 87.50 368 GLY A C 1
ATOM 2718 O O . GLY A 1 368 ? -6.136 -2.991 -3.495 1.00 87.50 368 GLY A O 1
ATOM 2719 N N . PHE A 1 369 ? -6.889 -3.279 -1.410 1.00 80.31 369 PHE A N 1
ATOM 2720 C CA . PHE A 1 369 ? -6.943 -1.846 -1.095 1.00 80.31 369 PHE A CA 1
ATOM 2721 C C . PHE A 1 369 ? -5.574 -1.336 -0.597 1.00 80.31 369 PHE A C 1
ATOM 2723 O O . PHE A 1 369 ? -5.436 -0.936 0.554 1.00 80.31 369 PHE A O 1
ATOM 2730 N N . PHE A 1 370 ? -4.551 -1.367 -1.459 1.00 61.41 370 PHE A N 1
ATOM 2731 C CA . PHE A 1 370 ? -3.209 -0.829 -1.170 1.00 61.41 370 PHE A CA 1
ATOM 2732 C C . PHE A 1 370 ? -3.231 0.708 -1.030 1.00 61.41 370 PHE A C 1
ATOM 2734 O O . PHE A 1 370 ? -3.808 1.364 -1.901 1.00 61.41 370 PHE A O 1
ATOM 2741 N N . ASP A 1 371 ? -2.611 1.236 0.040 1.00 57.97 371 ASP A N 1
ATOM 2742 C CA . ASP A 1 371 ? -2.164 2.616 0.377 1.00 57.97 371 ASP A CA 1
ATOM 2743 C C . ASP A 1 371 ? -3.053 3.844 0.062 1.00 57.97 371 ASP A C 1
ATOM 2745 O O . ASP A 1 371 ? -2.709 4.970 0.419 1.00 57.97 371 ASP A O 1
ATOM 2749 N N . ASP A 1 372 ? -4.218 3.656 -0.555 1.00 67.88 372 ASP A N 1
ATOM 2750 C CA . ASP A 1 372 ? -5.133 4.709 -0.997 1.00 67.88 372 ASP A CA 1
ATOM 2751 C C . ASP A 1 372 ? -6.586 4.263 -0.786 1.00 67.88 372 ASP A C 1
ATOM 2753 O O . ASP A 1 372 ? -7.272 3.786 -1.700 1.00 67.88 372 ASP A O 1
ATOM 2757 N N . PHE A 1 373 ? -7.052 4.364 0.461 1.00 72.56 373 PHE A N 1
ATOM 2758 C CA . PHE A 1 373 ? -8.448 4.099 0.788 1.00 72.56 373 PHE A CA 1
ATOM 2759 C C . PHE A 1 373 ? -9.340 5.215 0.233 1.00 72.56 373 PHE A C 1
ATOM 2761 O O . PHE A 1 373 ? -9.154 6.384 0.586 1.00 72.56 373 PHE A O 1
ATOM 2768 N N . PRO A 1 374 ? -10.378 4.877 -0.554 1.00 77.50 374 PRO A N 1
ATOM 2769 C CA . PRO A 1 374 ? -11.397 5.839 -0.939 1.00 77.50 374 PRO A CA 1
ATOM 2770 C C . PRO A 1 374 ? -11.956 6.577 0.282 1.00 77.50 374 PRO A C 1
ATOM 2772 O O . PRO A 1 374 ? -12.351 5.961 1.274 1.00 77.50 374 PRO A O 1
ATOM 2775 N N . SER A 1 375 ? -12.065 7.903 0.189 1.00 83.75 375 SER A N 1
ATOM 2776 C CA . SER A 1 375 ? -12.581 8.756 1.273 1.00 83.75 375 SER A CA 1
ATOM 2777 C C . SER A 1 375 ? -14.005 8.397 1.719 1.00 83.75 375 SER A C 1
ATOM 2779 O O . SER A 1 375 ? -14.412 8.761 2.823 1.00 83.75 375 SER A O 1
ATOM 2781 N N . ILE A 1 376 ? -14.744 7.631 0.906 1.00 85.81 376 ILE A N 1
ATOM 2782 C CA . ILE A 1 376 ? -16.059 7.066 1.239 1.00 85.81 376 ILE A CA 1
ATOM 2783 C C . ILE A 1 376 ? -16.012 6.169 2.490 1.00 85.81 376 ILE A C 1
ATOM 2785 O O . ILE A 1 376 ? -17.033 6.010 3.153 1.00 85.81 376 ILE A O 1
ATOM 2789 N N . TYR A 1 377 ? -14.845 5.607 2.824 1.00 88.62 377 TYR A N 1
ATOM 2790 C CA . TYR A 1 377 ? -14.635 4.761 4.003 1.00 88.62 377 TYR A CA 1
ATOM 2791 C C . TYR A 1 377 ? -14.163 5.547 5.234 1.00 88.62 377 TYR A C 1
ATOM 2793 O O . TYR A 1 377 ? -13.867 4.958 6.271 1.00 88.62 377 TYR A O 1
ATOM 2801 N N . SER A 1 378 ? -14.085 6.879 5.155 1.00 87.81 378 SER A N 1
ATOM 2802 C CA . SER A 1 378 ? -13.628 7.712 6.270 1.00 87.81 378 SER A CA 1
ATOM 2803 C C . SER A 1 378 ? -14.466 7.471 7.533 1.00 87.81 378 SER A C 1
ATOM 2805 O O . SER A 1 378 ? -15.692 7.601 7.527 1.00 87.81 378 SER A O 1
ATOM 2807 N N . GLY A 1 379 ? -13.789 7.104 8.625 1.00 86.56 379 GLY A N 1
ATOM 2808 C CA . GLY A 1 379 ? -14.419 6.776 9.907 1.00 86.56 379 GLY A CA 1
ATOM 2809 C C . GLY A 1 379 ? -15.071 5.390 9.977 1.00 86.56 379 GLY A C 1
ATOM 2810 O O . GLY A 1 379 ? -15.788 5.125 10.941 1.00 86.56 379 GLY A O 1
ATOM 2811 N N . MET A 1 380 ? -14.851 4.522 8.985 1.00 92.62 380 MET A N 1
ATOM 2812 C CA . MET A 1 380 ? -15.279 3.122 9.009 1.00 92.62 380 MET A CA 1
ATOM 2813 C C . MET A 1 380 ? -14.124 2.200 9.396 1.00 92.62 380 MET A C 1
ATOM 2815 O O . MET A 1 380 ? -12.970 2.444 9.053 1.00 92.62 380 MET A O 1
ATOM 2819 N N . THR A 1 381 ? -14.449 1.117 10.092 1.00 92.56 381 THR A N 1
ATOM 2820 C CA . THR A 1 381 ? -13.488 0.082 10.465 1.00 92.56 381 THR A CA 1
ATOM 2821 C C . THR A 1 381 ? -13.239 -0.869 9.289 1.00 92.56 381 THR A C 1
ATOM 2823 O O . THR A 1 381 ? -14.201 -1.345 8.685 1.00 92.56 381 THR A O 1
ATOM 2826 N N . PRO A 1 382 ? -11.983 -1.182 8.954 1.00 93.25 382 PRO A N 1
ATOM 2827 C CA . PRO A 1 382 ? -11.686 -2.257 8.020 1.00 93.25 382 PRO A CA 1
ATOM 2828 C C . PRO A 1 382 ? -12.104 -3.619 8.579 1.00 93.25 382 PRO A C 1
ATOM 2830 O O . PRO A 1 382 ? -11.836 -3.929 9.742 1.00 93.25 382 PRO A O 1
ATOM 2833 N N . VAL A 1 383 ? -12.773 -4.426 7.757 1.00 96.38 383 VAL A N 1
ATOM 2834 C CA . VAL A 1 383 ? -13.324 -5.723 8.163 1.00 96.38 383 VAL A CA 1
ATOM 2835 C C . VAL A 1 383 ? -12.908 -6.817 7.185 1.00 96.38 383 VAL A C 1
ATOM 2837 O O . VAL A 1 383 ? -13.037 -6.660 5.965 1.00 96.38 383 VAL A O 1
ATOM 2840 N N . ALA A 1 384 ? -12.462 -7.945 7.730 1.00 96.62 384 ALA A N 1
ATOM 2841 C CA . ALA A 1 384 ? -12.327 -9.197 7.014 1.00 96.62 384 ALA A CA 1
ATOM 2842 C C . ALA A 1 384 ? -13.644 -9.984 7.104 1.00 96.62 384 ALA A C 1
ATOM 2844 O O . ALA A 1 384 ? -14.177 -10.231 8.189 1.00 96.62 384 ALA A O 1
ATOM 2845 N N . LEU A 1 385 ? -14.196 -10.356 5.950 1.00 96.50 385 LEU A N 1
ATOM 2846 C CA . LEU A 1 385 ? -15.469 -11.069 5.857 1.00 96.50 385 LEU A CA 1
ATOM 2847 C C . LEU A 1 385 ? -15.233 -12.574 5.746 1.00 96.50 385 LEU A C 1
ATOM 2849 O O . LEU A 1 385 ? -14.325 -13.013 5.037 1.00 96.50 385 LEU A O 1
ATOM 2853 N N . ASN A 1 386 ? -16.075 -13.376 6.393 1.00 94.94 386 ASN A N 1
ATOM 2854 C CA . ASN A 1 386 ? -16.019 -14.828 6.251 1.00 94.94 386 ASN A CA 1
ATOM 2855 C C . ASN A 1 386 ? -16.088 -15.284 4.785 1.00 94.94 386 ASN A C 1
ATOM 2857 O O . ASN A 1 386 ? -16.748 -14.675 3.939 1.00 94.94 386 ASN A O 1
ATOM 2861 N N . ALA A 1 387 ? -15.431 -16.405 4.489 1.00 90.38 387 ALA A N 1
ATOM 2862 C CA . ALA A 1 387 ? -15.277 -16.895 3.123 1.00 90.38 387 ALA A CA 1
ATOM 2863 C C . ALA A 1 387 ? -16.607 -17.147 2.385 1.00 90.38 387 ALA A C 1
ATOM 2865 O O . ALA A 1 387 ? -16.665 -16.943 1.173 1.00 90.38 387 ALA A O 1
ATOM 2866 N N . ALA A 1 388 ? -17.662 -17.572 3.091 1.00 89.81 388 ALA A N 1
ATOM 2867 C CA . ALA A 1 388 ? -18.963 -17.861 2.485 1.00 89.81 388 ALA A CA 1
ATOM 2868 C C . ALA A 1 388 ? -19.647 -16.591 1.959 1.00 89.81 388 ALA A C 1
ATOM 2870 O O . ALA A 1 388 ? -20.208 -16.597 0.864 1.00 89.81 388 ALA A O 1
ATOM 2871 N N . GLN A 1 389 ? -19.573 -15.497 2.720 1.00 93.62 389 GLN A N 1
ATOM 2872 C CA . GLN A 1 389 ? -20.178 -14.218 2.352 1.00 93.62 389 GLN A CA 1
ATOM 2873 C C . GLN A 1 389 ? -19.231 -13.322 1.545 1.00 93.62 389 GLN A C 1
ATOM 2875 O O . GLN A 1 389 ? -19.713 -12.408 0.885 1.00 93.62 389 GLN A O 1
ATOM 2880 N N . TYR A 1 390 ? -17.920 -13.591 1.542 1.00 93.88 390 TYR A N 1
ATOM 2881 C CA . TYR A 1 390 ? -16.927 -12.877 0.728 1.00 93.88 390 TYR A CA 1
ATOM 2882 C C . TYR A 1 390 ? -17.231 -12.942 -0.779 1.00 93.88 390 TYR A C 1
ATOM 2884 O O . TYR A 1 390 ? -17.032 -11.960 -1.498 1.00 93.88 390 TYR A O 1
ATOM 2892 N N . GLY A 1 391 ? -17.768 -14.078 -1.241 1.00 90.81 391 GLY A N 1
ATOM 2893 C CA . GLY A 1 391 ? -18.292 -14.239 -2.599 1.00 90.81 391 GLY A CA 1
ATOM 2894 C C . GLY A 1 391 ? -17.234 -14.088 -3.692 1.00 90.81 391 GLY A C 1
ATOM 2895 O O . GLY A 1 391 ? -17.488 -13.397 -4.670 1.00 90.81 391 GLY A O 1
ATOM 2896 N N . ASP A 1 392 ? -16.051 -14.686 -3.511 1.00 89.44 392 ASP A N 1
ATOM 2897 C CA . ASP A 1 392 ? -14.934 -14.619 -4.472 1.00 89.44 392 ASP A CA 1
ATOM 2898 C C . ASP A 1 392 ? -14.625 -13.175 -4.911 1.00 89.44 392 ASP A C 1
ATOM 2900 O O . ASP A 1 392 ? -14.647 -12.835 -6.090 1.00 89.44 392 ASP A O 1
ATOM 2904 N N . SER A 1 393 ? -14.407 -12.309 -3.914 1.00 94.25 393 SER A N 1
ATOM 2905 C CA . SER A 1 393 ? -14.141 -10.868 -4.033 1.00 94.25 393 SER A CA 1
ATOM 2906 C C . SER A 1 393 ? -15.322 -9.997 -4.472 1.00 94.25 393 SER A C 1
ATOM 2908 O O . SER A 1 393 ? -15.217 -8.772 -4.452 1.00 94.25 393 SER A O 1
ATOM 2910 N N . LEU A 1 394 ? -16.490 -10.582 -4.769 1.00 93.94 394 LEU A N 1
ATOM 2911 C CA . LEU A 1 394 ? -17.702 -9.826 -5.107 1.00 93.94 394 LEU A CA 1
ATOM 2912 C C . LEU A 1 394 ? -18.090 -8.823 -4.019 1.00 93.94 394 LEU A C 1
ATOM 2914 O O . LEU A 1 394 ? -18.551 -7.734 -4.341 1.00 93.94 394 LEU A O 1
ATOM 2918 N N . MET A 1 395 ? -17.935 -9.181 -2.742 1.00 94.19 395 MET A N 1
ATOM 2919 C CA . MET A 1 395 ? -18.353 -8.309 -1.640 1.00 94.19 395 MET A CA 1
ATOM 2920 C C . MET A 1 395 ? -17.276 -7.312 -1.200 1.00 94.19 395 MET A C 1
ATOM 2922 O O . MET A 1 395 ? -17.519 -6.534 -0.275 1.00 94.19 395 MET A O 1
ATOM 2926 N N . CYS A 1 396 ? -16.122 -7.270 -1.865 1.00 94.69 396 CYS A N 1
ATOM 2927 C CA . CYS A 1 396 ? -15.087 -6.282 -1.583 1.00 94.69 396 CYS A CA 1
ATOM 2928 C C . CYS A 1 396 ? -15.586 -4.845 -1.748 1.00 94.69 396 CYS A C 1
ATOM 2930 O O . CYS A 1 396 ? -16.317 -4.515 -2.680 1.00 94.69 396 CYS A O 1
ATOM 2932 N N . GLY A 1 397 ? -15.198 -3.984 -0.808 1.00 92.56 397 GLY A N 1
ATOM 2933 C CA . GLY A 1 397 ? -15.636 -2.591 -0.744 1.00 92.56 397 GLY A CA 1
ATOM 2934 C C . GLY A 1 397 ? -17.078 -2.394 -0.271 1.00 92.56 397 GLY A C 1
ATOM 2935 O O . GLY A 1 397 ? -17.532 -1.259 -0.168 1.00 92.56 397 GLY A O 1
ATOM 2936 N N . SER A 1 398 ? -17.814 -3.464 0.048 1.00 94.25 398 SER A N 1
ATOM 2937 C CA . SER A 1 398 ? -19.165 -3.335 0.603 1.00 94.25 398 SER A CA 1
ATOM 2938 C C . SER A 1 398 ? -19.122 -2.752 2.010 1.00 94.25 398 SER A C 1
ATOM 2940 O O . SER A 1 398 ? -18.273 -3.128 2.815 1.00 94.25 398 SER A O 1
ATOM 2942 N N . CYS A 1 399 ? -20.080 -1.890 2.338 1.00 95.56 399 CYS A N 1
ATOM 2943 C CA . CYS A 1 399 ? -20.209 -1.336 3.678 1.00 95.56 399 CYS A CA 1
ATOM 2944 C C . CYS A 1 399 ? -21.102 -2.216 4.556 1.00 95.56 399 CYS A C 1
ATOM 2946 O O . CYS A 1 399 ? -22.116 -2.762 4.110 1.00 95.56 399 CYS A O 1
ATOM 2948 N N . VAL A 1 400 ? -20.734 -2.316 5.828 1.00 97.38 400 VAL A N 1
ATOM 2949 C CA . VAL A 1 400 ? -21.478 -3.026 6.867 1.00 97.38 400 VAL A CA 1
ATOM 2950 C C . VAL A 1 400 ? -21.744 -2.098 8.044 1.00 97.38 400 VAL A C 1
ATOM 2952 O O . VAL A 1 400 ? -20.951 -1.211 8.358 1.00 97.38 400 VAL A O 1
ATOM 2955 N N . GLU A 1 401 ? -22.870 -2.298 8.714 1.00 97.19 401 GLU A N 1
ATOM 2956 C CA . GLU A 1 401 ? -23.145 -1.672 10.006 1.00 97.19 401 GLU A CA 1
ATOM 2957 C C . GLU A 1 401 ? -23.776 -2.694 10.944 1.00 97.19 401 GLU A C 1
ATOM 2959 O O . GLU A 1 401 ? -24.468 -3.615 10.498 1.00 97.19 401 GLU A O 1
ATOM 2964 N N . GLY A 1 402 ? -23.549 -2.516 12.239 1.00 96.69 402 GLY A N 1
ATOM 2965 C CA . GLY A 1 402 ? -24.041 -3.442 13.243 1.00 96.69 402 GLY A CA 1
ATOM 2966 C C . GLY A 1 402 ? -23.722 -3.000 14.658 1.00 96.69 402 GLY A C 1
ATOM 2967 O O . GLY A 1 402 ? -23.270 -1.876 14.901 1.00 96.69 402 GLY A O 1
ATOM 2968 N N . GLU A 1 403 ? -23.966 -3.901 15.596 1.00 96.38 403 GLU A N 1
ATOM 2969 C CA . GLU A 1 403 ? -23.623 -3.735 16.999 1.00 96.38 403 GLU A CA 1
ATOM 2970 C C . GLU A 1 403 ? -23.168 -5.055 17.617 1.00 96.38 403 GLU A C 1
ATOM 2972 O O . GLU A 1 403 ? -23.651 -6.125 17.247 1.00 96.38 403 GLU A O 1
ATOM 2977 N N . GLY A 1 404 ? -22.248 -4.989 18.579 1.00 94.50 404 GLY A N 1
ATOM 2978 C CA . GLY A 1 404 ? -22.049 -6.106 19.492 1.00 94.50 404 GLY A CA 1
ATOM 2979 C C . GLY A 1 404 ? -23.157 -6.128 20.539 1.00 94.50 404 GLY A C 1
ATOM 2980 O O . GLY A 1 404 ? -23.465 -5.131 21.194 1.00 94.50 404 GLY A O 1
ATOM 2981 N N . THR A 1 405 ? -23.765 -7.295 20.705 1.00 88.75 405 THR A N 1
ATOM 2982 C CA . THR A 1 405 ? -24.934 -7.507 21.569 1.00 88.75 405 THR A CA 1
ATOM 2983 C C . THR A 1 405 ? -24.558 -7.659 23.051 1.00 88.75 405 THR A C 1
ATOM 2985 O O . THR A 1 405 ? -25.426 -7.736 23.924 1.00 88.75 405 THR A O 1
ATOM 2988 N N . GLY A 1 406 ? -23.255 -7.669 23.356 1.00 76.31 406 GLY A N 1
ATOM 2989 C CA . GLY A 1 406 ? -22.699 -7.775 24.706 1.00 76.31 406 GLY A CA 1
ATOM 2990 C C . GLY A 1 406 ? -22.530 -9.208 25.219 1.00 76.31 406 GLY A C 1
ATOM 2991 O O . GLY A 1 406 ? -22.059 -9.388 26.344 1.00 76.31 406 GLY A O 1
ATOM 2992 N N . GLY A 1 407 ? -22.895 -10.220 24.424 1.00 84.81 407 GLY A N 1
ATOM 2993 C CA . GLY A 1 407 ? -22.436 -11.597 24.618 1.00 84.81 407 GLY A CA 1
ATOM 2994 C C . GLY A 1 407 ? -20.997 -11.757 24.121 1.00 84.81 407 GLY A C 1
ATOM 2995 O O . GLY A 1 407 ? -20.595 -11.068 23.188 1.00 84.81 407 GLY A O 1
ATOM 2996 N N . GLY A 1 408 ? -20.188 -12.584 24.789 1.00 89.94 408 GLY A N 1
ATOM 2997 C CA . GLY A 1 408 ? -18.776 -12.784 24.443 1.00 89.94 408 GLY A CA 1
ATOM 2998 C C . GLY A 1 408 ? -17.806 -12.669 25.618 1.00 89.94 408 GLY A C 1
ATOM 2999 O O . GLY A 1 408 ? -18.202 -12.728 26.787 1.00 89.94 408 GLY A O 1
ATOM 3000 N N . GLY A 1 409 ? -16.517 -12.534 25.304 1.00 86.94 409 GLY A N 1
ATOM 3001 C CA . GLY A 1 409 ? -15.450 -12.385 26.290 1.00 86.94 409 GLY A CA 1
ATOM 3002 C C . GLY A 1 409 ? -14.180 -11.748 25.723 1.00 86.94 409 GLY A C 1
ATOM 3003 O O . GLY A 1 409 ? -13.802 -11.997 24.581 1.00 86.94 409 GLY A O 1
ATOM 3004 N N . GLY A 1 410 ? -13.520 -10.950 26.561 1.00 91.06 410 GLY A N 1
ATOM 3005 C CA . GLY A 1 410 ? -12.359 -10.117 26.238 1.00 91.06 410 GLY A CA 1
ATOM 3006 C C . GLY A 1 410 ? -12.442 -8.792 26.996 1.00 91.06 410 GLY A C 1
ATOM 3007 O O . GLY A 1 410 ? -13.412 -8.569 27.733 1.00 91.06 410 GLY A O 1
ATOM 3008 N N . ASP A 1 411 ? -11.474 -7.904 26.794 1.00 91.19 411 ASP A N 1
ATOM 3009 C CA . ASP A 1 411 ? -11.477 -6.569 27.408 1.00 91.19 411 ASP A CA 1
ATOM 3010 C C . ASP A 1 411 ? -12.054 -5.484 26.478 1.00 91.19 411 ASP A C 1
ATOM 3012 O O . ASP A 1 411 ? -12.315 -4.355 26.911 1.00 91.19 411 ASP A O 1
ATOM 3016 N N . ASN A 1 412 ? -12.304 -5.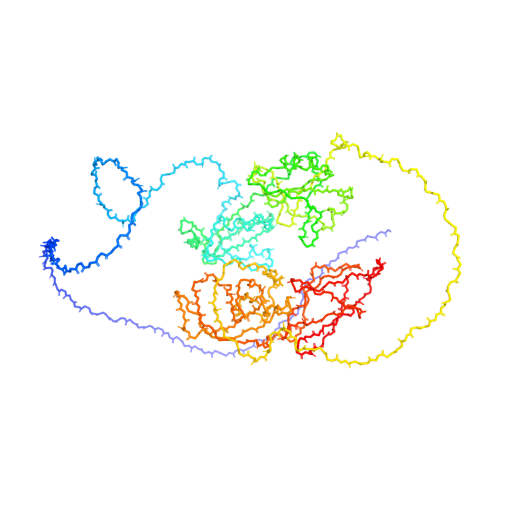803 25.203 1.00 90.75 412 ASN A N 1
ATOM 3017 C CA . ASN A 1 412 ? -12.763 -4.838 24.203 1.00 90.75 412 ASN A CA 1
ATOM 3018 C C . ASN A 1 412 ? -14.090 -5.254 23.546 1.00 90.75 412 ASN A C 1
ATOM 3020 O O . ASN A 1 412 ? -14.072 -5.786 22.445 1.00 90.75 412 ASN A O 1
ATOM 3024 N N . PRO A 1 413 ? -15.257 -5.028 24.182 1.00 92.12 413 PRO A N 1
ATOM 3025 C CA . PRO A 1 413 ? -16.547 -5.341 23.572 1.00 92.12 413 PRO A CA 1
ATOM 3026 C C . PRO A 1 413 ? -16.813 -4.523 22.308 1.00 92.12 413 PRO A C 1
ATOM 3028 O O . PRO A 1 413 ? -16.645 -3.300 22.300 1.00 92.12 413 PRO A O 1
ATOM 3031 N N . ILE A 1 414 ? -17.302 -5.199 21.265 1.00 91.50 414 ILE A N 1
ATOM 3032 C CA . ILE A 1 414 ? -17.751 -4.556 20.026 1.00 91.50 414 ILE A CA 1
ATOM 3033 C C . ILE A 1 414 ? -18.993 -3.716 20.350 1.00 91.50 414 ILE A C 1
ATOM 3035 O O . ILE A 1 414 ? -20.016 -4.228 20.791 1.00 91.50 414 ILE A O 1
ATOM 3039 N N . GLY A 1 415 ? -18.886 -2.397 20.202 1.00 92.12 415 GLY A N 1
ATOM 3040 C CA . GLY A 1 415 ? -20.022 -1.481 20.320 1.00 92.12 415 GLY A CA 1
ATOM 3041 C C . GLY A 1 415 ? -20.830 -1.418 19.023 1.00 92.12 415 GLY A C 1
ATOM 3042 O O . GLY A 1 415 ? -20.769 -2.315 18.188 1.00 92.12 415 GLY A O 1
ATOM 3043 N N . THR A 1 416 ? -21.561 -0.325 18.812 1.00 96.50 416 THR A N 1
ATOM 3044 C CA . THR A 1 416 ? -22.082 -0.002 17.477 1.00 96.50 416 THR A CA 1
ATOM 3045 C C . THR A 1 416 ? -20.918 0.298 16.536 1.00 96.50 416 THR A C 1
ATOM 3047 O O . THR A 1 416 ? -20.012 1.050 16.900 1.00 96.50 416 THR A O 1
ATOM 3050 N N . PHE A 1 417 ? -20.957 -0.238 15.320 1.00 95.06 417 PHE A N 1
ATOM 3051 C CA . PHE A 1 417 ? -19.890 -0.070 14.342 1.00 95.06 417 PHE A CA 1
ATOM 3052 C C . PHE A 1 417 ? -20.417 0.225 12.939 1.00 95.06 417 PHE A C 1
ATOM 3054 O O . PHE A 1 417 ? -21.548 -0.101 12.570 1.00 95.06 417 PHE A O 1
ATOM 3061 N N . LYS A 1 418 ? -19.534 0.829 12.145 1.00 96.50 418 LYS A N 1
ATOM 3062 C CA . LYS A 1 418 ? -19.606 0.871 10.687 1.00 96.50 418 LYS A CA 1
ATOM 3063 C C . LYS A 1 418 ? -18.279 0.378 10.153 1.00 96.50 418 LYS A C 1
ATOM 3065 O O . LYS A 1 418 ? -17.239 0.805 10.646 1.00 96.50 418 LYS A O 1
ATOM 3070 N N . GLY A 1 419 ? -18.322 -0.489 9.159 1.00 95.56 419 GLY A N 1
ATOM 3071 C CA . GLY A 1 419 ? -17.129 -1.038 8.547 1.00 95.56 419 GLY A CA 1
ATOM 3072 C C . GLY A 1 419 ? -17.256 -1.174 7.044 1.00 95.56 419 GLY A C 1
ATOM 3073 O O . GLY A 1 419 ? -18.330 -0.973 6.476 1.00 95.56 419 GLY A O 1
ATOM 3074 N N . PHE A 1 420 ? -16.150 -1.527 6.411 1.00 95.31 420 PHE A N 1
ATOM 3075 C CA . PHE A 1 420 ? -16.106 -1.871 4.998 1.00 95.31 420 PHE A CA 1
ATOM 3076 C C . PHE A 1 420 ? -15.300 -3.151 4.808 1.00 95.31 420 PHE A C 1
ATOM 3078 O O . PHE A 1 420 ? -14.325 -3.398 5.521 1.00 95.31 420 PHE A O 1
ATOM 3085 N N . ILE A 1 421 ? -15.730 -3.977 3.859 1.00 95.62 421 ILE A N 1
ATOM 3086 C CA . ILE A 1 421 ? -15.080 -5.253 3.578 1.00 95.62 421 ILE A CA 1
ATOM 3087 C C . ILE A 1 421 ? -13.807 -4.992 2.784 1.00 95.62 421 ILE A C 1
ATOM 3089 O O . ILE A 1 421 ? -13.869 -4.579 1.623 1.00 95.62 421 ILE A O 1
ATOM 3093 N N . MET A 1 422 ? -12.661 -5.244 3.407 1.00 92.56 422 MET A N 1
ATOM 3094 C CA . MET A 1 422 ? -11.350 -5.076 2.778 1.00 92.56 422 MET A CA 1
ATOM 3095 C C . MET A 1 422 ? -10.544 -6.366 2.694 1.00 92.56 422 MET A C 1
ATOM 3097 O O . MET A 1 422 ? -9.557 -6.436 1.967 1.00 92.56 422 MET A O 1
ATOM 3101 N N . ASP A 1 423 ? -10.951 -7.383 3.441 1.00 94.50 423 ASP A N 1
ATOM 3102 C CA . ASP A 1 423 ? -10.204 -8.621 3.537 1.00 94.50 423 ASP A CA 1
ATOM 3103 C C . ASP A 1 423 ? -11.153 -9.819 3.630 1.00 94.50 423 ASP A C 1
ATOM 3105 O O . ASP A 1 423 ? -12.379 -9.686 3.746 1.00 94.50 423 ASP A O 1
ATOM 3109 N N . LYS A 1 424 ? -10.574 -11.007 3.547 1.00 94.31 424 LYS A N 1
ATOM 3110 C CA . LYS A 1 424 ? -11.235 -12.286 3.719 1.00 94.31 424 LYS A CA 1
ATOM 3111 C C . LYS A 1 424 ? -10.734 -12.895 5.019 1.00 94.31 424 LYS A C 1
ATOM 3113 O O . LYS A 1 424 ? -9.534 -12.954 5.234 1.00 94.31 424 LYS A O 1
ATOM 3118 N N . CYS A 1 425 ? -11.646 -13.405 5.834 1.00 95.19 425 CYS A N 1
ATOM 3119 C CA . CYS A 1 425 ? -11.332 -14.283 6.955 1.00 95.19 425 CYS A CA 1
ATOM 3120 C C . CYS A 1 425 ? -11.646 -15.731 6.533 1.00 95.19 425 CYS A C 1
ATOM 3122 O O . CYS A 1 425 ? -12.822 -16.123 6.504 1.00 95.19 425 CYS A O 1
ATOM 3124 N N . PRO A 1 426 ? -10.647 -16.534 6.117 1.00 91.44 426 PRO A N 1
ATOM 3125 C CA . PRO A 1 426 ? -10.886 -17.878 5.590 1.00 91.44 426 PRO A CA 1
ATOM 3126 C C . PRO A 1 426 ? -11.457 -18.861 6.618 1.00 91.44 426 PRO A C 1
ATOM 3128 O O . PRO A 1 426 ? -12.181 -19.784 6.246 1.00 91.44 426 PRO A O 1
ATOM 3131 N N . GLU A 1 427 ? -11.120 -18.684 7.891 1.00 91.00 427 GLU A N 1
ATOM 3132 C CA . GLU A 1 427 ? -11.509 -19.546 9.006 1.00 91.00 427 GLU A CA 1
ATOM 3133 C C . GLU A 1 427 ? -12.843 -19.162 9.657 1.00 91.00 427 GLU A C 1
ATOM 3135 O O . GLU A 1 427 ? -13.399 -19.966 10.407 1.00 91.00 427 GLU A O 1
ATOM 3140 N N . CYS A 1 428 ? -13.352 -17.962 9.373 1.00 93.81 428 CYS A N 1
ATOM 3141 C CA . CYS A 1 428 ? -14.581 -17.433 9.954 1.00 93.81 428 CYS A CA 1
ATOM 3142 C C . CYS A 1 428 ? -15.830 -18.170 9.445 1.00 93.81 428 CYS A C 1
ATOM 3144 O O . CYS A 1 428 ? -15.921 -18.555 8.272 1.00 93.81 428 CYS A O 1
ATOM 3146 N N . HIS A 1 429 ? -16.823 -18.339 10.320 1.00 94.06 429 HIS A N 1
ATOM 3147 C CA . HIS A 1 429 ? -18.119 -18.907 9.961 1.00 94.06 429 HIS A CA 1
ATOM 3148 C C . HIS A 1 429 ? -19.021 -17.868 9.281 1.00 94.06 429 HIS A C 1
ATOM 3150 O O . HIS A 1 429 ? -18.782 -16.665 9.340 1.00 94.06 429 HIS A O 1
ATOM 3156 N N . GLU A 1 430 ? -20.072 -18.327 8.600 1.00 94.56 430 GLU A N 1
ATOM 3157 C CA . GLU A 1 430 ? -21.089 -17.421 8.055 1.00 94.56 430 GLU A CA 1
ATOM 3158 C C . GLU A 1 430 ? -21.712 -16.591 9.187 1.00 94.56 430 GLU A C 1
ATOM 3160 O O . GLU A 1 430 ? -22.131 -17.154 10.197 1.00 94.56 430 GLU A O 1
ATOM 3165 N N . GLY A 1 431 ? -21.769 -15.270 9.006 1.00 94.88 431 GLY A N 1
ATOM 3166 C CA . GLY A 1 431 ? -22.184 -14.316 10.035 1.00 94.88 431 GLY A CA 1
ATOM 3167 C C . GLY A 1 431 ? -21.034 -13.711 10.844 1.00 94.88 431 GLY A C 1
ATOM 3168 O O . GLY A 1 431 ? -21.231 -12.658 11.444 1.00 94.88 431 GLY A O 1
ATOM 3169 N N . ASP A 1 432 ? -19.835 -14.293 10.812 1.00 97.56 432 ASP A N 1
ATOM 3170 C CA . ASP A 1 432 ? -18.681 -13.752 11.534 1.00 97.56 432 ASP A CA 1
ATOM 3171 C C . ASP A 1 432 ? -18.027 -12.594 10.763 1.00 97.56 432 ASP A C 1
ATOM 3173 O O . ASP A 1 432 ? -17.957 -12.616 9.522 1.00 97.56 432 ASP A O 1
ATOM 3177 N N . LEU A 1 433 ? -17.503 -11.619 11.512 1.00 98.06 433 LEU A N 1
ATOM 3178 C CA . LEU A 1 433 ? -16.681 -10.507 11.026 1.00 98.06 433 LEU A CA 1
ATOM 3179 C C . LEU A 1 433 ? -15.391 -10.420 11.843 1.00 98.06 433 LEU A C 1
ATOM 3181 O O . LEU A 1 433 ? -15.423 -10.497 13.069 1.00 98.06 433 LEU A O 1
ATOM 3185 N N . ASP A 1 434 ? -14.266 -10.178 11.183 1.00 97.06 434 ASP A N 1
ATOM 3186 C CA . ASP A 1 434 ? -12.990 -9.976 11.867 1.00 97.06 434 ASP A CA 1
ATOM 3187 C C . ASP A 1 434 ? -12.499 -8.540 11.642 1.00 97.06 434 ASP A C 1
ATOM 3189 O O . ASP A 1 434 ? -12.384 -8.072 10.510 1.00 97.06 434 ASP A O 1
ATOM 3193 N N . PHE A 1 435 ? -12.316 -7.784 12.723 1.00 95.31 435 PHE A N 1
ATOM 3194 C CA . PHE A 1 435 ? -12.127 -6.334 12.687 1.00 95.31 435 PHE A CA 1
ATOM 3195 C C . PHE A 1 435 ? -10.640 -5.973 12.743 1.00 95.31 435 PHE A C 1
ATOM 3197 O O . PHE A 1 435 ? -9.928 -6.330 13.685 1.00 95.31 435 PHE A O 1
ATOM 3204 N N . GLY A 1 436 ? -10.172 -5.191 11.772 1.00 89.88 436 GLY A N 1
ATOM 3205 C CA . GLY A 1 436 ? -8.780 -4.755 11.673 1.00 89.88 436 GLY A CA 1
ATOM 3206 C C . GLY A 1 436 ? -8.464 -3.612 12.633 1.00 89.88 436 GLY A C 1
ATOM 3207 O O . GLY A 1 436 ? -8.168 -2.509 12.196 1.00 89.88 436 GLY A O 1
ATOM 3208 N N . THR A 1 437 ? -8.584 -3.821 13.944 1.00 85.06 437 THR A N 1
ATOM 3209 C CA . THR A 1 437 ? -8.260 -2.801 14.963 1.00 85.06 437 THR A CA 1
ATOM 3210 C C . THR A 1 437 ? -7.199 -3.254 15.959 1.00 85.06 437 THR A C 1
ATOM 3212 O O . THR A 1 437 ? -6.819 -2.471 16.825 1.00 85.06 437 THR A O 1
ATOM 3215 N N . GLY A 1 438 ? -6.727 -4.502 15.870 1.00 82.62 438 GLY A N 1
ATOM 3216 C CA . GLY A 1 438 ? -5.708 -5.044 16.772 1.00 82.62 438 GLY A CA 1
ATOM 3217 C C . GLY A 1 438 ? -6.115 -5.115 18.247 1.00 82.62 438 GLY A C 1
ATOM 3218 O O . GLY A 1 438 ? -5.250 -5.072 19.118 1.00 82.62 438 GLY A O 1
ATOM 3219 N N . LEU A 1 439 ? -7.419 -5.178 18.522 1.00 88.19 439 LEU A N 1
ATOM 3220 C CA . LEU A 1 439 ? -7.981 -5.310 19.869 1.00 88.19 439 LEU A CA 1
ATOM 3221 C C . LEU A 1 439 ? -8.101 -6.788 20.272 1.00 88.19 439 LEU A C 1
ATOM 3223 O O . LEU A 1 439 ? -7.684 -7.673 19.526 1.00 88.19 439 LEU A O 1
ATOM 3227 N N . ASP A 1 440 ? -8.639 -7.068 21.460 1.00 85.38 440 ASP A N 1
ATOM 3228 C CA . ASP A 1 440 ? -8.823 -8.434 21.950 1.00 85.38 440 ASP A CA 1
ATOM 3229 C C . ASP A 1 440 ? -10.292 -8.839 22.137 1.00 85.38 440 ASP A C 1
ATOM 3231 O O . ASP A 1 440 ? -11.191 -8.032 22.383 1.00 85.38 440 ASP A O 1
ATOM 3235 N N . GLY A 1 441 ? -10.508 -10.151 22.098 1.00 91.12 441 GLY A N 1
ATOM 3236 C CA . GLY A 1 441 ? -11.770 -10.772 22.465 1.00 91.12 441 GLY A CA 1
ATOM 3237 C C . GLY A 1 441 ? -12.553 -11.334 21.288 1.00 91.12 441 GLY A C 1
ATOM 3238 O O . GLY A 1 441 ? -12.124 -11.322 20.135 1.00 91.12 441 GLY A O 1
ATOM 3239 N N . ARG A 1 442 ? -13.710 -11.889 21.634 1.00 93.56 442 ARG A N 1
ATOM 3240 C CA . ARG A 1 442 ? -14.704 -12.439 20.715 1.00 93.56 442 ARG A CA 1
ATOM 3241 C C . ARG A 1 442 ? -16.076 -12.084 21.255 1.00 93.56 442 ARG A C 1
ATOM 3243 O O . ARG A 1 442 ? -16.366 -12.400 22.413 1.00 93.56 442 ARG A O 1
ATOM 3250 N N . TRP A 1 443 ? -16.892 -11.435 20.439 1.00 96.88 443 TRP A N 1
ATOM 3251 C CA . TRP A 1 443 ? -18.162 -10.865 20.875 1.00 96.88 443 TRP A CA 1
ATOM 3252 C C . TRP A 1 443 ? -19.279 -11.184 19.903 1.00 96.88 443 TRP A C 1
ATOM 3254 O O . TRP A 1 443 ? -19.091 -11.085 18.700 1.00 96.88 443 TRP A O 1
ATOM 3264 N N . ASP A 1 444 ? -20.448 -11.507 20.434 1.00 97.88 444 ASP A N 1
ATOM 3265 C CA . ASP A 1 444 ? -21.653 -11.755 19.657 1.00 97.88 444 ASP A CA 1
ATOM 3266 C C . ASP A 1 444 ? -22.055 -10.448 18.955 1.00 97.88 444 ASP A C 1
ATOM 3268 O O . ASP A 1 444 ? -22.315 -9.435 19.618 1.00 97.88 444 ASP A O 1
ATOM 3272 N N . ILE A 1 445 ? -22.139 -10.463 17.627 1.00 98.06 445 ILE A N 1
ATOM 3273 C CA . ILE A 1 445 ? -22.513 -9.312 16.799 1.00 98.06 445 ILE A CA 1
ATOM 3274 C C . ILE A 1 445 ? -23.816 -9.561 16.042 1.00 98.06 445 ILE A C 1
ATOM 3276 O O . ILE A 1 445 ? -24.119 -10.679 15.630 1.00 98.06 445 ILE A O 1
ATOM 3280 N N . GLU A 1 446 ? -24.557 -8.481 15.810 1.00 97.88 446 GLU A N 1
ATOM 3281 C CA . GLU A 1 446 ? -25.665 -8.414 14.860 1.00 97.88 446 GLU A CA 1
ATOM 3282 C C . GLU A 1 446 ? -25.347 -7.327 13.822 1.00 97.88 446 GLU A C 1
ATOM 3284 O O . GLU A 1 446 ? -25.018 -6.195 14.186 1.00 97.88 446 GLU A O 1
ATOM 3289 N N . TRP A 1 447 ? -25.408 -7.645 12.526 1.00 97.38 447 TRP A N 1
ATOM 3290 C CA . TRP A 1 447 ? -24.981 -6.718 11.471 1.00 97.38 447 TRP A CA 1
ATOM 3291 C C . TRP A 1 447 ? -25.682 -6.939 10.131 1.00 97.38 447 TRP A C 1
ATOM 3293 O O . TRP A 1 447 ? -26.380 -7.926 9.922 1.00 97.38 447 TRP A O 1
ATOM 3303 N N . ARG A 1 448 ? -25.513 -6.000 9.197 1.00 95.62 448 ARG A N 1
ATOM 3304 C CA . ARG A 1 448 ? -26.047 -6.093 7.829 1.00 95.62 448 ARG A CA 1
ATOM 3305 C C . ARG A 1 448 ? -25.182 -5.355 6.814 1.00 95.62 448 ARG A C 1
ATOM 3307 O O . ARG A 1 448 ? -24.518 -4.377 7.156 1.00 95.62 448 ARG A O 1
ATOM 3314 N N . PHE A 1 449 ? -25.282 -5.755 5.546 1.00 94.75 449 PHE A N 1
ATOM 3315 C CA . PHE A 1 449 ? -24.790 -4.943 4.430 1.00 94.75 449 PHE A CA 1
ATOM 3316 C C . PHE A 1 449 ? -25.663 -3.703 4.232 1.00 94.75 449 PHE A C 1
ATOM 3318 O O . PHE A 1 449 ? -26.899 -3.788 4.217 1.00 94.75 449 PHE A O 1
ATOM 3325 N N . VAL A 1 450 ? -25.010 -2.560 4.034 1.00 93.44 450 VAL A N 1
ATOM 3326 C CA . VAL A 1 450 ? -25.635 -1.262 3.768 1.00 93.44 450 VAL A CA 1
ATOM 3327 C C . VAL A 1 450 ? -24.974 -0.569 2.591 1.00 93.44 450 VAL A C 1
ATOM 3329 O O . VAL A 1 450 ? -23.832 -0.857 2.240 1.00 93.44 450 VAL A O 1
ATOM 3332 N N . ALA A 1 451 ? -25.706 0.355 1.971 1.00 91.88 451 ALA A N 1
ATOM 3333 C CA . ALA A 1 451 ? -25.137 1.186 0.925 1.00 91.88 451 ALA A CA 1
ATOM 3334 C C . ALA A 1 451 ? -23.982 2.033 1.486 1.00 91.88 451 ALA A C 1
ATOM 3336 O O . ALA A 1 451 ? -24.135 2.693 2.519 1.00 91.88 451 ALA A O 1
ATOM 3337 N N . CYS A 1 452 ? -22.845 2.022 0.796 1.00 92.31 452 CYS A N 1
ATOM 3338 C CA . CYS A 1 452 ? -21.752 2.951 1.046 1.00 92.31 452 CYS A CA 1
ATOM 3339 C C . CYS A 1 452 ? -22.161 4.387 0.669 1.00 92.31 452 CYS A C 1
ATOM 3341 O O . CYS A 1 452 ? -23.056 4.573 -0.156 1.00 92.31 452 CYS A O 1
ATOM 3343 N N . PRO A 1 453 ? -21.511 5.419 1.238 1.00 89.38 453 PRO A N 1
ATOM 3344 C CA . PRO A 1 453 ? -21.836 6.819 0.958 1.00 89.38 453 PRO A CA 1
ATOM 3345 C C . PRO A 1 453 ? -21.323 7.318 -0.405 1.00 89.38 453 PRO A C 1
ATOM 3347 O O . PRO A 1 453 ? -21.468 8.499 -0.703 1.00 89.38 453 PRO A O 1
ATOM 3350 N N . GLY A 1 454 ? -20.683 6.458 -1.199 1.00 80.38 454 GLY A N 1
ATOM 3351 C CA . GLY A 1 454 ? -20.190 6.799 -2.527 1.00 80.38 454 GLY A CA 1
ATOM 3352 C C . GLY A 1 454 ? -21.288 6.743 -3.589 1.00 80.38 454 GLY A C 1
ATOM 3353 O O . GLY A 1 454 ? -22.196 5.915 -3.507 1.00 80.38 454 GLY A O 1
ATOM 3354 N N . GLU A 1 455 ? -21.214 7.638 -4.571 1.00 72.75 455 GLU A N 1
ATOM 3355 C CA . GLU A 1 455 ? -22.251 7.802 -5.601 1.00 72.75 455 GLU A CA 1
ATOM 3356 C C . GLU A 1 455 ? -21.764 7.468 -7.016 1.00 72.75 455 GLU A C 1
ATOM 3358 O O . GLU A 1 455 ? -22.606 7.161 -7.850 1.00 72.75 455 GLU A O 1
ATOM 3363 N N . GLU A 1 456 ? -20.449 7.475 -7.266 1.00 80.94 456 GLU A N 1
ATOM 3364 C CA . GLU A 1 456 ? -19.846 7.259 -8.588 1.00 80.94 456 GLU A CA 1
ATOM 3365 C C . GLU A 1 456 ? -18.666 6.283 -8.497 1.00 80.94 456 GLU A C 1
ATOM 3367 O O . GLU A 1 456 ? -17.903 6.289 -7.522 1.00 80.94 456 GLU A O 1
ATOM 3372 N N . VAL A 1 457 ? -18.495 5.456 -9.528 1.00 88.69 457 VAL A N 1
ATOM 3373 C CA . VAL A 1 457 ? -17.347 4.567 -9.668 1.00 88.69 457 VAL A CA 1
ATOM 3374 C C . VAL A 1 457 ? -16.070 5.363 -9.922 1.00 88.69 457 VAL A C 1
ATOM 3376 O O . VAL A 1 457 ? -16.005 6.264 -10.757 1.00 88.69 457 VAL A O 1
ATOM 3379 N N . SER A 1 458 ? -15.012 4.983 -9.220 1.00 87.50 458 SER A N 1
ATOM 3380 C CA . SER A 1 458 ? -13.639 5.358 -9.537 1.00 87.50 458 SER A CA 1
ATOM 3381 C C . SER A 1 458 ? -12.816 4.104 -9.798 1.00 87.50 458 SER A C 1
ATOM 3383 O O . SER A 1 458 ? -13.179 3.012 -9.366 1.00 87.50 458 SER A O 1
ATOM 3385 N N . PHE A 1 459 ? -11.705 4.241 -10.514 1.00 88.75 459 PHE A N 1
ATOM 3386 C CA . PHE A 1 459 ? -10.846 3.108 -10.841 1.00 88.75 459 PHE A CA 1
ATOM 3387 C C . PHE A 1 459 ? -9.456 3.313 -10.260 1.00 88.75 459 PHE A C 1
ATOM 3389 O O . PHE A 1 459 ? -8.819 4.336 -10.510 1.00 88.75 459 PHE A O 1
ATOM 3396 N N . LYS A 1 460 ? -8.967 2.313 -9.525 1.00 87.19 460 LYS A N 1
ATOM 3397 C CA . LYS A 1 460 ? -7.531 2.136 -9.323 1.00 87.19 460 LYS A CA 1
ATOM 3398 C C . LYS A 1 460 ? -7.013 1.344 -10.514 1.00 87.19 460 LYS A C 1
ATOM 3400 O O . LYS A 1 460 ? -7.382 0.186 -10.702 1.00 87.19 460 LYS A O 1
ATOM 3405 N N . VAL A 1 461 ? -6.201 1.996 -11.332 1.00 86.12 461 VAL A N 1
ATOM 3406 C CA . VAL A 1 461 ? -5.474 1.334 -12.412 1.00 86.12 461 VAL A CA 1
ATOM 3407 C C . VAL A 1 461 ? -4.241 0.684 -11.797 1.00 86.12 461 VAL A C 1
ATOM 3409 O O . VAL A 1 461 ? -3.424 1.395 -11.216 1.00 86.12 461 VAL A O 1
ATOM 3412 N N . VAL A 1 462 ? -4.174 -0.644 -11.879 1.00 80.75 462 VAL A N 1
ATOM 3413 C CA . VAL A 1 462 ? -2.990 -1.444 -11.520 1.00 80.75 462 VAL A CA 1
ATOM 3414 C C . VAL A 1 462 ? -2.129 -1.610 -12.760 1.00 80.75 462 VAL A C 1
ATOM 3416 O O . VAL A 1 462 ? -0.950 -1.297 -12.780 1.00 80.75 462 VAL A O 1
ATOM 3419 N N . GLU A 1 463 ? -2.764 -1.998 -13.862 1.00 79.00 463 GLU A N 1
ATOM 3420 C CA . GLU A 1 463 ? -2.089 -2.084 -15.143 1.00 79.00 463 GLU A CA 1
ATOM 3421 C C . GLU A 1 463 ? -3.036 -1.640 -16.248 1.00 79.00 463 GLU A C 1
ATOM 3423 O O . GLU A 1 463 ? -4.214 -2.003 -16.278 1.00 79.00 463 GLU A O 1
ATOM 3428 N N . MET A 1 464 ? -2.537 -0.832 -17.171 1.00 81.06 464 MET A N 1
ATOM 3429 C CA . MET A 1 464 ? -3.288 -0.439 -18.351 1.00 81.06 464 MET A CA 1
ATOM 3430 C C . MET A 1 464 ? -2.303 -0.254 -19.489 1.00 81.06 464 MET A C 1
ATOM 3432 O O . MET A 1 464 ? -1.667 0.784 -19.626 1.00 81.06 464 MET A O 1
ATOM 3436 N N . THR A 1 465 ? -2.154 -1.299 -20.291 1.00 83.31 465 THR A N 1
ATOM 3437 C CA . THR A 1 465 ? -1.359 -1.287 -21.516 1.00 83.31 465 THR A CA 1
ATOM 3438 C C . THR A 1 465 ? -2.288 -1.367 -22.725 1.00 83.31 465 THR A C 1
ATOM 3440 O O . THR A 1 465 ? -3.478 -1.670 -22.594 1.00 83.31 465 THR A O 1
ATOM 3443 N N . PRO A 1 466 ? -1.785 -1.170 -23.953 1.00 79.88 466 PRO A N 1
ATOM 3444 C CA . PRO A 1 466 ? -2.602 -1.403 -25.138 1.00 79.88 466 PRO A CA 1
ATOM 3445 C C . PRO A 1 466 ? -3.078 -2.859 -25.277 1.00 79.88 466 PRO A C 1
ATOM 3447 O O . PRO A 1 466 ? -3.997 -3.124 -26.046 1.00 79.88 466 PRO A O 1
ATOM 3450 N N . TYR A 1 467 ? -2.481 -3.814 -24.564 1.00 80.25 467 TYR A N 1
ATOM 3451 C CA . TYR A 1 467 ? -2.766 -5.241 -24.736 1.00 80.25 467 TYR A CA 1
ATOM 3452 C C . TYR A 1 467 ? -3.491 -5.869 -23.548 1.00 80.25 467 TYR A C 1
ATOM 3454 O O . TYR A 1 467 ? -4.141 -6.900 -23.724 1.00 80.25 467 TYR A O 1
ATOM 3462 N N . TYR A 1 468 ? -3.397 -5.263 -22.367 1.00 84.31 468 TYR A N 1
ATOM 3463 C CA . TYR A 1 468 ? -3.925 -5.813 -21.128 1.00 84.31 468 TYR A CA 1
ATOM 3464 C C . TYR A 1 468 ? -4.296 -4.706 -20.151 1.00 84.31 468 TYR A C 1
ATOM 3466 O O . TYR A 1 468 ? -3.527 -3.768 -19.939 1.00 84.31 468 TYR A O 1
ATOM 3474 N N . TRP A 1 469 ? -5.493 -4.804 -19.581 1.00 88.62 469 TRP A N 1
ATOM 3475 C CA . TRP A 1 469 ? -5.975 -3.898 -18.542 1.00 88.62 469 TRP A CA 1
ATOM 3476 C C . TRP A 1 469 ? -6.281 -4.710 -17.289 1.00 88.62 469 TRP A C 1
ATOM 3478 O O . TRP A 1 469 ? -7.027 -5.681 -17.390 1.00 88.62 469 TRP A O 1
ATOM 3488 N N . LYS A 1 470 ? -5.783 -4.272 -16.131 1.00 90.19 470 LYS A N 1
ATOM 3489 C CA . LYS A 1 470 ? -6.174 -4.702 -14.784 1.00 90.19 470 LYS A CA 1
ATOM 3490 C C . LYS A 1 470 ? -6.579 -3.471 -13.979 1.00 90.19 470 LYS A C 1
ATOM 3492 O O . LYS A 1 470 ? -5.749 -2.646 -13.596 1.00 90.19 470 LYS A O 1
ATOM 3497 N N . ILE A 1 471 ? -7.877 -3.339 -13.728 1.00 93.56 471 ILE A N 1
ATOM 3498 C CA . ILE A 1 471 ? -8.455 -2.183 -13.035 1.00 93.56 471 ILE A CA 1
ATOM 3499 C C . ILE A 1 471 ? -9.343 -2.639 -11.885 1.00 93.56 471 ILE A C 1
ATOM 3501 O O . ILE A 1 471 ? -10.100 -3.598 -12.011 1.00 93.56 471 ILE A O 1
ATOM 3505 N N . GLN A 1 472 ? -9.287 -1.936 -10.761 1.00 93.75 472 GLN A N 1
ATOM 3506 C CA . GLN A 1 472 ? -10.183 -2.166 -9.636 1.00 93.75 472 GLN A CA 1
ATOM 3507 C C . GLN A 1 472 ? -11.225 -1.049 -9.549 1.00 93.75 472 GLN A C 1
ATOM 3509 O O . GLN A 1 472 ? -10.848 0.108 -9.338 1.00 93.75 472 GLN A O 1
ATOM 3514 N N . PRO A 1 473 ? -12.529 -1.363 -9.663 1.00 92.56 473 PRO A N 1
ATOM 3515 C CA . PRO A 1 473 ? -13.581 -0.404 -9.378 1.00 92.56 473 PRO A CA 1
ATOM 3516 C C . PRO A 1 473 ? -13.691 -0.147 -7.869 1.00 92.56 473 PRO A C 1
ATOM 3518 O O . PRO A 1 473 ? -13.641 -1.060 -7.044 1.00 92.56 473 PRO A O 1
ATOM 3521 N N . ARG A 1 474 ? -13.871 1.120 -7.516 1.00 90.19 474 ARG A N 1
ATOM 3522 C CA . ARG A 1 474 ? -13.998 1.661 -6.160 1.00 90.19 474 ARG A CA 1
ATOM 3523 C C . ARG A 1 474 ? -15.113 2.714 -6.156 1.00 90.19 474 ARG A C 1
ATOM 3525 O O . ARG A 1 474 ? -15.655 3.045 -7.204 1.00 90.19 474 ARG A O 1
ATOM 3532 N N . GLY A 1 475 ? -15.467 3.259 -4.993 1.00 85.44 475 GLY A N 1
ATOM 3533 C CA . GLY A 1 475 ? -16.325 4.455 -4.939 1.00 85.44 475 GLY A CA 1
ATOM 3534 C C . GLY A 1 475 ? -17.837 4.217 -4.974 1.00 85.44 475 GLY A C 1
ATOM 3535 O O . GLY A 1 475 ? -18.589 5.147 -4.709 1.00 85.44 475 GLY A O 1
ATOM 3536 N N . THR A 1 476 ? -18.311 2.998 -5.241 1.00 89.50 476 THR A N 1
ATOM 3537 C CA . THR A 1 476 ? -19.738 2.736 -5.481 1.00 89.50 476 THR A CA 1
ATOM 3538 C C . THR A 1 476 ? -20.537 2.455 -4.200 1.00 89.50 476 THR A C 1
ATOM 3540 O O . THR A 1 476 ? -20.037 1.879 -3.236 1.00 89.50 476 THR A O 1
ATOM 3543 N N . ALA A 1 477 ? -21.832 2.802 -4.195 1.00 90.38 477 ALA A N 1
ATOM 3544 C CA . ALA A 1 477 ? -22.747 2.527 -3.076 1.00 90.38 477 ALA A CA 1
ATOM 3545 C C . ALA A 1 477 ? -22.928 1.024 -2.780 1.00 90.38 477 ALA A C 1
ATOM 3547 O O . ALA A 1 477 ? -23.197 0.621 -1.650 1.00 90.38 477 ALA A O 1
ATOM 3548 N N . THR A 1 478 ? -22.821 0.190 -3.811 1.00 91.06 478 THR A N 1
ATOM 3549 C CA . THR A 1 478 ? -22.873 -1.279 -3.743 1.00 91.06 478 THR A CA 1
ATOM 3550 C C . THR A 1 478 ? -21.749 -1.821 -4.619 1.00 91.06 478 THR A C 1
ATOM 3552 O O . THR A 1 478 ? -21.390 -1.140 -5.585 1.00 91.06 478 THR A O 1
ATOM 3555 N N . PRO A 1 479 ? -21.169 -2.993 -4.319 1.00 92.06 479 PRO A N 1
ATOM 3556 C CA . PRO A 1 479 ? -20.020 -3.492 -5.052 1.00 92.06 479 PRO A CA 1
ATOM 3557 C C . PRO A 1 479 ? -20.374 -3.690 -6.523 1.00 92.06 479 PRO A C 1
ATOM 3559 O O . PRO A 1 479 ? -21.503 -4.058 -6.876 1.00 92.06 479 PRO A O 1
ATOM 3562 N N . VAL A 1 480 ? -19.396 -3.431 -7.387 1.00 94.12 480 VAL A N 1
ATOM 3563 C CA . VAL A 1 480 ? -19.495 -3.757 -8.809 1.00 94.12 480 VAL A CA 1
ATOM 3564 C C . VAL A 1 480 ? -19.616 -5.268 -8.922 1.00 94.12 480 VAL A C 1
ATOM 3566 O O . VAL A 1 480 ? -18.784 -5.965 -8.366 1.00 94.12 480 VAL A O 1
ATOM 3569 N N . GLU A 1 481 ? -20.637 -5.775 -9.607 1.00 93.81 481 GLU A N 1
ATOM 3570 C CA . GLU A 1 481 ? -20.858 -7.197 -9.890 1.00 93.81 481 GLU A CA 1
ATOM 3571 C C . GLU A 1 481 ? -20.115 -7.619 -11.161 1.00 93.81 481 GLU A C 1
ATOM 3573 O O . GLU A 1 481 ? -19.459 -8.662 -11.185 1.00 93.81 481 GLU A O 1
ATOM 3578 N N . SER A 1 482 ? -20.173 -6.785 -12.201 1.00 95.31 482 SER A N 1
ATOM 3579 C CA . SER A 1 482 ? -19.549 -7.054 -13.498 1.00 95.31 482 SER A CA 1
ATOM 3580 C C . SER A 1 482 ? -19.004 -5.789 -14.157 1.00 95.31 482 SER A C 1
ATOM 3582 O O . SER A 1 482 ? -19.454 -4.677 -13.871 1.00 95.31 482 SER A O 1
ATOM 3584 N N . LEU A 1 483 ? -18.025 -5.975 -15.044 1.00 96.56 483 LEU A N 1
ATOM 3585 C CA . LEU A 1 483 ? -17.346 -4.909 -15.771 1.00 96.56 483 LEU A CA 1
ATOM 3586 C C . LEU A 1 483 ? -17.104 -5.345 -17.221 1.00 96.56 483 LEU A C 1
ATOM 3588 O O . LEU A 1 483 ? -16.719 -6.488 -17.485 1.00 96.56 483 LEU A O 1
ATOM 3592 N N . THR A 1 484 ? -17.316 -4.434 -18.169 1.00 95.88 484 THR A N 1
ATOM 3593 C CA . THR A 1 484 ? -16.909 -4.619 -19.567 1.00 95.88 484 THR A CA 1
ATOM 3594 C C . THR A 1 484 ? -15.981 -3.501 -20.021 1.00 95.88 484 THR A C 1
ATOM 3596 O O . THR A 1 484 ? -16.136 -2.373 -19.573 1.00 95.88 484 THR A O 1
ATOM 3599 N N . ILE A 1 485 ? -15.046 -3.807 -20.920 1.00 92.38 485 ILE A N 1
ATOM 3600 C CA . ILE A 1 485 ? -14.118 -2.851 -21.540 1.00 92.38 485 ILE A CA 1
ATOM 3601 C C . ILE A 1 485 ? -14.293 -2.976 -23.052 1.00 92.38 485 ILE A C 1
ATOM 3603 O O . ILE A 1 485 ? -14.165 -4.070 -23.614 1.00 92.38 485 ILE A O 1
ATOM 3607 N N . GLY A 1 486 ? -14.683 -1.887 -23.717 1.00 89.75 486 GLY A N 1
ATOM 3608 C CA . GLY A 1 486 ? -14.970 -1.905 -25.155 1.00 89.75 486 GLY A CA 1
ATOM 3609 C C . GLY A 1 486 ? -16.081 -2.900 -25.530 1.00 89.75 486 GLY A C 1
ATOM 3610 O O . GLY A 1 486 ? -16.053 -3.501 -26.604 1.00 89.75 486 GLY A O 1
ATOM 3611 N N . GLY A 1 487 ? -17.031 -3.139 -24.616 1.00 90.19 487 GLY A N 1
ATOM 3612 C CA . GLY A 1 487 ? -18.123 -4.106 -24.780 1.00 90.19 487 GLY A CA 1
ATOM 3613 C C . GLY A 1 487 ? -17.746 -5.577 -24.555 1.00 90.19 487 GLY A C 1
ATOM 3614 O O . GLY A 1 487 ? -18.565 -6.461 -24.808 1.00 90.19 487 GLY A O 1
ATOM 3615 N N . ARG A 1 488 ? -16.529 -5.870 -24.084 1.00 90.94 488 ARG A N 1
ATOM 3616 C CA . ARG A 1 488 ? -16.071 -7.228 -23.746 1.00 90.94 488 ARG A CA 1
ATOM 3617 C C . ARG A 1 488 ? -16.027 -7.411 -22.234 1.00 90.94 488 ARG A C 1
ATOM 3619 O O . ARG A 1 488 ? -15.542 -6.530 -21.539 1.00 90.94 488 ARG A O 1
ATOM 3626 N N . ALA A 1 489 ? -16.511 -8.544 -21.734 1.00 95.25 489 ALA A N 1
ATOM 3627 C CA . ALA A 1 489 ? -16.495 -8.840 -20.302 1.00 95.25 489 ALA A CA 1
ATOM 3628 C C . ALA A 1 489 ? -15.062 -9.008 -19.785 1.00 95.25 489 ALA A C 1
ATOM 3630 O O . ALA A 1 489 ? -14.319 -9.824 -20.330 1.00 95.25 489 ALA A O 1
ATOM 3631 N N . ALA A 1 490 ? -14.712 -8.254 -18.744 1.00 95.19 490 ALA A N 1
ATOM 3632 C CA . ALA A 1 490 ? -13.480 -8.429 -17.988 1.00 95.19 490 ALA A CA 1
ATOM 3633 C C . ALA A 1 490 ? -13.677 -9.506 -16.908 1.00 95.19 490 ALA A C 1
ATOM 3635 O O . ALA A 1 490 ? -14.772 -9.649 -16.352 1.00 95.19 490 ALA A O 1
ATOM 3636 N N . ALA A 1 491 ? -12.634 -10.285 -16.633 1.00 95.38 491 ALA A N 1
ATOM 3637 C CA . ALA A 1 491 ? -12.656 -11.332 -15.621 1.00 95.38 491 ALA A CA 1
ATOM 3638 C C . ALA A 1 491 ? -12.379 -10.733 -14.240 1.00 95.38 491 ALA A C 1
ATOM 3640 O O . ALA A 1 491 ? -11.439 -9.962 -14.088 1.00 95.38 491 ALA A O 1
ATOM 3641 N N . ARG A 1 492 ? -13.191 -11.085 -13.239 1.00 94.50 492 ARG A N 1
ATOM 3642 C CA . ARG A 1 492 ? -12.916 -10.733 -11.843 1.00 94.50 492 ARG A CA 1
ATOM 3643 C C . ARG A 1 492 ? -11.824 -11.644 -11.287 1.00 94.50 492 ARG A C 1
ATOM 3645 O O . ARG A 1 492 ? -11.906 -12.858 -11.462 1.00 94.50 492 ARG A O 1
ATOM 3652 N N . THR A 1 493 ? -10.880 -11.060 -10.568 1.00 92.50 493 THR A N 1
ATOM 3653 C CA . THR A 1 493 ? -9.839 -11.755 -9.805 1.00 92.50 493 THR A CA 1
ATOM 3654 C C . THR A 1 493 ? -10.204 -11.850 -8.318 1.00 92.50 493 THR A C 1
ATOM 3656 O O . THR A 1 493 ? -11.076 -11.130 -7.817 1.00 92.50 493 THR A O 1
ATOM 3659 N N . ASP A 1 494 ? -9.509 -12.714 -7.577 1.00 87.88 494 ASP A N 1
ATOM 3660 C CA . ASP A 1 494 ? -9.741 -12.912 -6.137 1.00 87.88 494 ASP A CA 1
ATOM 3661 C C . ASP A 1 494 ? -9.437 -11.663 -5.288 1.00 87.88 494 ASP A C 1
ATOM 3663 O O . ASP A 1 494 ? -9.893 -11.581 -4.150 1.00 87.88 494 ASP A O 1
ATOM 3667 N N . ASP A 1 495 ? -8.723 -10.682 -5.853 1.00 87.56 495 ASP A N 1
ATOM 3668 C CA . ASP A 1 495 ? -8.342 -9.409 -5.233 1.00 87.56 495 ASP A CA 1
ATOM 3669 C C . ASP A 1 495 ? -9.242 -8.218 -5.622 1.00 87.56 495 ASP A C 1
ATOM 3671 O O . ASP A 1 495 ? -8.855 -7.060 -5.476 1.00 87.56 495 ASP A O 1
ATOM 3675 N N . ASN A 1 496 ? -10.453 -8.486 -6.126 1.00 93.38 496 ASN A N 1
ATOM 3676 C CA . ASN A 1 496 ? -11.424 -7.479 -6.580 1.00 93.38 496 ASN A CA 1
ATOM 3677 C C . ASN A 1 496 ? -10.883 -6.552 -7.684 1.00 93.38 496 ASN A C 1
ATOM 3679 O O . ASN A 1 496 ? -11.225 -5.370 -7.750 1.00 93.38 496 ASN A O 1
ATOM 3683 N N . HIS A 1 497 ? -10.052 -7.083 -8.575 1.00 94.56 497 HIS A N 1
ATOM 3684 C CA . HIS A 1 497 ? -9.729 -6.429 -9.839 1.00 94.56 497 HIS A CA 1
ATOM 3685 C C . HIS A 1 497 ? -10.532 -7.062 -10.970 1.00 94.56 497 HIS A C 1
ATOM 3687 O O . HIS A 1 497 ? -11.094 -8.153 -10.850 1.00 94.56 497 HIS A O 1
ATOM 3693 N N . PHE A 1 498 ? -10.599 -6.337 -12.076 1.00 96.00 498 PHE A N 1
ATOM 3694 C CA . PHE A 1 498 ? -11.103 -6.818 -13.341 1.00 96.00 498 PHE A CA 1
ATOM 3695 C C . PHE A 1 498 ? -9.998 -6.746 -14.374 1.00 96.00 498 PHE A C 1
ATOM 3697 O O . PHE A 1 498 ? -9.435 -5.675 -14.607 1.00 96.00 498 PHE A O 1
ATOM 3704 N N . GLU A 1 499 ? -9.724 -7.882 -14.999 1.00 94.69 499 GLU A N 1
ATOM 3705 C CA . GLU A 1 499 ? -8.685 -8.013 -16.003 1.00 94.69 499 GLU A CA 1
ATOM 3706 C C . GLU A 1 499 ? -9.241 -8.361 -17.384 1.00 94.69 499 GLU A C 1
ATOM 3708 O O . GLU A 1 499 ? -10.232 -9.088 -17.527 1.00 94.69 499 GLU A O 1
ATOM 3713 N N . LEU A 1 500 ? -8.610 -7.828 -18.427 1.00 91.94 500 LEU A N 1
ATOM 3714 C CA . LEU A 1 500 ? -8.943 -8.169 -19.800 1.00 91.94 500 LEU A CA 1
ATOM 3715 C C . LEU A 1 500 ? -7.729 -8.073 -20.718 1.00 91.94 500 LEU A C 1
ATOM 3717 O O . LEU A 1 500 ? -7.206 -6.990 -20.973 1.00 91.94 500 LEU A O 1
ATOM 3721 N N . GLU A 1 501 ? -7.379 -9.205 -21.321 1.00 86.00 501 GLU A N 1
ATOM 3722 C CA . GLU A 1 501 ? -6.448 -9.271 -22.446 1.00 86.00 501 GLU A CA 1
ATOM 3723 C C . GLU A 1 501 ? -7.140 -8.933 -23.782 1.00 86.00 501 GLU A C 1
ATOM 3725 O O . GLU A 1 501 ? -8.304 -9.292 -24.062 1.00 86.00 501 GLU A O 1
ATOM 3730 N N . HIS A 1 502 ? -6.399 -8.272 -24.672 1.00 76.12 502 HIS A N 1
ATOM 3731 C CA . HIS A 1 502 ? -6.824 -8.036 -26.044 1.00 76.12 502 HIS A CA 1
ATOM 3732 C C . HIS A 1 502 ? -6.829 -9.357 -26.843 1.00 76.12 502 HIS A C 1
ATOM 3734 O O . HIS A 1 502 ? -5.807 -10.035 -26.927 1.00 76.12 502 HIS A O 1
ATOM 3740 N N . PRO A 1 503 ? -7.913 -9.719 -27.560 1.00 60.31 503 PRO A N 1
ATOM 3741 C CA . PRO A 1 503 ? -8.132 -11.074 -28.078 1.00 60.31 503 PRO A CA 1
ATOM 3742 C C . PRO A 1 503 ? -7.292 -11.420 -29.315 1.00 60.31 503 PRO A C 1
ATOM 3744 O O . PRO A 1 503 ? -7.539 -12.425 -29.974 1.00 60.31 503 PRO A O 1
ATOM 3747 N N . SER A 1 504 ? -6.340 -10.570 -29.687 1.00 62.25 504 SER A N 1
ATOM 3748 C CA . SER A 1 504 ? -5.562 -10.722 -30.919 1.00 62.25 504 SER A CA 1
ATOM 3749 C C . SER A 1 504 ? -4.158 -10.130 -30.831 1.00 62.25 504 SER A C 1
ATOM 3751 O O . SER A 1 504 ? -3.537 -9.959 -31.877 1.00 62.25 504 SER A O 1
ATOM 3753 N N . GLY A 1 505 ? -3.704 -9.724 -29.636 1.00 59.00 505 GLY A N 1
ATOM 3754 C CA . GLY A 1 505 ? -2.454 -8.970 -29.484 1.00 59.00 505 GLY A CA 1
ATOM 3755 C C . GLY A 1 505 ? -2.418 -7.680 -30.312 1.00 59.00 505 GLY A C 1
ATOM 3756 O O . GLY A 1 505 ? -1.343 -7.250 -30.709 1.00 59.00 505 GLY A O 1
ATOM 3757 N N . ASN A 1 506 ? -3.581 -7.096 -30.636 1.00 59.84 506 ASN A N 1
ATOM 3758 C CA . ASN A 1 506 ? -3.638 -5.774 -31.251 1.00 59.84 506 ASN A CA 1
ATOM 3759 C C . ASN A 1 506 ? -3.760 -4.731 -30.133 1.00 59.84 506 ASN A C 1
ATOM 3761 O O . ASN A 1 506 ? -4.454 -4.981 -29.157 1.00 59.84 506 ASN A O 1
ATOM 3765 N N . PRO A 1 507 ? -3.119 -3.574 -30.268 1.00 66.94 507 PRO A N 1
ATOM 3766 C CA . PRO A 1 507 ? -3.130 -2.552 -29.231 1.00 66.94 507 PRO A CA 1
ATOM 3767 C C . PRO A 1 507 ? -4.432 -1.724 -29.208 1.00 66.94 507 PRO A C 1
ATOM 3769 O O . PRO A 1 507 ? -4.882 -1.222 -30.242 1.00 66.94 507 PRO A O 1
ATOM 3772 N N . TRP A 1 508 ? -5.004 -1.513 -28.022 1.00 67.88 508 TRP A N 1
ATOM 3773 C CA . TRP A 1 508 ? -5.979 -0.465 -27.717 1.00 67.88 508 TRP A CA 1
ATOM 3774 C C . TRP A 1 508 ? -5.268 0.887 -27.596 1.00 67.88 508 TRP A C 1
ATOM 3776 O O . TRP A 1 508 ? -4.763 1.241 -26.537 1.00 67.88 508 TRP A O 1
ATOM 3786 N N . TYR A 1 509 ? -5.220 1.647 -28.691 1.00 71.12 509 TYR A N 1
ATOM 3787 C CA . TYR A 1 509 ? -4.758 3.046 -28.670 1.00 71.12 509 TYR A CA 1
ATOM 3788 C C . TYR A 1 509 ? -5.901 4.059 -28.584 1.00 71.12 509 TYR A C 1
ATOM 3790 O O . TYR A 1 509 ? -5.680 5.216 -28.244 1.00 71.12 509 TYR A O 1
ATOM 3798 N N . GLU A 1 510 ? -7.115 3.633 -28.925 1.00 79.38 510 GLU A N 1
ATOM 3799 C CA . GLU A 1 510 ? -8.308 4.468 -28.823 1.00 79.38 510 GLU A CA 1
ATOM 3800 C C . GLU A 1 510 ? -8.952 4.285 -27.444 1.00 79.38 510 GLU A C 1
ATOM 3802 O O . GLU A 1 510 ? -8.927 3.162 -26.917 1.00 79.38 510 GLU A O 1
ATOM 3807 N N . PRO A 1 511 ? -9.574 5.336 -26.883 1.00 85.75 511 PRO A N 1
ATOM 3808 C CA . PRO A 1 511 ? -10.317 5.224 -25.638 1.00 85.75 511 PRO A CA 1
ATOM 3809 C C . PRO A 1 511 ? -11.358 4.099 -25.692 1.00 85.75 511 PRO A C 1
ATOM 3811 O O . PRO A 1 511 ? -12.065 3.919 -26.687 1.00 85.75 511 PRO A O 1
ATOM 3814 N N . GLN A 1 512 ? -11.439 3.321 -24.618 1.00 88.38 512 GLN A N 1
ATOM 3815 C CA . GLN A 1 512 ? -12.422 2.265 -24.432 1.00 88.38 512 GLN A CA 1
ATOM 3816 C C . GLN A 1 512 ? -13.492 2.725 -23.448 1.00 88.38 512 GLN A C 1
ATOM 3818 O O . GLN A 1 512 ? -13.202 3.319 -22.410 1.00 88.38 512 GLN A O 1
ATOM 3823 N N . MET A 1 513 ? -14.741 2.381 -23.748 1.00 92.81 513 MET A N 1
ATOM 3824 C CA . MET A 1 513 ? -15.824 2.512 -22.781 1.00 92.81 513 MET A CA 1
ATOM 3825 C C . MET A 1 513 ? -15.743 1.370 -21.775 1.00 92.81 513 MET A C 1
ATOM 3827 O O . MET A 1 513 ? -15.871 0.199 -22.148 1.00 92.81 513 MET A O 1
ATOM 3831 N N . VAL A 1 514 ? -15.549 1.725 -20.512 1.00 95.75 514 VAL A N 1
ATOM 3832 C CA . VAL A 1 514 ? -15.668 0.838 -19.362 1.00 95.75 514 VAL A CA 1
ATOM 3833 C C . VAL A 1 514 ? -17.081 0.949 -18.817 1.00 95.75 514 VAL A C 1
ATOM 3835 O O . VAL A 1 514 ? -17.526 2.037 -18.467 1.00 95.75 514 VAL A O 1
ATOM 3838 N N . VAL A 1 515 ? -17.797 -0.171 -18.765 1.00 96.38 515 VAL A N 1
ATOM 3839 C CA . VAL A 1 515 ? -19.167 -0.225 -18.243 1.00 96.38 515 VAL A CA 1
ATOM 3840 C C . VAL A 1 515 ? -19.192 -1.123 -17.024 1.00 96.38 515 VAL A C 1
ATOM 3842 O O . VAL A 1 515 ? -18.895 -2.313 -17.142 1.00 96.38 515 VAL A O 1
ATOM 3845 N N . THR A 1 516 ? -19.557 -0.574 -15.872 1.00 96.19 516 THR A N 1
ATOM 3846 C CA . THR A 1 516 ? -19.730 -1.323 -14.624 1.00 96.19 516 THR A CA 1
ATOM 3847 C C . THR A 1 516 ? -21.207 -1.560 -14.357 1.00 96.19 516 THR A C 1
ATOM 3849 O O . THR A 1 516 ? -22.067 -0.770 -14.737 1.00 96.19 516 THR A O 1
ATOM 3852 N N . THR A 1 517 ? -21.532 -2.683 -13.725 1.00 95.00 517 THR A N 1
ATOM 3853 C CA . THR A 1 517 ? -22.871 -2.956 -13.192 1.00 95.00 517 THR A CA 1
ATOM 3854 C C . THR A 1 517 ? -22.723 -3.414 -11.756 1.00 95.00 517 THR A C 1
ATOM 3856 O O . THR A 1 517 ? -22.016 -4.387 -11.508 1.00 95.00 517 THR A O 1
ATOM 3859 N N . THR A 1 518 ? -23.348 -2.716 -10.810 1.00 92.50 518 THR A N 1
ATOM 3860 C CA . THR A 1 518 ? -23.318 -3.081 -9.388 1.00 92.50 518 THR A CA 1
ATOM 3861 C C . THR A 1 518 ? -24.343 -4.156 -9.046 1.00 92.50 518 THR A C 1
ATOM 3863 O O . THR A 1 518 ? -25.320 -4.339 -9.769 1.00 92.50 518 THR A O 1
ATOM 3866 N N . VAL A 1 519 ? -24.182 -4.809 -7.890 1.00 88.62 519 VAL A N 1
ATOM 3867 C CA . VAL A 1 519 ? -25.187 -5.745 -7.338 1.00 88.62 519 VAL A CA 1
ATOM 3868 C C . VAL A 1 519 ? -26.557 -5.067 -7.155 1.00 88.62 519 VAL A C 1
ATOM 3870 O O . VAL A 1 519 ? -27.602 -5.709 -7.254 1.00 88.62 519 VAL A O 1
ATOM 3873 N N . GLY A 1 520 ? -26.577 -3.748 -6.929 1.00 83.69 520 GLY A N 1
ATOM 3874 C CA . GLY A 1 520 ? -27.800 -2.940 -6.886 1.00 83.69 520 GLY A CA 1
ATOM 3875 C C . GLY A 1 520 ? -28.438 -2.661 -8.256 1.00 83.69 520 GLY A C 1
ATOM 3876 O O . GLY A 1 520 ? -29.479 -2.005 -8.311 1.00 83.69 520 GLY A O 1
ATOM 3877 N N . GLY A 1 521 ? -27.832 -3.125 -9.352 1.00 87.19 521 GLY A N 1
ATOM 3878 C CA . GLY A 1 521 ? -28.279 -2.893 -10.726 1.00 87.19 521 GLY A CA 1
ATOM 3879 C C . GLY A 1 521 ? -27.963 -1.496 -11.265 1.00 87.19 521 GLY A C 1
ATOM 3880 O O . GLY A 1 521 ? -28.540 -1.098 -12.278 1.00 87.19 521 GLY A O 1
ATOM 3881 N N . VAL A 1 522 ? -27.088 -0.736 -10.597 1.00 88.25 522 VAL A N 1
ATOM 3882 C CA . VAL A 1 522 ? -26.627 0.569 -11.092 1.00 88.25 522 VAL A CA 1
ATOM 3883 C C . VAL A 1 522 ? -25.602 0.326 -12.189 1.00 88.25 522 VAL A C 1
ATOM 3885 O O . VAL A 1 522 ? -24.680 -0.465 -11.997 1.00 88.25 522 VAL A O 1
ATOM 3888 N N . VAL A 1 523 ? -25.783 0.989 -13.329 1.00 93.75 523 VAL A N 1
ATOM 3889 C CA . VAL A 1 523 ? -24.885 0.904 -14.481 1.00 93.75 523 VAL A CA 1
ATOM 3890 C C . VAL A 1 523 ? -24.203 2.246 -14.669 1.00 93.75 523 VAL A C 1
ATOM 3892 O O . VAL A 1 523 ? -24.890 3.264 -14.755 1.00 93.75 523 VAL A O 1
ATOM 3895 N N . GLU A 1 524 ? -22.879 2.236 -14.767 1.00 91.81 524 GLU A N 1
ATOM 3896 C CA . GLU A 1 524 ? -22.080 3.430 -15.030 1.00 91.81 524 GLU A CA 1
ATOM 3897 C C . GLU A 1 524 ? -21.133 3.198 -16.198 1.00 91.81 524 GLU A C 1
ATOM 3899 O O . GLU A 1 524 ? -20.639 2.092 -16.415 1.00 91.81 524 GLU A O 1
ATOM 3904 N N . GLU A 1 525 ? -20.905 4.259 -16.964 1.00 93.38 525 GLU A N 1
ATOM 3905 C CA . GLU A 1 525 ? -20.060 4.249 -18.148 1.00 93.38 525 GLU A CA 1
ATOM 3906 C C . GLU A 1 525 ? -18.932 5.263 -17.953 1.00 93.38 525 GLU A C 1
ATOM 3908 O O . GLU A 1 525 ? -19.177 6.430 -17.652 1.00 93.38 525 GLU A O 1
ATOM 3913 N N . THR A 1 526 ? -17.688 4.826 -18.118 1.00 91.81 526 THR A N 1
ATOM 3914 C CA . THR A 1 526 ? -16.489 5.660 -17.999 1.00 91.81 526 THR A CA 1
ATOM 3915 C C . THR A 1 526 ? -15.618 5.445 -19.223 1.00 91.81 526 THR A C 1
ATOM 3917 O O . THR A 1 526 ? -15.290 4.313 -19.567 1.00 91.81 526 THR A O 1
ATOM 3920 N N . GLU A 1 527 ? -15.245 6.522 -19.904 1.00 91.19 527 GLU A N 1
ATOM 3921 C CA . GLU A 1 527 ? -14.270 6.448 -20.989 1.00 91.19 527 GLU A CA 1
ATOM 3922 C C . GLU A 1 527 ? -12.860 6.437 -20.386 1.00 91.19 527 GLU A C 1
ATOM 3924 O O . GLU A 1 527 ? -12.509 7.318 -19.601 1.00 91.19 527 GLU A O 1
ATOM 3929 N N . MET A 1 528 ? -12.066 5.425 -20.727 1.00 86.00 528 MET A N 1
ATOM 3930 C CA . MET A 1 528 ? -10.687 5.267 -20.262 1.00 86.00 528 MET A CA 1
ATOM 3931 C C . MET A 1 528 ? -9.766 5.062 -21.461 1.00 86.00 528 MET A C 1
ATOM 3933 O O . MET A 1 528 ? -10.170 4.503 -22.478 1.00 86.00 528 MET A O 1
ATOM 3937 N N . SER A 1 529 ? -8.518 5.494 -21.358 1.00 84.06 529 SER A N 1
ATOM 3938 C CA . SER A 1 529 ? -7.499 5.293 -22.388 1.00 84.06 529 SER A CA 1
ATOM 3939 C C . SER A 1 529 ? -6.167 4.987 -21.728 1.00 84.06 529 SER A C 1
ATOM 3941 O O . SER A 1 529 ? -5.903 5.524 -20.654 1.00 84.06 529 SER A O 1
ATOM 3943 N N . VAL A 1 530 ? -5.363 4.165 -22.403 1.00 69.94 530 VAL A N 1
ATOM 3944 C CA . VAL A 1 530 ? -3.965 3.871 -22.053 1.00 69.94 530 VAL A CA 1
ATOM 3945 C C . VAL A 1 530 ? -3.138 5.146 -21.948 1.00 69.94 530 VAL A C 1
ATOM 3947 O O . VAL A 1 530 ? -3.349 6.046 -22.798 1.00 69.94 530 VAL A O 1
#